Protein 4Z54 (pdb70)

Radius of gyration: 26.74 Å; Cα contacts (8 Å, |Δi|>4): 948; chains: 2; bounding box: 64×60×86 Å

Sequence (542 aa):
KKTMKTGFDFNIMVVVGQSGLGKSTLVNTLFKSQVASSWNREEKIPKTVEIKAIGHVIEEGGVKMKLTVIDTPGFGDQINNENCWEPIEKYINEQYEKFLKEEVNIARKKRIPDTRVHCCLYFISPTGHSLRPLDLEFMKHLSKVVNIIPVIAKADTMTLEEKSEFKQRVRKELEVNGIEFYPQKEFDEDLEDKTENDKIRQESMPFAVVGSDKEYQVNGKRVLGRKTPWGIIEVENLNHCEFALLRDFVIRTHLQDLKEVTHNIHYETYRAKRIDTIIEQMRKKMKTGFDFNIMMVVGQSGLGKSTLVNTLFKSQVKIPKTVEIKAIGHVIKMKLTVIDTPGFGDQINNENCWEPIEKYINEQYEKFLKEEVNIARKKRIPDTRVHCCCLYFISPTGHSLRPLDLEFMKHLSKVVNIIPVIAKADTMTLEEKSEFKQRVRKELEVNGIEFYPQKEFDEDLEDKTENDKIRQESMPFAVVGSDKEYQVNGKRVLGRKTPWWGIIEVENLNHCEFALLRDFVIRTHLQDLKEVTHNIHYETYRAKRL

B-factor: mean 37.57, std 13.72, range [15.08, 104.54]

Foldseek 3Di:
DADDDAPEEAEEEEAEAWPQCRVLQVLQLVLVQADDDDFDDDDDDQDDAWDKDWDWGDDPRGTYIYIYIYHHHADPDPDGPPVLVVVVVVQLVQLVVQVVCVVPPVVDPDTHHHHHLEYEYEFELPLAAGDPVSLVNLQVVLLQAAYAYEYTPLLPDDPVSSVVHQQRHLVSCVVSVRQHPVGPVPQDDDVSNVVVVCCSRPVPPFYFYGHSGWDDDPRDIAGFDQDPVGTQGGCDVVRGCNVVVSCCCVPDCVVVSVCCNVVPNSVVSVVVD/DVVVVVVVVVDDDADEEAEEEEAAAWPQCRVLQVLQLVLVLVVPDQDDAWDWDWDPSVYIYIYIYHHHALHDPDRVVSLVVVVVVQVVQLVVQVVCVVPPVVDPDGHHPHHLEYEYEFELDLDAGDPSSLVNQQVVLLAYAYAYAYTPLVVDDPVSSVSRQQRVLVNCVVSVGDHPPGPVPQDDPVSCVVVVCCSRPCPPFYFDGHNDWDQDPNDTAGWDQDVVGTQGRCDVVRGRNVVVSCCCPPDCVVVSVCCNVVPNSVVSVVVVD

Organism: Homo sapiens (NCBI:txid9606)

CATH classification: 3.40.50.300

Nearest PDB structures (foldseek):
  4z54-assembly1_A  TM=1.004E+00  e=1.986E-58  Homo sapiens
  4z54-assembly1_B  TM=9.808E-01  e=2.292E-48  Homo sapiens
  6uqq-assembly2_D-3  TM=9.245E-01  e=3.141E-46  Homo sapiens
  6uqq-assembly1_C-2  TM=9.097E-01  e=1.090E-46  Homo sapiens
  4yqf-assembly2_A  TM=9.319E-01  e=8.069E-41  Homo sapiens

Secondary structure (DSSP, 8-state):
---SS-SEEEEEEEESSTTSSHHHHHHHHHHHT----PPP-SPPPPP-S-EEEEEEEEETTEEEEEEEEE------SSB-TTTTHHHHHHHHHHHHHHHHHTT-TT--SS----S--EEEEEE---SSS--HHHHHHHHHHTTTS-EEEEESSGGGS-HHHHHHHHHHHHHHHHHTT--PSSPGGG--SHHHHHHHHHIIIIIPSEE------EEEETTEEEEEEE-SS-EEETT-TTT-SHHHHHHIIIIISHHHHHHHIIIIIHHHHHHH-/-HHHHHHHHH----SEEEEEEEES-TTSSHHHHHHHHHHH---PPPP-S-EEEEEE--EEEEEEE----S-SSB-TTTTHHHHHHHHHHHHHHHHHHH-TT--SS-------EEEEEE---SSSPPHHHHHHHHHHHTTS-EEEEES-GGGS-HHHHHHHHHHHHHHHHHTT---SSPGGG--SHHHHHHHHHIIIIIPSEE------EEEETTEEEEEEEETTEEEETT-TTT-SHHHHHHIIIIISHHHHHHHIIIIIIHHHHHHH-

InterPro domains:
  IPR008114 Septin 3 [PR01741] (14-43)
  IPR008114 Septin 3 [PR01741] (239-261)
  IPR008114 Septin 3 [PR01741] (321-337)
  IPR016491 Septin [PIRSF006698] (29-331)
  IPR016491 Septin [cd01850] (59-333)
  IPR027417 P-loop containing nucleoside triphosphate hydrolase [G3DSA:3.40.50.300] (60-330)
  IPR027417 P-loop containing nucleoside triphosphate hydrolase [SSF52540] (41-303)
  IPR030379 Septin-type guanine nucleotide-binding (G) domain [PF00735] (59-331)
  IPR030379 Septin-type guanine nucleotide-binding (G) domain [PS51719] (58-331)

GO terms:
  GO:0042802 identical protein binding (F, IPI)
  GO:0005515 protein binding (F, IPI)

Structure (mmCIF, N/CA/C/O backbone):
data_4Z54
#
_entry.id   4Z54
#
_cell.length_a   43.410
_cell.length_b   44.550
_cell.length_c   78.950
_cell.angle_alpha   99.290
_cell.angle_beta   100.770
_cell.angle_gamma   108.390
#
_symmetry.space_group_name_H-M   'P 1'
#
loop_
_entity.id
_entity.type
_entity.pdbx_description
1 polymer 'Neuronal-specific septin-3'
2 non-polymer "GUANOSINE-5'-DIPHOSPHATE"
3 non-polymer 'MAGNESIUM ION'
4 water water
#
loop_
_atom_site.group_PDB
_atom_site.id
_atom_site.type_symbol
_atom_site.label_atom_id
_atom_site.label_alt_id
_atom_site.label_comp_id
_atom_site.label_asym_id
_atom_site.label_entity_id
_atom_site.label_seq_id
_atom_site.pdbx_PDB_ins_code
_atom_site.Cartn_x
_atom_site.Cartn_y
_atom_site.Cartn_z
_atom_site.occupancy
_atom_site.B_iso_or_equiv
_atom_site.auth_seq_id
_atom_site.auth_comp_id
_atom_site.auth_asym_id
_atom_site.auth_atom_id
_atom_site.pdbx_PDB_model_num
ATOM 1 N N . LYS A 1 11 ? 7.654 -11.108 2.787 1.00 93.20 53 LYS A N 1
ATOM 2 C CA . LYS A 1 11 ? 7.872 -11.572 1.422 1.00 88.04 53 LYS A CA 1
ATOM 3 C C . LYS A 1 11 ? 7.786 -10.417 0.428 1.00 84.18 53 LYS A C 1
ATOM 4 O O . LYS A 1 11 ? 8.771 -9.704 0.203 1.00 81.70 53 LYS A O 1
ATOM 6 N N . LYS A 1 12 ? 6.613 -10.229 -0.170 1.00 82.70 54 LYS A N 1
ATOM 7 C CA . LYS A 1 12 ? 6.438 -9.161 -1.154 1.00 77.56 54 LYS A CA 1
ATOM 8 C C . LYS A 1 12 ? 5.348 -8.177 -0.730 1.00 74.21 54 LYS A C 1
ATOM 9 O O . LYS A 1 12 ? 4.316 -8.567 -0.192 1.00 77.15 54 LYS A O 1
ATOM 11 N N . THR A 1 13 ? 5.596 -6.895 -0.980 1.00 74.91 55 THR A N 1
ATOM 12 C CA . THR A 1 13 ? 4.690 -5.829 -0.566 1.00 73.00 55 THR A CA 1
ATOM 13 C C . THR A 1 13 ? 4.432 -4.855 -1.711 1.00 66.23 55 THR A C 1
ATOM 14 O O . THR A 1 13 ? 5.090 -4.919 -2.749 1.00 60.48 55 THR A O 1
ATOM 16 N N . MET A 1 14 ? 3.485 -3.944 -1.508 1.00 65.70 56 MET A N 1
ATOM 17 C CA . MET A 1 14 ? 3.111 -2.987 -2.543 1.00 62.78 56 MET A CA 1
ATOM 18 C C . MET A 1 14 ? 4.131 -1.863 -2.694 1.00 61.82 56 MET A C 1
ATOM 19 O O . MET A 1 14 ? 4.431 -1.437 -3.811 1.00 63.05 56 MET A O 1
ATOM 24 N N . LYS A 1 15 ? 4.665 -1.391 -1.570 1.00 63.94 57 LYS A N 1
ATOM 25 C CA . LYS A 1 15 ? 5.620 -0.281 -1.566 1.00 66.75 57 LYS A CA 1
ATOM 26 C C . LYS A 1 15 ? 6.923 -0.628 -2.288 1.00 66.04 57 LYS A C 1
ATOM 27 O O . LYS A 1 15 ? 7.294 -1.798 -2.385 1.00 68.51 57 LYS A O 1
ATOM 29 N N . THR A 1 16 ? 7.613 0.388 -2.803 1.00 61.84 58 THR A N 1
ATOM 30 C CA . THR A 1 16 ? 8.945 0.185 -3.362 1.00 60.20 58 THR A CA 1
ATOM 31 C C . THR A 1 16 ? 9.988 0.261 -2.259 1.00 59.79 58 THR A C 1
ATOM 32 O O . THR A 1 16 ? 9.804 0.962 -1.267 1.00 63.65 58 THR A O 1
ATOM 36 N N . GLY A 1 17 ? 11.088 -0.459 -2.437 1.00 58.62 59 GLY A N 1
ATOM 37 C CA . GLY A 1 17 ? 12.143 -0.475 -1.445 1.00 54.79 59 GLY A CA 1
ATOM 38 C C . GLY A 1 17 ? 12.997 0.773 -1.494 1.00 51.08 59 GLY A C 1
ATOM 39 O O . GLY A 1 17 ? 13.473 1.250 -0.463 1.00 54.63 59 GLY A O 1
ATOM 40 N N . PHE A 1 18 ? 13.173 1.312 -2.697 1.00 44.13 60 PHE A N 1
ATOM 41 C CA . PHE A 1 18 ? 14.119 2.394 -2.922 1.00 40.43 60 PHE A CA 1
ATOM 42 C C . PHE A 1 18 ? 13.956 3.028 -4.301 1.00 39.35 60 PHE A C 1
ATOM 43 O O . PHE A 1 18 ? 13.322 2.464 -5.191 1.00 37.33 60 PHE A O 1
ATOM 51 N N . ASP A 1 19 ? 14.547 4.206 -4.464 1.00 36.34 61 ASP A N 1
ATOM 52 C CA . ASP A 1 19 ? 14.577 4.893 -5.749 1.00 35.90 61 ASP A CA 1
ATOM 53 C C . ASP A 1 19 ? 15.932 4.684 -6.416 1.00 34.18 61 ASP A C 1
ATOM 54 O O . ASP A 1 19 ? 16.966 4.632 -5.740 1.00 30.36 61 ASP A O 1
ATOM 59 N N . PHE A 1 20 ? 15.925 4.557 -7.743 1.00 27.67 62 PHE A N 1
ATOM 60 C CA . PHE A 1 20 ? 17.163 4.490 -8.504 1.00 26.08 62 PHE A CA 1
ATOM 61 C C . PHE A 1 20 ? 16.989 5.345 -9.743 1.00 24.87 62 PHE A C 1
ATOM 62 O O . PHE A 1 20 ? 16.005 5.208 -10.472 1.00 28.24 62 PHE A O 1
ATOM 70 N N . ASN A 1 21 ? 17.937 6.247 -9.960 1.00 24.12 63 ASN A N 1
ATOM 71 C CA . ASN A 1 21 ? 17.817 7.219 -11.029 1.00 23.19 63 ASN A CA 1
ATOM 72 C C . ASN A 1 21 ? 18.989 7.116 -11.988 1.00 25.84 63 ASN A C 1
ATOM 73 O O . ASN A 1 21 ? 20.138 7.271 -11.581 1.00 22.74 63 ASN A O 1
ATOM 78 N N . ILE A 1 22 ? 18.675 6.858 -13.259 1.00 21.47 64 ILE A N 1
ATOM 79 C CA . ILE A 1 22 ? 19.666 6.744 -14.339 1.00 19.64 64 ILE A CA 1
ATOM 80 C C . ILE A 1 22 ? 19.470 7.897 -15.302 1.00 21.92 64 ILE A C 1
ATOM 81 O O . ILE A 1 22 ? 18.339 8.248 -15.620 1.00 29.17 64 ILE A O 1
ATOM 86 N N . MET A 1 23 ? 20.553 8.487 -15.792 1.00 22.20 65 MET A N 1
ATOM 87 C CA . MET A 1 23 ? 20.398 9.532 -16.804 1.00 19.34 65 MET A CA 1
ATOM 88 C C . MET A 1 23 ? 21.119 9.079 -18.076 1.00 24.03 65 MET A C 1
ATOM 89 O O . MET A 1 23 ? 22.126 8.376 -17.995 1.00 22.63 65 MET A O 1
ATOM 94 N N . VAL A 1 24 ? 20.593 9.426 -19.250 1.00 20.41 66 VAL A N 1
ATOM 95 C CA . VAL A 1 24 ? 21.297 9.060 -20.470 1.00 19.87 66 VAL A CA 1
ATOM 96 C C . VAL A 1 24 ? 21.753 10.388 -21.074 1.00 19.97 66 VAL A C 1
ATOM 97 O O . VAL A 1 24 ? 20.991 11.362 -21.102 1.00 22.42 66 VAL A O 1
ATOM 101 N N A VAL A 1 25 ? 22.994 10.415 -21.549 0.74 19.71 67 VAL A N 1
ATOM 102 N N B VAL A 1 25 ? 23.010 10.459 -21.495 0.26 19.47 67 VAL A N 1
ATOM 103 C CA A VAL A 1 25 ? 23.614 11.649 -22.028 0.74 19.45 67 VAL A CA 1
ATOM 104 C CA B VAL A 1 25 ? 23.522 11.687 -22.098 0.26 19.81 67 VAL A CA 1
ATOM 105 C C A VAL A 1 25 ? 24.422 11.364 -23.306 0.74 19.48 67 VAL A C 1
ATOM 106 C C B VAL A 1 25 ? 24.392 11.373 -23.307 0.26 19.75 67 VAL A C 1
ATOM 107 O O A VAL A 1 25 ? 25.024 10.297 -23.441 0.74 19.17 67 VAL A O 1
ATOM 108 O O B VAL A 1 25 ? 25.025 10.319 -23.383 0.26 19.32 67 VAL A O 1
ATOM 115 N N . GLY A 1 26 ? 24.409 12.297 -24.258 1.00 22.03 68 GLY A N 1
ATOM 116 C CA . GLY A 1 26 ? 25.218 12.148 -25.452 1.00 20.41 68 GLY A CA 1
ATOM 117 C C . GLY A 1 26 ? 24.659 12.985 -26.580 1.00 23.44 68 GLY A C 1
ATOM 118 O O . GLY A 1 26 ? 23.608 13.603 -26.432 1.00 24.02 68 GLY A O 1
ATOM 119 N N . GLN A 1 27 ? 25.350 13.007 -27.715 1.00 24.82 69 GLN A N 1
ATOM 120 C CA . GLN A 1 27 ? 24.858 13.782 -28.846 1.00 23.37 69 GLN A CA 1
ATOM 121 C C . GLN A 1 27 ? 23.568 13.190 -29.400 1.00 24.19 69 GLN A C 1
ATOM 122 O O . GLN A 1 27 ? 23.251 12.026 -29.147 1.00 21.60 69 GLN A O 1
ATOM 128 N N . SER A 1 28 ? 22.802 14.002 -30.127 1.00 26.04 70 SER A N 1
ATOM 129 C CA . SER A 1 28 ? 21.526 13.532 -30.649 1.00 29.93 70 SER A CA 1
ATOM 130 C C . SER A 1 28 ? 21.751 12.488 -31.729 1.00 25.35 70 SER A C 1
ATOM 131 O O . SER A 1 28 ? 22.751 12.535 -32.453 1.00 28.82 70 SER A O 1
ATOM 134 N N . GLY A 1 29 ? 20.810 11.562 -31.842 1.00 23.14 71 GLY A N 1
ATOM 135 C CA . GLY A 1 29 ? 20.836 10.567 -32.902 1.00 27.35 71 GLY A CA 1
ATOM 136 C C . GLY A 1 29 ? 21.647 9.334 -32.562 1.00 26.11 71 GLY A C 1
ATOM 137 O O . GLY A 1 29 ? 22.060 8.598 -33.464 1.00 25.76 71 GLY A O 1
ATOM 138 N N . LEU A 1 30 ? 21.888 9.103 -31.272 1.00 20.93 72 LEU A N 1
ATOM 139 C CA . LEU A 1 30 ? 22.734 7.985 -30.852 1.00 20.10 72 LEU A CA 1
ATOM 140 C C . LEU A 1 30 ? 21.915 6.826 -30.274 1.00 22.25 72 LEU A C 1
ATOM 141 O O . LEU A 1 30 ? 22.466 5.804 -29.877 1.00 26.39 72 LEU A O 1
ATOM 146 N N . GLY A 1 31 ? 20.605 6.988 -30.240 1.00 19.19 73 GLY A N 1
ATOM 147 C CA . GLY A 1 31 ? 19.734 5.923 -29.753 1.00 18.66 73 GLY A CA 1
ATOM 148 C C . GLY A 1 31 ? 19.421 6.044 -28.272 1.00 23.91 73 GLY A C 1
ATOM 149 O O . GLY A 1 31 ? 18.977 5.074 -27.635 1.00 19.91 73 GLY A O 1
ATOM 150 N N . LYS A 1 32 ? 19.636 7.228 -27.712 1.00 18.48 74 LYS A N 1
ATOM 151 C CA . LYS A 1 32 ? 19.453 7.417 -26.273 1.00 19.38 74 LYS A CA 1
ATOM 152 C C . LYS A 1 32 ? 18.007 7.174 -25.824 1.00 22.89 74 LYS A C 1
ATOM 153 O O . LYS A 1 32 ? 17.756 6.414 -24.862 1.00 20.93 74 LYS A O 1
ATOM 159 N N . SER A 1 33 ? 17.063 7.792 -26.523 1.00 19.28 75 SER A N 1
ATOM 160 C CA . SER A 1 33 ? 15.658 7.749 -26.117 1.00 24.21 75 SER A CA 1
ATOM 161 C C . SER A 1 33 ? 15.110 6.348 -26.369 1.00 24.93 75 SER A C 1
ATOM 162 O O . SER A 1 33 ? 14.276 5.845 -25.619 1.00 24.79 75 SER A O 1
ATOM 165 N N . THR A 1 34 ? 15.592 5.729 -27.442 1.00 23.45 76 THR A N 1
ATOM 166 C CA . THR A 1 34 ? 15.274 4.348 -27.741 1.00 21.83 76 THR A CA 1
ATOM 167 C C . THR A 1 34 ? 15.729 3.424 -26.596 1.00 24.14 76 THR A C 1
ATOM 168 O O . THR A 1 34 ? 14.963 2.563 -26.150 1.00 23.25 76 THR A O 1
ATOM 172 N N . LEU A 1 35 ? 16.957 3.615 -26.116 1.00 21.04 77 LEU A N 1
ATOM 173 C CA . LEU A 1 35 ? 17.479 2.768 -25.038 1.00 24.82 77 LEU A CA 1
ATOM 174 C C . LEU A 1 35 ? 16.736 2.985 -23.717 1.00 27.02 77 LEU A C 1
ATOM 175 O O . LEU A 1 35 ? 16.574 2.044 -22.944 1.00 23.63 77 LEU A O 1
ATOM 180 N N . VAL A 1 36 ? 16.283 4.216 -23.461 1.00 25.77 78 VAL A N 1
ATOM 181 C CA . VAL A 1 36 ? 15.395 4.484 -22.334 1.00 26.28 78 VAL A CA 1
ATOM 182 C C . VAL A 1 36 ? 14.170 3.570 -22.381 1.00 26.87 78 VAL A C 1
ATOM 183 O O . VAL A 1 36 ? 13.832 2.924 -21.392 1.00 28.14 78 VAL A O 1
ATOM 187 N N . ASN A 1 37 ? 13.509 3.521 -23.533 1.00 23.07 79 ASN A N 1
ATOM 188 C CA . ASN A 1 37 ? 12.369 2.641 -23.721 1.00 24.13 79 ASN A CA 1
ATOM 189 C C . ASN A 1 37 ? 12.750 1.165 -23.612 1.00 21.93 79 ASN A C 1
ATOM 190 O O . ASN A 1 37 ? 11.968 0.354 -23.118 1.00 27.40 79 ASN A O 1
ATOM 195 N N . THR A 1 38 ? 13.949 0.820 -24.067 1.00 23.34 80 THR A N 1
ATOM 196 C CA . THR A 1 38 ? 14.427 -0.565 -24.039 1.00 23.55 80 THR A CA 1
ATOM 197 C C . THR A 1 38 ? 14.624 -1.046 -22.605 1.00 27.93 80 THR A C 1
ATOM 198 O O . THR A 1 38 ? 14.234 -2.161 -22.253 1.00 30.23 80 THR A O 1
ATOM 202 N N . LEU A 1 39 ? 15.233 -0.187 -21.793 1.00 23.73 81 LEU A N 1
ATOM 203 C CA . LEU A 1 39 ? 15.454 -0.462 -20.374 1.00 30.42 81 LEU A CA 1
ATOM 204 C C . LEU A 1 39 ? 14.158 -0.790 -19.650 1.00 28.34 81 LEU A C 1
ATOM 205 O O . LEU A 1 39 ? 14.088 -1.770 -18.903 1.00 31.99 81 LEU A O 1
ATOM 210 N N . PHE A 1 40 ? 13.119 0.009 -19.866 1.00 25.18 82 PHE A N 1
ATOM 211 C CA . PHE A 1 40 ? 11.847 -0.275 -19.200 1.00 29.36 82 PHE A CA 1
ATOM 212 C C . PHE A 1 40 ? 11.172 -1.534 -19.741 1.00 32.76 82 PHE A C 1
ATOM 213 O O . PHE A 1 40 ? 10.555 -2.275 -18.995 1.00 28.68 82 PHE A O 1
ATOM 221 N N . LYS A 1 41 ? 11.285 -1.775 -21.042 1.00 31.67 83 LYS A N 1
ATOM 222 C CA . LYS A 1 41 ? 10.639 -2.940 -21.629 1.00 33.84 83 LYS A CA 1
ATOM 223 C C . LYS A 1 41 ? 11.351 -4.251 -21.284 1.00 37.52 83 LYS A C 1
ATOM 224 O O . LYS A 1 41 ? 10.731 -5.315 -21.282 1.00 40.65 83 LYS A O 1
ATOM 230 N N . SER A 1 42 ? 12.641 -4.176 -20.984 1.00 30.77 84 SER A N 1
ATOM 231 C CA . SER A 1 42 ? 13.400 -5.367 -20.627 1.00 34.08 84 SER A CA 1
ATOM 232 C C . SER A 1 42 ? 13.179 -5.720 -19.161 1.00 42.64 84 SER A C 1
ATOM 233 O O . SER A 1 42 ? 13.525 -6.809 -18.717 1.00 45.09 84 SER A O 1
ATOM 236 N N . GLN A 1 43 ? 12.600 -4.788 -18.412 1.00 50.00 85 GLN A N 1
ATOM 237 C CA . GLN A 1 43 ? 12.430 -4.971 -16.972 1.00 55.15 85 GLN A CA 1
ATOM 238 C C . GLN A 1 43 ? 10.989 -5.268 -16.587 1.00 61.04 85 GLN A C 1
ATOM 239 O O . GLN A 1 43 ? 10.665 -5.357 -15.405 1.00 67.95 85 GLN A O 1
ATOM 245 N N . VAL A 1 44 ? 10.129 -5.423 -17.587 1.00 64.02 86 VAL A N 1
ATOM 246 C CA . VAL A 1 44 ? 8.734 -5.776 -17.347 1.00 67.82 86 VAL A CA 1
ATOM 247 C C . VAL A 1 44 ? 8.552 -7.289 -17.370 1.00 74.03 86 VAL A C 1
ATOM 248 O O . VAL A 1 44 ? 8.241 -7.907 -16.348 1.00 80.11 86 VAL A O 1
ATOM 250 N N . ALA A 1 48 ? 4.064 -9.325 -21.522 1.00 80.01 90 ALA A N 1
ATOM 251 C CA . ALA A 1 48 ? 2.799 -9.055 -22.196 1.00 78.96 90 ALA A CA 1
ATOM 252 C C . ALA A 1 48 ? 2.975 -8.979 -23.708 1.00 77.68 90 ALA A C 1
ATOM 253 O O . ALA A 1 48 ? 4.004 -8.519 -24.209 1.00 74.60 90 ALA A O 1
ATOM 255 N N . SER A 1 49 ? 1.960 -9.444 -24.428 1.00 77.74 91 SER A N 1
ATOM 256 C CA . SER A 1 49 ? 1.893 -9.256 -25.869 1.00 72.14 91 SER A CA 1
ATOM 257 C C . SER A 1 49 ? 1.610 -7.790 -26.166 1.00 65.81 91 SER A C 1
ATOM 258 O O . SER A 1 49 ? 0.683 -7.206 -25.601 1.00 67.76 91 SER A O 1
ATOM 261 N N . SER A 1 50 ? 2.400 -7.196 -27.052 1.00 57.70 92 SER A N 1
ATOM 262 C CA . SER A 1 50 ? 2.276 -5.773 -27.320 1.00 57.38 92 SER A CA 1
ATOM 263 C C . SER A 1 50 ? 2.511 -5.424 -28.790 1.00 60.01 92 SER A C 1
ATOM 264 O O . SER A 1 50 ? 3.359 -6.025 -29.448 1.00 63.46 92 SER A O 1
ATOM 267 N N . TRP A 1 51 ? 1.756 -4.452 -29.298 1.00 49.83 93 TRP A N 1
ATOM 268 C CA . TRP A 1 51 ? 1.983 -3.927 -30.642 1.00 42.47 93 TRP A CA 1
ATOM 269 C C . TRP A 1 51 ? 3.171 -2.986 -30.633 1.00 42.29 93 TRP A C 1
ATOM 270 O O . TRP A 1 51 ? 3.294 -2.142 -29.748 1.00 36.62 93 TRP A O 1
ATOM 281 N N . ASN A 1 52 ? 4.054 -3.125 -31.613 1.00 38.84 94 ASN A N 1
ATOM 282 C CA . ASN A 1 52 ? 5.223 -2.258 -31.676 1.00 38.48 94 ASN A CA 1
ATOM 283 C C . ASN A 1 52 ? 4.851 -0.811 -31.935 1.00 37.72 94 ASN A C 1
ATOM 284 O O . ASN A 1 52 ? 3.856 -0.528 -32.611 1.00 36.06 94 ASN A O 1
ATOM 289 N N . ARG A 1 53 ? 5.651 0.090 -31.371 1.00 35.36 95 ARG A N 1
ATOM 290 C CA . ARG A 1 53 ? 5.561 1.517 -31.644 1.00 38.13 95 ARG A CA 1
ATOM 291 C C . ARG A 1 53 ? 5.552 1.768 -33.157 1.00 37.67 95 ARG A C 1
ATOM 292 O O . ARG A 1 53 ? 6.345 1.186 -33.892 1.00 44.34 95 ARG A O 1
ATOM 300 N N . GLU A 1 54 ? 4.651 2.622 -33.628 1.00 38.27 96 GLU A N 1
ATOM 301 C CA . GLU A 1 54 ? 4.642 2.983 -35.043 1.00 46.64 96 GLU A CA 1
ATOM 302 C C . GLU A 1 54 ? 5.364 4.312 -35.280 1.00 52.17 96 GLU A C 1
ATOM 303 O O . GLU A 1 54 ? 6.212 4.425 -36.165 1.00 59.21 96 GLU A O 1
ATOM 305 N N . GLU A 1 55 ? 5.026 5.316 -34.482 1.00 52.67 97 GLU A N 1
ATOM 306 C CA . GLU A 1 55 ? 5.613 6.637 -34.641 1.00 47.77 97 GLU A CA 1
ATOM 307 C C . GLU A 1 55 ? 7.073 6.666 -34.201 1.00 39.74 97 GLU A C 1
ATOM 308 O O . GLU A 1 55 ? 7.433 6.097 -33.174 1.00 40.76 97 GLU A O 1
ATOM 310 N N . LYS A 1 56 ? 7.883 7.383 -34.925 1.00 33.43 98 LYS A N 1
ATOM 311 C CA . LYS A 1 56 ? 9.234 7.606 -34.561 1.00 33.07 98 LYS A CA 1
ATOM 312 C C . LYS A 1 56 ? 9.311 8.341 -33.226 1.00 32.44 98 LYS A C 1
ATOM 313 O O . LYS A 1 56 ? 8.485 9.126 -32.927 1.00 34.56 98 LYS A O 1
ATOM 319 N N . ILE A 1 57 ? 10.303 8.043 -32.417 1.00 27.77 99 ILE A N 1
ATOM 320 C CA . ILE A 1 57 ? 10.506 8.823 -31.202 1.00 28.90 99 ILE A CA 1
ATOM 321 C C . ILE A 1 57 ? 10.967 10.234 -31.587 1.00 33.63 99 ILE A C 1
ATOM 322 O O . ILE A 1 57 ? 11.941 10.388 -32.325 1.00 30.57 99 ILE A O 1
ATOM 327 N N . PRO A 1 58 ? 10.259 11.268 -31.107 1.00 30.85 100 PRO A N 1
ATOM 328 C CA . PRO A 1 58 ? 10.672 12.639 -31.421 1.00 31.43 100 PRO A CA 1
ATOM 329 C C . PRO A 1 58 ? 12.058 12.968 -30.881 1.00 28.24 100 PRO A C 1
ATOM 330 O O . PRO A 1 58 ? 12.544 12.346 -29.928 1.00 26.01 100 PRO A O 1
ATOM 334 N N . LYS A 1 59 ? 12.703 13.942 -31.502 1.00 25.66 101 LYS A N 1
ATOM 335 C CA . LYS A 1 59 ? 13.957 14.451 -30.980 1.00 24.48 101 LYS A CA 1
ATOM 336 C C . LYS A 1 59 ? 13.716 14.977 -29.570 1.00 27.36 101 LYS A C 1
ATOM 337 O O . LYS A 1 59 ? 12.705 15.623 -29.308 1.00 27.02 101 LYS A O 1
ATOM 343 N N . THR A 1 60 ? 14.631 14.675 -28.658 1.00 22.56 102 THR A N 1
ATOM 344 C CA . THR A 1 60 ? 14.480 15.085 -27.274 1.00 27.60 102 THR A CA 1
ATOM 345 C C . THR A 1 60 ? 14.975 16.514 -27.099 1.00 24.11 102 THR A C 1
ATOM 346 O O . THR A 1 60 ? 16.145 16.798 -27.335 1.00 30.08 102 THR A O 1
ATOM 350 N N . VAL A 1 61 ? 14.085 17.404 -26.687 1.00 25.18 103 VAL A N 1
ATOM 351 C CA . VAL A 1 61 ? 14.426 18.820 -26.620 1.00 30.53 103 VAL A CA 1
ATOM 352 C C . VAL A 1 61 ? 14.330 19.410 -25.212 1.00 33.52 103 VAL A C 1
ATOM 353 O O . VAL A 1 61 ? 14.724 20.561 -24.984 1.00 32.13 103 VAL A O 1
ATOM 357 N N . GLU A 1 62 ? 13.834 18.619 -24.264 1.00 35.54 104 GLU A N 1
ATOM 358 C CA . GLU A 1 62 ? 13.854 19.011 -22.855 1.00 38.95 104 GLU A CA 1
ATOM 359 C C . GLU A 1 62 ? 14.328 17.851 -21.993 1.00 34.00 104 GLU A C 1
ATOM 360 O O . GLU A 1 62 ? 14.208 16.692 -22.384 1.00 31.82 104 GLU A O 1
ATOM 362 N N . ILE A 1 63 ? 14.879 18.153 -20.824 1.00 25.36 105 ILE A N 1
ATOM 363 C CA . ILE A 1 63 ? 15.218 17.088 -19.889 1.00 28.56 105 ILE A CA 1
ATOM 364 C C . ILE A 1 63 ? 13.915 16.521 -19.338 1.00 32.17 105 ILE A C 1
ATOM 365 O O . ILE A 1 63 ? 13.043 17.270 -18.914 1.00 34.80 105 ILE A O 1
ATOM 370 N N . LYS A 1 64 ? 13.762 15.206 -19.364 1.00 27.66 106 LYS A N 1
ATOM 371 C CA . LYS A 1 64 ? 12.504 14.625 -18.904 1.00 35.90 106 LYS A CA 1
ATOM 372 C C . LYS A 1 64 ? 12.739 13.368 -18.087 1.00 32.36 106 LYS A C 1
ATOM 373 O O . LYS A 1 64 ? 13.414 12.453 -18.526 1.00 33.33 106 LYS A O 1
ATOM 375 N N . ALA A 1 65 ? 12.188 13.339 -16.881 1.00 32.49 107 ALA A N 1
ATOM 376 C CA . ALA A 1 65 ? 12.275 12.164 -16.027 1.00 33.32 107 ALA A CA 1
ATOM 377 C C . ALA A 1 65 ? 11.064 11.261 -16.250 1.00 35.52 107 ALA A C 1
ATOM 378 O O . ALA A 1 65 ? 9.919 11.700 -16.146 1.00 37.60 107 ALA A O 1
ATOM 380 N N . ILE A 1 66 ? 11.341 10.005 -16.576 1.00 31.68 108 ILE A N 1
ATOM 381 C CA . ILE A 1 66 ? 10.320 8.981 -16.726 1.00 35.70 108 ILE A CA 1
ATOM 382 C C . ILE A 1 66 ? 10.506 7.942 -15.631 1.00 35.13 108 ILE A C 1
ATOM 383 O O . ILE A 1 66 ? 11.577 7.348 -15.538 1.00 33.40 108 ILE A O 1
ATOM 388 N N . GLY A 1 67 ? 9.473 7.714 -14.818 1.00 35.94 109 GLY A N 1
ATOM 389 C CA . GLY A 1 67 ? 9.580 6.776 -13.717 1.00 36.21 109 GLY A CA 1
ATOM 390 C C . GLY A 1 67 ? 8.591 5.635 -13.811 1.00 41.10 109 GLY A C 1
ATOM 391 O O . GLY A 1 67 ? 7.469 5.825 -14.270 1.00 46.38 109 GLY A O 1
ATOM 392 N N . HIS A 1 68 ? 9.013 4.448 -13.383 1.00 37.35 110 HIS A N 1
ATOM 393 C CA . HIS A 1 68 ? 8.134 3.291 -13.290 1.00 36.99 110 HIS A CA 1
ATOM 394 C C . HIS A 1 68 ? 8.584 2.364 -12.174 1.00 39.33 110 HIS A C 1
ATOM 395 O O . HIS A 1 68 ? 9.779 2.179 -11.958 1.00 34.71 110 HIS A O 1
ATOM 402 N N . VAL A 1 69 ? 7.624 1.762 -11.478 1.00 41.61 111 VAL A N 1
ATOM 403 C CA . VAL A 1 69 ? 7.937 0.752 -10.483 1.00 45.80 111 VAL A CA 1
ATOM 404 C C . VAL A 1 69 ? 8.356 -0.535 -11.174 1.00 55.27 111 VAL A C 1
ATOM 405 O O . VAL A 1 69 ? 7.591 -1.120 -11.936 1.00 56.18 111 VAL A O 1
ATOM 409 N N . ILE A 1 70 ? 9.571 -0.976 -10.888 1.00 57.13 112 ILE A N 1
ATOM 410 C CA . ILE A 1 70 ? 10.149 -2.127 -11.559 1.00 57.60 112 ILE A CA 1
ATOM 411 C C . ILE A 1 70 ? 10.418 -3.212 -10.527 1.00 53.37 112 ILE A C 1
ATOM 412 O O . ILE A 1 70 ? 10.630 -2.916 -9.353 1.00 49.46 112 ILE A O 1
ATOM 417 N N . GLU A 1 71 ? 10.355 -4.468 -10.945 1.00 56.64 113 GLU A N 1
ATOM 418 C CA . GLU A 1 71 ? 10.763 -5.565 -10.082 1.00 58.66 113 GLU A CA 1
ATOM 419 C C . GLU A 1 71 ? 12.097 -6.116 -10.576 1.00 65.28 113 GLU A C 1
ATOM 420 O O . GLU A 1 71 ? 12.338 -6.214 -11.782 1.00 66.46 113 GLU A O 1
ATOM 422 N N . GLU A 1 72 ? 12.970 -6.451 -9.635 1.00 66.04 114 GLU A N 1
ATOM 423 C CA . GLU A 1 72 ? 14.276 -7.007 -9.957 1.00 65.17 114 GLU A CA 1
ATOM 424 C C . GLU A 1 72 ? 14.714 -7.918 -8.818 1.00 69.86 114 GLU A C 1
ATOM 425 O O . GLU A 1 72 ? 15.057 -7.451 -7.731 1.00 71.94 114 GLU A O 1
ATOM 431 N N . GLY A 1 73 ? 14.678 -9.223 -9.070 1.00 72.03 115 GLY A N 1
ATOM 432 C CA . GLY A 1 73 ? 14.991 -10.211 -8.055 1.00 71.60 115 GLY A CA 1
ATOM 433 C C . GLY A 1 73 ? 13.997 -10.222 -6.911 1.00 70.43 115 GLY A C 1
ATOM 434 O O . GLY A 1 73 ? 14.366 -10.490 -5.769 1.00 72.38 115 GLY A O 1
ATOM 435 N N . GLY A 1 74 ? 12.736 -9.919 -7.208 1.00 71.16 116 GLY A N 1
ATOM 436 C CA . GLY A 1 74 ? 11.684 -9.980 -6.205 1.00 74.26 116 GLY A CA 1
ATOM 437 C C . GLY A 1 74 ? 11.382 -8.661 -5.515 1.00 76.68 116 GLY A C 1
ATOM 438 O O . GLY A 1 74 ? 10.283 -8.466 -4.994 1.00 79.09 116 GLY A O 1
ATOM 439 N N . VAL A 1 75 ? 12.355 -7.754 -5.511 1.00 74.51 117 VAL A N 1
ATOM 440 C CA . VAL A 1 75 ? 12.203 -6.468 -4.836 1.00 70.91 117 VAL A CA 1
ATOM 441 C C . VAL A 1 75 ? 11.738 -5.389 -5.813 1.00 64.41 117 VAL A C 1
ATOM 442 O O . VAL A 1 75 ? 12.178 -5.351 -6.962 1.00 57.10 117 VAL A O 1
ATOM 446 N N . LYS A 1 76 ? 10.834 -4.525 -5.353 1.00 62.07 118 LYS A N 1
ATOM 447 C CA . LYS A 1 76 ? 10.322 -3.437 -6.174 1.00 56.04 118 LYS A CA 1
ATOM 448 C C . LYS A 1 76 ? 11.146 -2.164 -6.016 1.00 48.18 118 LYS A C 1
ATOM 449 O O . LYS A 1 76 ? 11.491 -1.760 -4.906 1.00 46.38 118 LYS A O 1
ATOM 455 N N . MET A 1 77 ? 11.458 -1.521 -7.133 1.00 44.36 119 MET A N 1
ATOM 456 C CA . MET A 1 77 ? 12.155 -0.251 -7.062 1.00 42.07 119 MET A CA 1
ATOM 457 C C . MET A 1 77 ? 11.450 0.764 -7.939 1.00 37.70 119 MET A C 1
ATOM 458 O O . MET A 1 77 ? 10.797 0.401 -8.918 1.00 41.47 119 MET A O 1
ATOM 463 N N . LYS A 1 78 ? 11.558 2.034 -7.572 1.00 30.48 120 LYS A N 1
ATOM 464 C CA . LYS A 1 78 ? 11.130 3.091 -8.461 1.00 31.11 120 LYS A CA 1
ATOM 465 C C . LYS A 1 78 ? 12.322 3.428 -9.326 1.00 32.09 120 LYS A C 1
ATOM 466 O O . LYS A 1 78 ? 13.301 4.023 -8.858 1.00 27.55 120 LYS A O 1
ATOM 472 N N . LEU A 1 79 ? 12.251 3.002 -10.578 1.00 30.53 121 LEU A N 1
ATOM 473 C CA . LEU A 1 79 ? 13.303 3.296 -11.533 1.00 28.99 121 LEU A CA 1
ATOM 474 C C . LEU A 1 79 ? 12.903 4.508 -12.346 1.00 26.51 121 LEU A C 1
ATOM 475 O O . LEU A 1 79 ? 11.837 4.528 -12.971 1.00 27.98 121 LEU A O 1
ATOM 480 N N . THR A 1 80 ? 13.745 5.534 -12.307 1.00 23.90 122 THR A N 1
ATOM 481 C CA . THR A 1 80 ? 13.522 6.720 -13.091 1.00 23.39 122 THR A CA 1
ATOM 482 C C . THR A 1 80 ? 14.679 6.824 -14.072 1.00 30.39 122 THR A C 1
ATOM 483 O O . THR A 1 80 ? 15.846 6.641 -13.701 1.00 28.88 122 THR A O 1
ATOM 487 N N . VAL A 1 81 ? 14.348 7.060 -15.336 1.00 26.99 123 VAL A N 1
ATOM 488 C CA . VAL A 1 81 ? 15.382 7.284 -16.340 1.00 20.45 123 VAL A CA 1
ATOM 489 C C . VAL A 1 81 ? 15.170 8.696 -16.851 1.00 26.00 123 VAL A C 1
ATOM 490 O O . VAL A 1 81 ? 14.051 9.081 -17.190 1.00 29.08 123 VAL A O 1
ATOM 494 N N . ILE A 1 82 ? 16.240 9.482 -16.840 1.00 25.79 124 ILE A N 1
ATOM 495 C CA . ILE A 1 82 ? 16.185 10.871 -17.246 1.00 23.20 124 ILE A CA 1
ATOM 496 C C . ILE A 1 82 ? 16.737 10.990 -18.664 1.00 24.51 124 ILE A C 1
ATOM 497 O O . ILE A 1 82 ? 17.906 10.695 -18.903 1.00 23.72 124 ILE A O 1
ATOM 502 N N . ASP A 1 83 ? 15.875 11.401 -19.588 1.00 24.78 125 ASP A N 1
ATOM 503 C CA . ASP A 1 83 ? 16.247 11.581 -20.991 1.00 24.32 125 ASP A CA 1
ATOM 504 C C . ASP A 1 83 ? 16.653 13.040 -21.133 1.00 29.78 125 ASP A C 1
ATOM 505 O O . ASP A 1 83 ? 16.122 13.910 -20.435 1.00 28.14 125 ASP A O 1
ATOM 510 N N . THR A 1 84 ? 17.612 13.305 -22.005 1.00 25.27 126 THR A N 1
ATOM 511 C CA . THR A 1 84 ? 18.193 14.638 -22.099 1.00 28.01 126 THR A CA 1
ATOM 512 C C . THR A 1 84 ? 18.351 15.051 -23.558 1.00 26.92 126 THR A C 1
ATOM 513 O O . THR A 1 84 ? 18.535 14.191 -24.424 1.00 22.13 126 THR A O 1
ATOM 517 N N . PRO A 1 85 ? 18.306 16.367 -23.827 1.00 26.40 127 PRO A N 1
ATOM 518 C CA . PRO A 1 85 ? 18.595 16.860 -25.177 1.00 30.44 127 PRO A CA 1
ATOM 519 C C . PRO A 1 85 ? 20.045 16.617 -25.561 1.00 28.49 127 PRO A C 1
ATOM 520 O O . PRO A 1 85 ? 20.929 16.595 -24.702 1.00 28.26 127 PRO A O 1
ATOM 524 N N . GLY A 1 86 ? 20.280 16.443 -26.851 1.00 30.04 128 GLY A N 1
ATOM 525 C CA . GLY A 1 86 ? 21.621 16.298 -27.360 1.00 35.62 128 GLY A CA 1
ATOM 526 C C . GLY A 1 86 ? 22.329 17.635 -27.417 1.00 35.28 128 GLY A C 1
ATOM 527 O O . GLY A 1 86 ? 21.800 18.668 -27.002 1.00 34.15 128 GLY A O 1
ATOM 528 N N . PHE A 1 87 ? 23.535 17.597 -27.921 1.00 36.37 129 PHE A N 1
ATOM 529 C CA . PHE A 1 87 ? 24.408 18.725 -27.955 1.00 35.97 129 PHE A CA 1
ATOM 530 C C . PHE A 1 87 ? 25.485 18.456 -28.985 1.00 32.75 129 PHE A C 1
ATOM 531 O O . PHE A 1 87 ? 25.593 17.386 -29.488 1.00 32.02 129 PHE A O 1
ATOM 539 N N . GLY A 1 88 ? 26.290 19.453 -29.253 1.00 33.72 130 GLY A N 1
ATOM 540 C CA . GLY A 1 88 ? 27.409 19.328 -30.139 1.00 33.73 130 GLY A CA 1
ATOM 541 C C . GLY A 1 88 ? 27.104 19.609 -31.589 1.00 36.90 130 GLY A C 1
ATOM 542 O O . GLY A 1 88 ? 27.954 19.474 -32.428 1.00 41.66 130 GLY A O 1
ATOM 543 N N . ASP A 1 89 ? 25.888 20.003 -31.862 1.00 33.40 131 ASP A N 1
ATOM 544 C CA . ASP A 1 89 ? 25.431 20.209 -33.212 1.00 40.39 131 ASP A CA 1
ATOM 545 C C . ASP A 1 89 ? 25.523 21.650 -33.709 1.00 32.90 131 ASP A C 1
ATOM 546 O O . ASP A 1 89 ? 25.113 21.949 -34.812 1.00 30.34 131 ASP A O 1
ATOM 551 N N . GLN A 1 90 ? 26.007 22.538 -32.856 1.00 31.27 132 GLN A N 1
ATOM 552 C CA . GLN A 1 90 ? 26.102 23.941 -33.192 1.00 31.61 132 GLN A CA 1
ATOM 553 C C . GLN A 1 90 ? 27.474 24.302 -33.671 1.00 30.57 132 GLN A C 1
ATOM 554 O O . GLN A 1 90 ? 28.371 23.553 -33.554 1.00 41.05 132 GLN A O 1
ATOM 560 N N . ILE A 1 91 ? 27.589 25.492 -34.211 1.00 32.43 133 ILE A N 1
ATOM 561 C CA . ILE A 1 91 ? 28.877 26.063 -34.568 1.00 34.19 133 ILE A CA 1
ATOM 562 C C . ILE A 1 91 ? 29.730 26.200 -33.318 1.00 37.99 133 ILE A C 1
ATOM 563 O O . ILE A 1 91 ? 30.919 25.893 -33.319 1.00 37.56 133 ILE A O 1
ATOM 568 N N . ASN A 1 92 ? 29.093 26.646 -32.245 1.00 37.31 134 ASN A N 1
ATOM 569 C CA . ASN A 1 92 ? 29.776 26.895 -30.984 1.00 36.90 134 ASN A CA 1
ATOM 570 C C . ASN A 1 92 ? 29.145 26.089 -29.869 1.00 37.80 134 ASN A C 1
ATOM 571 O O . ASN A 1 92 ? 28.032 26.385 -29.441 1.00 39.13 134 ASN A O 1
ATOM 576 N N . ASN A 1 93 ? 29.852 25.071 -29.389 1.00 30.65 135 ASN A N 1
ATOM 577 C CA . ASN A 1 93 ? 29.297 24.207 -28.348 1.00 28.81 135 ASN A CA 1
ATOM 578 C C . ASN A 1 93 ? 29.952 24.369 -26.976 1.00 32.87 135 ASN A C 1
ATOM 579 O O . ASN A 1 93 ? 29.807 23.494 -26.113 1.00 32.57 135 ASN A O 1
ATOM 584 N N . GLU A 1 94 ? 30.669 25.473 -26.790 1.00 37.93 136 GLU A N 1
ATOM 585 C CA . GLU A 1 94 ? 31.239 25.816 -25.489 1.00 32.93 136 GLU A CA 1
ATOM 586 C C . GLU A 1 94 ? 30.171 25.727 -24.419 1.00 29.98 136 GLU A C 1
ATOM 587 O O . GLU A 1 94 ? 29.060 26.214 -24.605 1.00 38.35 136 GLU A O 1
ATOM 593 N N . ASN A 1 95 ? 30.515 25.078 -23.314 1.00 32.77 137 ASN A N 1
ATOM 594 C CA . ASN A 1 95 ? 29.664 25.022 -22.137 1.00 34.22 137 ASN A CA 1
ATOM 595 C C . ASN A 1 95 ? 28.328 24.313 -22.347 1.00 34.59 137 ASN A C 1
ATOM 596 O O . ASN A 1 95 ? 27.385 24.522 -21.574 1.00 31.20 137 ASN A O 1
ATOM 601 N N . CYS A 1 96 ? 28.248 23.442 -23.353 1.00 26.92 138 CYS A N 1
ATOM 602 C CA . CYS A 1 96 ? 26.994 22.750 -23.616 1.00 29.55 138 CYS A CA 1
ATOM 603 C C . CYS A 1 96 ? 26.677 21.717 -22.539 1.00 28.93 138 CYS A C 1
ATOM 604 O O . CYS A 1 96 ? 25.595 21.128 -22.542 1.00 30.59 138 CYS A O 1
ATOM 607 N N . TRP A 1 97 ? 27.610 21.496 -21.614 1.00 27.24 139 TRP A N 1
ATOM 608 C CA . TRP A 1 97 ? 27.348 20.611 -20.475 1.00 29.84 139 TRP A CA 1
ATOM 609 C C . TRP A 1 97 ? 26.636 21.311 -19.321 1.00 33.10 139 TRP A C 1
ATOM 610 O O . TRP A 1 97 ? 26.214 20.667 -18.355 1.00 30.57 139 TRP A O 1
ATOM 621 N N . GLU A 1 98 ? 26.520 22.629 -19.390 1.00 27.81 140 GLU A N 1
ATOM 622 C CA . GLU A 1 98 ? 25.942 23.350 -18.249 1.00 33.58 140 GLU A CA 1
ATOM 623 C C . GLU A 1 98 ? 24.477 22.993 -17.943 1.00 32.17 140 GLU A C 1
ATOM 624 O O . GLU A 1 98 ? 24.123 22.847 -16.778 1.00 31.94 140 GLU A O 1
ATOM 630 N N . PRO A 1 99 ? 23.621 22.833 -18.965 1.00 34.28 141 PRO A N 1
ATOM 631 C CA . PRO A 1 99 ? 22.265 22.379 -18.600 1.00 36.05 141 PRO A CA 1
ATOM 632 C C . PRO A 1 99 ? 22.200 21.044 -17.819 1.00 33.04 141 PRO A C 1
ATOM 633 O O . PRO A 1 99 ? 21.421 20.943 -16.848 1.00 30.52 141 PRO A O 1
ATOM 637 N N . ILE A 1 100 ? 22.982 20.044 -18.227 1.00 28.16 142 ILE A N 1
ATOM 638 C CA . ILE A 1 100 ? 23.010 18.764 -17.509 1.00 26.93 142 ILE A CA 1
ATOM 639 C C . ILE A 1 100 ? 23.630 18.932 -16.122 1.00 26.16 142 ILE A C 1
ATOM 640 O O . ILE A 1 100 ? 23.121 18.390 -15.139 1.00 26.74 142 ILE A O 1
ATOM 645 N N . GLU A 1 101 ? 24.732 19.677 -16.045 1.00 29.81 143 GLU A N 1
ATOM 646 C CA . GLU A 1 101 ? 25.360 19.963 -14.757 1.00 28.85 143 GLU A CA 1
ATOM 647 C C . GLU A 1 101 ? 24.368 20.617 -13.800 1.00 30.15 143 GLU A C 1
ATOM 648 O O . GLU A 1 101 ? 24.331 20.288 -12.612 1.00 27.83 143 GLU A O 1
ATOM 654 N N . LYS A 1 102 ? 23.558 21.528 -14.333 1.00 28.84 144 LYS A N 1
ATOM 655 C CA . LYS A 1 102 ? 22.553 22.239 -13.555 1.00 27.99 144 LYS A CA 1
ATOM 656 C C . LYS A 1 102 ? 21.472 21.309 -13.010 1.00 28.74 144 LYS A C 1
ATOM 657 O O . LYS A 1 102 ? 21.101 21.425 -11.849 1.00 27.94 144 LYS A O 1
ATOM 663 N N . TYR A 1 103 ? 20.958 20.410 -13.848 1.00 27.46 145 TYR A N 1
ATOM 664 C CA . TYR A 1 103 ? 19.962 19.435 -13.394 1.00 29.51 145 TYR A CA 1
ATOM 665 C C . TYR A 1 103 ? 20.515 18.559 -12.266 1.00 26.20 145 TYR A C 1
ATOM 666 O O . TYR A 1 103 ? 19.848 18.324 -11.263 1.00 26.33 145 TYR A O 1
ATOM 675 N N . ILE A 1 104 ? 21.733 18.075 -12.450 1.00 22.47 146 ILE A N 1
ATOM 676 C CA . ILE A 1 104 ? 22.377 17.212 -11.483 1.00 23.97 146 ILE A CA 1
ATOM 677 C C . ILE A 1 104 ? 22.485 17.933 -10.142 1.00 29.87 146 ILE A C 1
ATOM 678 O O . ILE A 1 104 ? 22.127 17.385 -9.098 1.00 24.72 146 ILE A O 1
ATOM 683 N N . ASN A 1 105 ? 22.934 19.182 -10.189 1.00 28.46 147 ASN A N 1
ATOM 684 C CA . ASN A 1 105 ? 23.094 19.974 -8.978 1.00 30.15 147 ASN A CA 1
ATOM 685 C C . ASN A 1 105 ? 21.762 20.353 -8.345 1.00 30.34 147 ASN A C 1
ATOM 686 O O . ASN A 1 105 ? 21.666 20.480 -7.122 1.00 30.38 147 ASN A O 1
ATOM 691 N N . GLU A 1 106 ? 20.742 20.542 -9.176 1.00 26.04 148 GLU A N 1
ATOM 692 C CA . GLU A 1 106 ? 19.406 20.838 -8.676 1.00 28.59 148 GLU A CA 1
ATOM 693 C C . GLU A 1 106 ? 18.886 19.683 -7.835 1.00 23.73 148 GLU A C 1
ATOM 694 O O . GLU A 1 106 ? 18.200 19.911 -6.826 1.00 26.45 148 GLU A O 1
ATOM 700 N N . GLN A 1 107 ? 19.218 18.456 -8.222 1.00 22.85 149 GLN A N 1
ATOM 701 C CA . GLN A 1 107 ? 18.782 17.290 -7.439 1.00 25.99 149 GLN A CA 1
ATOM 702 C C . GLN A 1 107 ? 19.553 17.174 -6.124 1.00 24.74 149 GLN A C 1
ATOM 703 O O . GLN A 1 107 ? 18.986 16.773 -5.107 1.00 27.82 149 GLN A O 1
ATOM 709 N N . TYR A 1 108 ? 20.851 17.469 -6.152 1.00 23.64 150 TYR A N 1
ATOM 710 C CA . TYR A 1 108 ? 21.631 17.512 -4.914 1.00 29.41 150 TYR A CA 1
ATOM 711 C C . TYR A 1 108 ? 21.048 18.531 -3.950 1.00 32.96 150 TYR A C 1
ATOM 712 O O . TYR A 1 108 ? 20.955 18.280 -2.746 1.00 27.09 150 TYR A O 1
ATOM 721 N N . GLU A 1 109 ? 20.681 19.689 -4.490 1.00 33.37 151 GLU A N 1
ATOM 722 C CA . GLU A 1 109 ? 20.128 20.775 -3.682 1.00 31.68 151 GLU A CA 1
ATOM 723 C C . GLU A 1 109 ? 18.807 20.377 -3.048 1.00 31.74 151 GLU A C 1
ATOM 724 O O . GLU A 1 109 ? 18.566 20.632 -1.869 1.00 31.89 151 GLU A O 1
ATOM 730 N N . LYS A 1 110 ? 17.949 19.757 -3.849 1.00 31.87 152 LYS A N 1
ATOM 731 C CA . LYS A 1 110 ? 16.680 19.230 -3.361 1.00 33.64 152 LYS A CA 1
ATOM 732 C C . LYS A 1 110 ? 16.892 18.235 -2.225 1.00 34.95 152 LYS A C 1
ATOM 733 O O . LYS A 1 110 ? 16.275 18.341 -1.166 1.00 35.49 152 LYS A O 1
ATOM 739 N N . PHE A 1 111 ? 17.774 17.268 -2.450 1.00 31.20 153 PHE A N 1
ATOM 740 C CA . PHE A 1 111 ? 18.047 16.270 -1.428 1.00 28.84 153 PHE A CA 1
ATOM 741 C C . PHE A 1 111 ? 18.573 16.905 -0.131 1.00 32.01 153 PHE A C 1
ATOM 742 O O . PHE A 1 111 ? 18.186 16.508 0.984 1.00 29.93 153 PHE A O 1
ATOM 750 N N . LEU A 1 112 ? 19.445 17.896 -0.288 1.00 30.91 154 LEU A N 1
ATOM 751 C CA . LEU A 1 112 ? 20.001 18.653 0.836 1.00 31.67 154 LEU A CA 1
ATOM 752 C C . LEU A 1 112 ? 18.924 19.349 1.658 1.00 34.86 154 LEU A C 1
ATOM 753 O O . LEU A 1 112 ? 18.942 19.297 2.895 1.00 36.09 154 LEU A O 1
ATOM 758 N N . LYS A 1 113 ? 17.989 20.000 0.975 1.00 40.41 155 LYS A N 1
ATOM 759 C CA . LYS A 1 113 ? 16.882 20.663 1.653 1.00 46.36 155 LYS A CA 1
ATOM 760 C C . LYS A 1 113 ? 15.945 19.645 2.307 1.00 45.00 155 LYS A C 1
ATOM 761 O O . LYS A 1 113 ? 15.372 19.909 3.361 1.00 45.98 155 LYS A O 1
ATOM 763 N N . GLU A 1 114 ? 15.805 18.475 1.689 1.00 43.46 156 GLU A N 1
ATOM 764 C CA . GLU A 1 114 ? 14.882 17.448 2.175 1.00 46.70 156 GLU A CA 1
ATOM 765 C C . GLU A 1 114 ? 15.455 16.558 3.288 1.00 42.73 156 GLU A C 1
ATOM 766 O O . GLU A 1 114 ? 14.707 16.056 4.135 1.00 46.64 156 GLU A O 1
ATOM 772 N N . GLU A 1 115 ? 16.771 16.355 3.293 1.00 42.51 157 GLU A N 1
ATOM 773 C CA . GLU A 1 115 ? 17.375 15.399 4.218 1.00 49.91 157 GLU A CA 1
ATOM 774 C C . GLU A 1 115 ? 17.437 15.942 5.650 1.00 54.87 157 GLU A C 1
ATOM 775 O O . GLU A 1 115 ? 17.720 15.198 6.585 1.00 55.80 157 GLU A O 1
ATOM 781 N N . VAL A 1 116 ? 17.159 17.234 5.810 1.00 51.23 158 VAL A N 1
ATOM 782 C CA . VAL A 1 116 ? 16.952 17.834 7.127 1.00 52.16 158 VAL A CA 1
ATOM 783 C C . VAL A 1 116 ? 15.707 17.216 7.767 1.00 54.60 158 VAL A C 1
ATOM 784 O O . VAL A 1 116 ? 15.606 17.083 8.995 1.00 52.21 158 VAL A O 1
ATOM 788 N N . ASN A 1 117 ? 14.764 16.844 6.905 1.00 53.76 159 ASN A N 1
ATOM 789 C CA . ASN A 1 117 ? 13.595 16.054 7.270 1.00 46.93 159 ASN A CA 1
ATOM 790 C C . ASN A 1 117 ? 12.762 16.683 8.372 1.00 49.23 159 ASN A C 1
ATOM 791 O O . ASN A 1 117 ? 12.432 16.043 9.375 1.00 44.92 159 ASN A O 1
ATOM 796 N N . ILE A 1 118 ? 12.418 17.946 8.169 1.00 50.64 160 ILE A N 1
ATOM 797 C CA . ILE A 1 118 ? 11.624 18.675 9.133 1.00 58.94 160 ILE A CA 1
ATOM 798 C C . ILE A 1 118 ? 10.211 18.090 9.203 1.00 56.58 160 ILE A C 1
ATOM 799 O O . ILE A 1 118 ? 9.519 18.243 10.206 1.00 51.81 160 ILE A O 1
ATOM 804 N N . ALA A 1 119 ? 9.809 17.386 8.145 1.00 56.47 161 ALA A N 1
ATOM 805 C CA . ALA A 1 119 ? 8.494 16.758 8.081 1.00 57.45 161 ALA A CA 1
ATOM 806 C C . ALA A 1 119 ? 8.457 15.416 8.824 1.00 56.83 161 ALA A C 1
ATOM 807 O O . ALA A 1 119 ? 7.394 14.816 8.978 1.00 57.04 161 ALA A O 1
ATOM 809 N N . ARG A 1 120 ? 9.622 14.960 9.280 1.00 50.09 162 ARG A N 1
ATOM 810 C CA . ARG A 1 120 ? 9.762 13.674 9.969 1.00 46.50 162 ARG A CA 1
ATOM 811 C C . ARG A 1 120 ? 9.267 12.505 9.111 1.00 43.43 162 ARG A C 1
ATOM 812 O O . ARG A 1 120 ? 8.524 11.654 9.580 1.00 47.44 162 ARG A O 1
ATOM 820 N N . LYS A 1 121 ? 9.679 12.467 7.849 1.00 47.18 163 LYS A N 1
ATOM 821 C CA . LYS A 1 121 ? 9.364 11.325 6.996 1.00 51.49 163 LYS A CA 1
ATOM 822 C C . LYS A 1 121 ? 10.295 10.151 7.316 1.00 46.37 163 LYS A C 1
ATOM 823 O O . LYS A 1 121 ? 11.481 10.343 7.570 1.00 45.62 163 LYS A O 1
ATOM 825 N N . LYS A 1 122 ? 9.767 8.936 7.302 1.00 44.74 164 LYS A N 1
ATOM 826 C CA . LYS A 1 122 ? 10.611 7.770 7.549 1.00 48.63 164 LYS A CA 1
ATOM 827 C C . LYS A 1 122 ? 11.578 7.533 6.385 1.00 46.34 164 LYS A C 1
ATOM 828 O O . LYS A 1 122 ? 12.707 7.081 6.585 1.00 50.38 164 LYS A O 1
ATOM 834 N N . ARG A 1 123 ? 11.126 7.847 5.173 1.00 42.42 165 ARG A N 1
ATOM 835 C CA . ARG A 1 123 ? 11.947 7.730 3.969 1.00 44.98 165 ARG A CA 1
ATOM 836 C C . ARG A 1 123 ? 12.029 9.057 3.215 1.00 40.16 165 ARG A C 1
ATOM 837 O O . ARG A 1 123 ? 11.022 9.742 3.047 1.00 46.03 165 ARG A O 1
ATOM 845 N N . ILE A 1 124 ? 13.225 9.408 2.754 1.00 36.88 166 ILE A N 1
ATOM 846 C CA . ILE A 1 124 ? 13.437 10.641 2.001 1.00 38.23 166 ILE A CA 1
ATOM 847 C C . ILE A 1 124 ? 13.439 10.343 0.495 1.00 35.57 166 ILE A C 1
ATOM 848 O O . ILE A 1 124 ? 14.207 9.509 0.035 1.00 34.31 166 ILE A O 1
ATOM 853 N N . PRO A 1 125 ? 12.565 11.014 -0.266 1.00 42.02 167 PRO A N 1
ATOM 854 C CA . PRO A 1 125 ? 12.561 10.880 -1.726 1.00 44.37 167 PRO A CA 1
ATOM 855 C C . PRO A 1 125 ? 13.919 11.248 -2.314 1.00 41.48 167 PRO A C 1
ATOM 856 O O . PRO A 1 125 ? 14.478 12.293 -1.980 1.00 38.54 167 PRO A O 1
ATOM 860 N N . ASP A 1 126 ? 14.447 10.393 -3.177 1.00 35.28 168 ASP A N 1
ATOM 861 C CA . ASP A 1 126 ? 15.783 10.610 -3.712 1.00 29.79 168 ASP A CA 1
ATOM 862 C C . ASP A 1 126 ? 15.722 10.767 -5.241 1.00 30.84 168 ASP A C 1
ATOM 863 O O . ASP A 1 126 ? 15.450 9.809 -5.967 1.00 33.51 168 ASP A O 1
ATOM 868 N N . THR A 1 127 ? 15.961 11.986 -5.717 1.00 29.71 169 THR A N 1
ATOM 869 C CA . THR A 1 127 ? 15.928 12.261 -7.156 1.00 28.00 169 THR A CA 1
ATOM 870 C C . THR A 1 127 ? 17.330 12.467 -7.721 1.00 28.75 169 THR A C 1
ATOM 871 O O . THR A 1 127 ? 17.494 12.843 -8.884 1.00 26.71 169 THR A O 1
ATOM 875 N N . ARG A 1 128 ? 18.351 12.214 -6.910 1.00 25.84 170 ARG A N 1
ATOM 876 C CA . ARG A 1 128 ? 19.724 12.401 -7.370 1.00 24.76 170 ARG A CA 1
ATOM 877 C C . ARG A 1 128 ? 20.075 11.402 -8.469 1.00 23.67 170 ARG A C 1
ATOM 878 O O . ARG A 1 128 ? 19.617 10.268 -8.458 1.00 23.13 170 ARG A O 1
ATOM 886 N N . VAL A 1 129 ? 20.890 11.832 -9.424 1.00 20.99 171 VAL A N 1
ATOM 887 C CA . VAL A 1 129 ? 21.313 10.938 -10.474 1.00 24.04 171 VAL A CA 1
ATOM 888 C C . VAL A 1 129 ? 22.357 9.955 -9.932 1.00 20.52 171 VAL A C 1
ATOM 889 O O . VAL A 1 129 ? 23.456 10.356 -9.545 1.00 24.84 171 VAL A O 1
ATOM 893 N N . HIS A 1 130 ? 22.023 8.672 -9.915 1.00 19.67 172 HIS A N 1
ATOM 894 C CA . HIS A 1 130 ? 22.918 7.663 -9.369 1.00 20.01 172 HIS A CA 1
ATOM 895 C C . HIS A 1 130 ? 23.877 7.109 -10.416 1.00 23.05 172 HIS A C 1
ATOM 896 O O . HIS A 1 130 ? 24.946 6.572 -10.093 1.00 21.76 172 HIS A O 1
ATOM 903 N N . CYS A 1 131 ? 23.495 7.269 -11.673 1.00 22.90 173 CYS A N 1
ATOM 904 C CA . CYS A 1 131 ? 24.225 6.635 -12.759 1.00 23.18 173 CYS A CA 1
ATOM 905 C C . CYS A 1 131 ? 23.957 7.410 -14.024 1.00 23.53 173 CYS A C 1
ATOM 906 O O . CYS A 1 131 ? 22.814 7.687 -14.357 1.00 25.73 173 CYS A O 1
ATOM 909 N N . CYS A 1 132 ? 25.021 7.769 -14.724 1.00 21.08 174 CYS A N 1
ATOM 910 C CA . CYS A 1 132 ? 24.877 8.500 -15.961 1.00 20.14 174 CYS A CA 1
ATOM 911 C C . CYS A 1 132 ? 25.526 7.713 -17.125 1.00 21.74 174 CYS A C 1
ATOM 912 O O . CYS A 1 132 ? 26.744 7.536 -17.163 1.00 27.42 174 CYS A O 1
ATOM 915 N N . LEU A 1 133 ? 24.709 7.242 -18.061 1.00 18.44 175 LEU A N 1
ATOM 916 C CA . LEU A 1 133 ? 25.203 6.490 -19.206 1.00 20.06 175 LEU A CA 1
ATOM 917 C C . LEU A 1 133 ? 25.635 7.466 -20.292 1.00 22.07 175 LEU A C 1
ATOM 918 O O . LEU A 1 133 ? 24.806 8.207 -20.808 1.00 22.65 175 LEU A O 1
ATOM 923 N N . TYR A 1 134 ? 26.918 7.485 -20.630 1.00 19.28 176 TYR A N 1
ATOM 924 C CA . TYR A 1 134 ? 27.376 8.443 -21.627 1.00 17.50 176 TYR A CA 1
ATOM 925 C C . TYR A 1 134 ? 27.566 7.739 -22.971 1.00 18.17 176 TYR A C 1
ATOM 926 O O . TYR A 1 134 ? 28.394 6.838 -23.086 1.00 19.07 176 TYR A O 1
ATOM 935 N N . PHE A 1 135 ? 26.784 8.151 -23.968 1.00 17.29 177 PHE A N 1
ATOM 936 C CA . PHE A 1 135 ? 26.765 7.487 -25.273 1.00 17.48 177 PHE A CA 1
ATOM 937 C C . PHE A 1 135 ? 27.828 8.060 -26.201 1.00 22.17 177 PHE A C 1
ATOM 938 O O . PHE A 1 135 ? 27.871 9.258 -26.406 1.00 23.80 177 PHE A O 1
ATOM 946 N N . ILE A 1 136 ? 28.633 7.174 -26.779 1.00 20.92 178 ILE A N 1
ATOM 947 C CA . ILE A 1 136 ? 29.778 7.495 -27.623 1.00 22.27 178 ILE A CA 1
ATOM 948 C C . ILE A 1 136 ? 29.492 6.973 -29.026 1.00 25.03 178 ILE A C 1
ATOM 949 O O . ILE A 1 136 ? 29.109 5.807 -29.187 1.00 23.75 178 ILE A O 1
ATOM 954 N N . SER A 1 137 ? 29.657 7.813 -30.032 1.00 24.87 179 SER A N 1
ATOM 955 C CA . SER A 1 137 ? 29.395 7.374 -31.402 1.00 31.63 179 SER A CA 1
ATOM 956 C C . SER A 1 137 ? 30.482 6.407 -31.879 1.00 24.15 179 SER A C 1
ATOM 957 O O . SER A 1 137 ? 31.666 6.621 -31.624 1.00 26.33 179 SER A O 1
ATOM 960 N N . PRO A 1 138 ? 30.084 5.335 -32.580 1.00 29.39 180 PRO A N 1
ATOM 961 C CA . PRO A 1 138 ? 31.061 4.378 -33.107 1.00 22.04 180 PRO A CA 1
ATOM 962 C C . PRO A 1 138 ? 31.781 4.938 -34.338 1.00 32.52 180 PRO A C 1
ATOM 963 O O . PRO A 1 138 ? 31.377 4.651 -35.464 1.00 37.86 180 PRO A O 1
ATOM 967 N N . THR A 1 139 ? 32.846 5.703 -34.114 1.00 29.87 181 THR A N 1
ATOM 968 C CA . THR A 1 139 ? 33.550 6.413 -35.188 1.00 33.87 181 THR A CA 1
ATOM 969 C C . THR A 1 139 ? 34.787 5.722 -35.735 1.00 40.79 181 THR A C 1
ATOM 970 O O . THR A 1 139 ? 35.326 6.139 -36.765 1.00 46.00 181 THR A O 1
ATOM 974 N N . GLY A 1 140 ? 35.267 4.700 -35.041 1.00 32.33 182 GLY A N 1
ATOM 975 C CA . GLY A 1 140 ? 36.410 3.936 -35.519 1.00 37.06 182 GLY A CA 1
ATOM 976 C C . GLY A 1 140 ? 37.742 4.463 -35.025 1.00 49.64 182 GLY A C 1
ATOM 977 O O . GLY A 1 140 ? 38.624 3.697 -34.646 1.00 60.22 182 GLY A O 1
ATOM 978 N N . HIS A 1 141 ? 37.880 5.781 -35.013 1.00 50.43 183 HIS A N 1
ATOM 979 C CA . HIS A 1 141 ? 39.130 6.425 -34.629 1.00 52.53 183 HIS A CA 1
ATOM 980 C C . HIS A 1 141 ? 39.185 6.674 -33.136 1.00 56.35 183 HIS A C 1
ATOM 981 O O . HIS A 1 141 ? 38.909 5.782 -32.337 1.00 56.59 183 HIS A O 1
ATOM 988 N N . SER A 1 142 ? 39.537 7.893 -32.757 1.00 59.86 184 SER A N 1
ATOM 989 C CA . SER A 1 142 ? 39.557 8.242 -31.348 1.00 64.33 184 SER A CA 1
ATOM 990 C C . SER A 1 142 ? 38.230 8.887 -30.963 1.00 62.75 184 SER A C 1
ATOM 991 O O . SER A 1 142 ? 37.357 9.083 -31.811 1.00 66.53 184 SER A O 1
ATOM 994 N N . LEU A 1 143 ? 38.075 9.194 -29.680 1.00 53.39 185 LEU A N 1
ATOM 995 C CA . LEU A 1 143 ? 36.884 9.882 -29.205 1.00 46.46 185 LEU A CA 1
ATOM 996 C C . LEU A 1 143 ? 36.758 11.256 -29.869 1.00 41.25 185 LEU A C 1
ATOM 997 O O . LEU A 1 143 ? 37.737 11.812 -30.363 1.00 42.51 185 LEU A O 1
ATOM 1002 N N . ARG A 1 144 ? 35.550 11.802 -29.884 1.00 35.92 186 ARG A N 1
ATOM 1003 C CA . ARG A 1 144 ? 35.376 13.191 -30.271 1.00 30.34 186 ARG A CA 1
ATOM 1004 C C . ARG A 1 144 ? 35.799 14.075 -29.100 1.00 27.25 186 ARG A C 1
ATOM 1005 O O . ARG A 1 144 ? 35.497 13.766 -27.935 1.00 25.46 186 ARG A O 1
ATOM 1013 N N . PRO A 1 145 ? 36.524 15.161 -29.394 1.00 33.86 187 PRO A N 1
ATOM 1014 C CA . PRO A 1 145 ? 36.992 16.071 -28.340 1.00 31.88 187 PRO A CA 1
ATOM 1015 C C . PRO A 1 145 ? 35.866 16.588 -27.446 1.00 32.05 187 PRO A C 1
ATOM 1016 O O . PRO A 1 145 ? 36.068 16.709 -26.237 1.00 28.58 187 PRO A O 1
ATOM 1020 N N . LEU A 1 146 ? 34.700 16.881 -28.021 1.00 28.33 188 LEU A N 1
ATOM 1021 C CA . LEU A 1 146 ? 33.582 17.351 -27.210 1.00 35.23 188 LEU A CA 1
ATOM 1022 C C . LEU A 1 146 ? 33.146 16.277 -26.212 1.00 31.18 188 LEU A C 1
ATOM 1023 O O . LEU A 1 146 ? 32.814 16.587 -25.064 1.00 28.17 188 LEU A O 1
ATOM 1028 N N . ASP A 1 147 ? 33.166 15.017 -26.636 1.00 27.24 189 ASP A N 1
ATOM 1029 C CA . ASP A 1 147 ? 32.792 13.923 -25.744 1.00 27.09 189 ASP A CA 1
ATOM 1030 C C . ASP A 1 147 ? 33.774 13.784 -24.584 1.00 30.45 189 ASP A C 1
ATOM 1031 O O . ASP A 1 147 ? 33.371 13.532 -23.441 1.00 31.06 189 ASP A O 1
ATOM 1036 N N . LEU A 1 148 ? 35.061 13.953 -24.872 1.00 29.12 190 LEU A N 1
ATOM 1037 C CA . LEU A 1 148 ? 36.080 13.861 -23.825 1.00 26.87 190 LEU A CA 1
ATOM 1038 C C . LEU A 1 148 ? 35.888 14.955 -22.787 1.00 28.11 190 LEU A C 1
ATOM 1039 O O . LEU A 1 148 ? 35.946 14.709 -21.570 1.00 29.61 190 LEU A O 1
ATOM 1044 N N . GLU A 1 149 ? 35.651 16.166 -23.265 1.00 28.99 191 GLU A N 1
ATOM 1045 C CA . GLU A 1 149 ? 35.494 17.305 -22.368 1.00 25.88 191 GLU A CA 1
ATOM 1046 C C . GLU A 1 149 ? 34.232 17.145 -21.530 1.00 28.84 191 GLU A C 1
ATOM 1047 O O . GLU A 1 149 ? 34.243 17.360 -20.307 1.00 30.72 191 GLU A O 1
ATOM 1053 N N . PHE A 1 150 ? 33.148 16.760 -22.191 1.00 26.73 192 PHE A N 1
ATOM 1054 C CA . PHE A 1 150 ? 31.857 16.569 -21.537 1.00 22.59 192 PHE A CA 1
ATOM 1055 C C . PHE A 1 150 ? 31.957 15.508 -20.429 1.00 27.62 192 PHE A C 1
ATOM 1056 O O . PHE A 1 150 ? 31.502 15.722 -19.298 1.00 26.35 192 PHE A O 1
ATOM 1064 N N . MET A 1 151 ? 32.577 14.373 -20.744 1.00 23.93 193 MET A N 1
ATOM 1065 C CA . MET A 1 151 ? 32.746 13.303 -19.770 1.00 27.32 193 MET A CA 1
ATOM 1066 C C . MET A 1 151 ? 33.650 13.746 -18.629 1.00 31.17 193 MET A C 1
ATOM 1067 O O . MET A 1 151 ? 33.421 13.399 -17.474 1.00 30.32 193 MET A O 1
ATOM 1072 N N . LYS A 1 152 ? 34.673 14.522 -18.958 1.00 30.95 194 LYS A N 1
ATOM 1073 C CA . LYS A 1 152 ? 35.577 15.036 -17.947 1.00 31.35 194 LYS A CA 1
ATOM 1074 C C . LYS A 1 152 ? 34.825 15.900 -16.928 1.00 34.40 194 LYS A C 1
ATOM 1075 O O . LYS A 1 152 ? 35.063 15.785 -15.726 1.00 33.63 194 LYS A O 1
ATOM 1081 N N . HIS A 1 153 ? 33.909 16.745 -17.400 1.00 28.76 195 HIS A N 1
ATOM 1082 C CA . HIS A 1 153 ? 33.118 17.574 -16.495 1.00 28.02 195 HIS A CA 1
ATOM 1083 C C . HIS A 1 153 ? 32.133 16.740 -15.667 1.00 29.46 195 HIS A C 1
ATOM 1084 O O . HIS A 1 153 ? 31.984 16.956 -14.473 1.00 26.30 195 HIS A O 1
ATOM 1091 N N . LEU A 1 154 ? 31.445 15.805 -16.306 1.00 26.55 196 LEU A N 1
ATOM 1092 C CA . LEU A 1 154 ? 30.424 15.023 -15.609 1.00 27.72 196 LEU A CA 1
ATOM 1093 C C . LEU A 1 154 ? 31.030 14.102 -14.575 1.00 25.21 196 LEU A C 1
ATOM 1094 O O . LEU A 1 154 ? 30.467 13.913 -13.484 1.00 29.60 196 LEU A O 1
ATOM 1099 N N . SER A 1 155 ? 32.186 13.534 -14.907 1.00 27.56 197 SER A N 1
ATOM 1100 C CA . SER A 1 155 ? 32.812 12.522 -14.052 1.00 32.10 197 SER A CA 1
ATOM 1101 C C . SER A 1 155 ? 33.126 13.068 -12.657 1.00 37.70 197 SER A C 1
ATOM 1102 O O . SER A 1 155 ? 33.318 12.305 -11.707 1.00 36.58 197 SER A O 1
ATOM 1105 N N . LYS A 1 156 ? 33.174 14.390 -12.538 1.00 31.41 198 LYS A N 1
ATOM 1106 C CA . LYS A 1 156 ? 33.491 15.028 -11.271 1.00 32.34 198 LYS A CA 1
ATOM 1107 C C . LYS A 1 156 ? 32.281 15.166 -10.347 1.00 33.66 198 LYS A C 1
ATOM 1108 O O . LYS A 1 156 ? 32.448 15.471 -9.167 1.00 34.66 198 LYS A O 1
ATOM 1114 N N . VAL A 1 157 ? 31.072 14.950 -10.867 1.00 29.64 199 VAL A N 1
ATOM 1115 C CA . VAL A 1 157 ? 29.862 15.213 -10.074 1.00 28.58 199 VAL A CA 1
ATOM 1116 C C . VAL A 1 157 ? 28.874 14.050 -10.014 1.00 27.89 199 VAL A C 1
ATOM 1117 O O . VAL A 1 157 ? 27.955 14.069 -9.191 1.00 31.27 199 VAL A O 1
ATOM 1121 N N . VAL A 1 158 ? 29.056 13.057 -10.888 1.00 26.70 200 VAL A N 1
ATOM 1122 C CA . VAL A 1 158 ? 28.187 11.874 -10.964 1.00 23.91 200 VAL A CA 1
ATOM 1123 C C . VAL A 1 158 ? 28.959 10.638 -11.409 1.00 25.94 200 VAL A C 1
ATOM 1124 O O . VAL A 1 158 ? 30.046 10.744 -11.962 1.00 27.21 200 VAL A O 1
ATOM 1128 N N . ASN A 1 159 ? 28.374 9.466 -11.203 1.00 24.37 201 ASN A N 1
ATOM 1129 C CA . ASN A 1 159 ? 28.922 8.227 -11.772 1.00 23.14 201 ASN A CA 1
ATOM 1130 C C . ASN A 1 159 ? 28.661 8.134 -13.259 1.00 25.70 201 ASN A C 1
ATOM 1131 O O . ASN A 1 159 ? 27.515 8.121 -13.678 1.00 30.25 201 ASN A O 1
ATOM 1136 N N . ILE A 1 160 ? 29.729 8.065 -14.050 1.00 23.20 202 ILE A N 1
ATOM 1137 C CA . ILE A 1 160 ? 29.609 7.936 -15.493 1.00 22.00 202 ILE A CA 1
ATOM 1138 C C . ILE A 1 160 ? 29.969 6.527 -15.919 1.00 21.71 202 ILE A C 1
ATOM 1139 O O . ILE A 1 160 ? 30.961 5.984 -15.437 1.00 21.90 202 ILE A O 1
ATOM 1144 N N . ILE A 1 161 ? 29.157 5.950 -16.804 1.00 21.19 203 ILE A N 1
ATOM 1145 C CA . ILE A 1 161 ? 29.473 4.692 -17.487 1.00 19.81 203 ILE A CA 1
ATOM 1146 C C . ILE A 1 161 ? 29.471 4.936 -18.988 1.00 18.07 203 ILE A C 1
ATOM 1147 O O . ILE A 1 161 ? 28.453 5.328 -19.555 1.00 23.48 203 ILE A O 1
ATOM 1152 N N . PRO A 1 162 ? 30.619 4.729 -19.641 1.00 18.12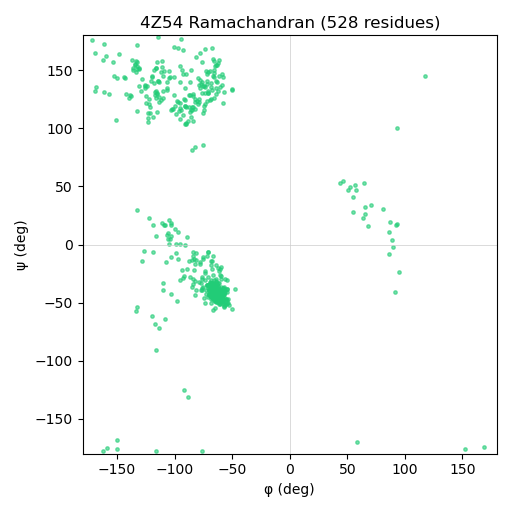 204 PRO A N 1
ATOM 1153 C CA . PRO A 1 162 ? 30.640 4.929 -21.096 1.00 18.71 204 PRO A CA 1
ATOM 1154 C C . PRO A 1 162 ? 30.032 3.746 -21.853 1.00 22.54 204 PRO A C 1
ATOM 1155 O O . PRO A 1 162 ? 30.276 2.577 -21.538 1.00 22.31 204 PRO A O 1
ATOM 1159 N N . VAL A 1 163 ? 29.240 4.083 -22.858 1.00 22.20 205 VAL A N 1
ATOM 1160 C CA . VAL A 1 163 ? 28.520 3.117 -23.670 1.00 20.16 205 VAL A CA 1
ATOM 1161 C C . VAL A 1 163 ? 28.781 3.404 -25.137 1.00 25.79 205 VAL A C 1
ATOM 1162 O O . VAL A 1 163 ? 28.696 4.563 -25.556 1.00 22.85 205 VAL A O 1
ATOM 1166 N N . ILE A 1 164 ? 29.116 2.380 -25.927 1.00 22.33 206 ILE A N 1
ATOM 1167 C CA . ILE A 1 164 ? 29.202 2.599 -27.381 1.00 17.54 206 ILE A CA 1
ATOM 1168 C C . ILE A 1 164 ? 27.820 2.451 -27.978 1.00 21.68 206 ILE A C 1
ATOM 1169 O O . ILE A 1 164 ? 27.227 1.377 -27.890 1.00 20.49 206 ILE A O 1
ATOM 1174 N N . ALA A 1 165 ? 27.315 3.525 -28.585 1.00 22.64 207 ALA A N 1
ATOM 1175 C CA . ALA A 1 165 ? 25.964 3.557 -29.132 1.00 24.29 207 ALA A CA 1
ATOM 1176 C C . ALA A 1 165 ? 25.904 2.778 -30.440 1.00 22.99 207 ALA A C 1
ATOM 1177 O O . ALA A 1 165 ? 26.925 2.607 -31.095 1.00 21.36 207 ALA A O 1
ATOM 1179 N N . LYS A 1 166 ? 24.709 2.320 -30.806 1.00 20.56 208 LYS A N 1
ATOM 1180 C CA . LYS A 1 166 ? 24.494 1.697 -32.122 1.00 20.14 208 LYS A CA 1
ATOM 1181 C C . LYS A 1 166 ? 25.606 0.732 -32.488 1.00 20.42 208 LYS A C 1
ATOM 1182 O O . LYS A 1 166 ? 26.205 0.846 -33.551 1.00 23.01 208 LYS A O 1
ATOM 1188 N N . ALA A 1 167 ? 25.894 -0.214 -31.609 1.00 22.61 209 ALA A N 1
ATOM 1189 C CA . ALA A 1 167 ? 27.061 -1.059 -31.788 1.00 22.19 209 ALA A CA 1
ATOM 1190 C C . ALA A 1 167 ? 26.932 -2.010 -32.979 1.00 24.25 209 ALA A C 1
ATOM 1191 O O . ALA A 1 167 ? 27.919 -2.587 -33.416 1.00 24.72 209 ALA A O 1
ATOM 1193 N N . ASP A 1 168 ? 25.717 -2.155 -33.505 1.00 21.35 210 ASP A N 1
ATOM 1194 C CA . ASP A 1 168 ? 25.474 -2.970 -34.675 1.00 26.19 210 ASP A CA 1
ATOM 1195 C C . ASP A 1 168 ? 26.134 -2.331 -35.887 1.00 27.06 210 ASP A C 1
ATOM 1196 O O . ASP A 1 168 ? 26.269 -2.967 -36.921 1.00 28.35 210 ASP A O 1
ATOM 1201 N N . THR A 1 169 ? 26.518 -1.064 -35.734 1.00 22.28 211 THR A N 1
ATOM 1202 C CA . THR A 1 169 ? 27.276 -0.292 -36.732 1.00 25.18 211 THR A CA 1
ATOM 1203 C C . THR A 1 169 ? 28.631 -0.914 -37.024 1.00 29.11 211 THR A C 1
ATOM 1204 O O . THR A 1 169 ? 29.229 -0.678 -38.079 1.00 32.55 211 THR A O 1
ATOM 1208 N N . MET A 1 170 ? 29.135 -1.703 -36.083 1.00 19.76 212 MET A N 1
ATOM 1209 C CA . MET A 1 170 ? 30.518 -2.152 -36.175 1.00 20.97 212 MET A CA 1
ATOM 1210 C C . MET A 1 170 ? 30.678 -3.630 -36.490 1.00 26.75 212 MET A C 1
ATOM 1211 O O . MET A 1 170 ? 29.857 -4.452 -36.105 1.00 26.36 212 MET A O 1
ATOM 1216 N N . THR A 1 171 ? 31.756 -3.968 -37.179 1.00 24.21 213 THR A N 1
ATOM 1217 C CA . THR A 1 171 ? 32.133 -5.370 -37.278 1.00 29.01 213 THR A CA 1
ATOM 1218 C C . THR A 1 171 ? 32.710 -5.783 -35.932 1.00 25.20 213 THR A C 1
ATOM 1219 O O . THR A 1 171 ? 32.986 -4.929 -35.084 1.00 24.80 213 THR A O 1
ATOM 1223 N N . LEU A 1 172 ? 32.895 -7.083 -35.731 1.00 28.36 214 LEU A N 1
ATOM 1224 C CA . LEU A 1 172 ? 33.510 -7.586 -34.505 1.00 29.87 214 LEU A CA 1
ATOM 1225 C C . LEU A 1 172 ? 34.897 -7.005 -34.250 1.00 30.05 214 LEU A C 1
ATOM 1226 O O . LEU A 1 172 ? 35.236 -6.680 -33.105 1.00 28.36 214 LEU A O 1
ATOM 1231 N N . GLU A 1 173 ? 35.711 -6.915 -35.303 1.00 32.28 215 GLU A N 1
ATOM 1232 C CA . GLU A 1 173 ? 37.065 -6.382 -35.162 1.00 29.87 215 GLU A CA 1
ATOM 1233 C C . GLU A 1 173 ? 37.015 -4.888 -34.911 1.00 28.09 215 GLU A C 1
ATOM 1234 O O . GLU A 1 173 ? 37.817 -4.355 -34.144 1.00 30.93 215 GLU A O 1
ATOM 1236 N N . GLU A 1 174 ? 36.085 -4.202 -35.566 1.00 22.57 216 GLU A N 1
ATOM 1237 C CA . GLU A 1 174 ? 35.971 -2.767 -35.353 1.00 25.16 216 GLU A CA 1
ATOM 1238 C C . GLU A 1 174 ? 35.578 -2.497 -33.904 1.00 26.21 216 GLU A C 1
ATOM 1239 O O . GLU A 1 174 ? 36.117 -1.594 -33.267 1.00 23.42 216 GLU A O 1
ATOM 1245 N N . LYS A 1 175 ? 34.644 -3.292 -33.393 1.00 25.55 217 LYS A N 1
ATOM 1246 C CA . LYS A 1 175 ? 34.130 -3.111 -32.036 1.00 28.55 217 LYS A CA 1
ATOM 1247 C C . LYS A 1 175 ? 35.228 -3.339 -30.997 1.00 25.85 217 LYS A C 1
ATOM 1248 O O . LYS A 1 175 ? 35.375 -2.566 -30.047 1.00 25.02 217 LYS A O 1
ATOM 1254 N N . SER A 1 176 ? 36.001 -4.403 -31.186 1.00 22.86 218 SER A N 1
ATOM 1255 C CA . SER A 1 176 ? 37.088 -4.727 -30.281 1.00 27.76 218 SER A CA 1
ATOM 1256 C C . SER A 1 176 ? 38.107 -3.601 -30.216 1.00 29.59 218 SER A C 1
ATOM 1257 O O . SER A 1 176 ? 38.502 -3.169 -29.126 1.00 31.73 218 SER A O 1
ATOM 1260 N N . GLU A 1 177 ? 38.530 -3.120 -31.385 1.00 22.92 219 GLU A N 1
ATOM 1261 C CA . GLU A 1 177 ? 39.537 -2.085 -31.409 1.00 21.94 219 GLU A CA 1
ATOM 1262 C C . GLU A 1 177 ? 38.983 -0.804 -30.808 1.00 29.41 219 GLU A C 1
ATOM 1263 O O . GLU A 1 177 ? 39.689 -0.123 -30.051 1.00 25.28 219 GLU A O 1
ATOM 1269 N N . PHE A 1 178 ? 37.725 -0.479 -31.121 1.00 22.11 220 PHE A N 1
ATOM 1270 C CA . PHE A 1 178 ? 37.183 0.799 -30.659 1.00 27.18 220 PHE A CA 1
ATOM 1271 C C . PHE A 1 178 ? 37.021 0.790 -29.137 1.00 27.66 220 PHE A C 1
ATOM 1272 O O . PHE A 1 178 ? 37.259 1.804 -28.485 1.00 30.17 220 PHE A O 1
ATOM 1280 N N . LYS A 1 179 ? 36.637 -0.352 -28.572 1.00 25.18 221 LYS A N 1
ATOM 1281 C CA . LYS A 1 179 ? 36.529 -0.458 -27.119 1.00 27.22 221 LYS A CA 1
ATOM 1282 C C . LYS A 1 179 ? 37.878 -0.136 -26.457 1.00 27.87 221 LYS A C 1
ATOM 1283 O O . LYS A 1 179 ? 37.946 0.605 -25.465 1.00 28.46 221 LYS A O 1
ATOM 1289 N N . GLN A 1 180 ? 38.952 -0.663 -27.025 1.00 26.33 222 GLN A N 1
ATOM 1290 C CA . GLN A 1 180 ? 40.286 -0.398 -26.501 1.00 24.90 222 GLN A CA 1
ATOM 1291 C C . GLN A 1 180 ? 40.671 1.081 -26.636 1.00 26.92 222 GLN A C 1
ATOM 1292 O O . GLN A 1 180 ? 41.237 1.679 -25.719 1.00 26.90 222 GLN A O 1
ATOM 1298 N N . ARG A 1 181 ? 40.367 1.668 -27.788 1.00 25.82 223 ARG A N 1
ATOM 1299 C CA . ARG A 1 181 ? 40.694 3.078 -28.024 1.00 31.48 223 ARG A CA 1
ATOM 1300 C C . ARG A 1 181 ? 39.962 3.995 -27.054 1.00 28.59 223 ARG A C 1
ATOM 1301 O O . ARG A 1 181 ? 40.540 4.961 -26.560 1.00 30.49 223 ARG A O 1
ATOM 1309 N N . VAL A 1 182 ? 38.698 3.695 -26.775 1.00 26.92 224 VAL A N 1
ATOM 1310 C CA . VAL A 1 182 ? 37.932 4.483 -25.807 1.00 31.04 224 VAL A CA 1
ATOM 1311 C C . VAL A 1 182 ? 38.561 4.374 -24.410 1.00 29.48 224 VAL A C 1
ATOM 1312 O O . VAL A 1 182 ? 38.810 5.393 -23.750 1.00 27.39 224 VAL A O 1
ATOM 1316 N N . ARG A 1 183 ? 38.829 3.146 -23.974 1.00 24.70 225 ARG A N 1
ATOM 1317 C CA . ARG A 1 183 ? 39.477 2.934 -22.680 1.00 28.08 225 ARG A CA 1
ATOM 1318 C C . ARG A 1 183 ? 40.790 3.708 -22.558 1.00 28.03 225 ARG A C 1
ATOM 1319 O O . ARG A 1 183 ? 41.043 4.384 -21.546 1.00 27.63 225 ARG A O 1
ATOM 1327 N N . LYS A 1 184 ? 41.633 3.609 -23.582 1.00 24.76 226 LYS A N 1
ATOM 1328 C CA . LYS A 1 184 ? 42.930 4.269 -23.551 1.00 26.55 226 LYS A CA 1
ATOM 1329 C C . LYS A 1 184 ? 42.769 5.787 -23.476 1.00 33.76 226 LYS A C 1
ATOM 1330 O O . LYS A 1 184 ? 43.485 6.458 -22.741 1.00 34.68 226 LYS A O 1
ATOM 1336 N N . GLU A 1 185 ? 41.823 6.317 -24.244 1.00 30.88 227 GLU A N 1
ATOM 1337 C CA . GLU A 1 185 ? 41.578 7.756 -24.288 1.00 37.28 227 GLU A CA 1
ATOM 1338 C C . GLU A 1 185 ? 41.082 8.299 -22.952 1.00 35.71 227 GLU A C 1
ATOM 1339 O O . GLU A 1 185 ? 41.504 9.365 -22.484 1.00 36.00 227 GLU A O 1
ATOM 1345 N N . LEU A 1 186 ? 40.171 7.558 -22.344 1.00 28.09 228 LEU A N 1
ATOM 1346 C CA . LEU A 1 186 ? 39.638 7.948 -21.047 1.00 31.23 228 LEU A CA 1
ATOM 1347 C C . LEU A 1 186 ? 40.717 7.906 -19.971 1.00 35.33 228 LEU A C 1
ATOM 1348 O O . LEU A 1 186 ? 40.765 8.780 -19.107 1.00 32.55 228 LEU A O 1
ATOM 1353 N N . GLU A 1 187 ? 41.591 6.904 -20.031 1.00 33.93 229 GLU A N 1
ATOM 1354 C CA . GLU A 1 187 ? 42.672 6.778 -19.049 1.00 36.73 229 GLU A CA 1
ATOM 1355 C C . GLU A 1 187 ? 43.736 7.860 -19.206 1.00 37.93 229 GLU A C 1
ATOM 1356 O O . GLU A 1 187 ? 44.215 8.420 -18.220 1.00 40.71 229 GLU A O 1
ATOM 1358 N N . VAL A 1 188 ? 44.113 8.145 -20.447 1.00 34.77 230 VAL A N 1
ATOM 1359 C CA . VAL A 1 188 ? 45.153 9.135 -20.700 1.00 43.07 230 VAL A CA 1
ATOM 1360 C C . VAL A 1 188 ? 44.684 10.506 -20.230 1.00 43.49 230 VAL A C 1
ATOM 1361 O O . VAL A 1 188 ? 45.475 11.304 -19.730 1.00 47.68 230 VAL A O 1
ATOM 1365 N N . ASN A 1 189 ? 43.385 10.755 -20.365 1.00 45.13 231 ASN A N 1
ATOM 1366 C CA . ASN A 1 189 ? 42.792 12.031 -19.988 1.00 41.86 231 ASN A CA 1
ATOM 1367 C C . ASN A 1 189 ? 42.329 12.109 -18.533 1.00 46.84 231 ASN A C 1
ATOM 1368 O O . ASN A 1 189 ? 41.699 13.084 -18.134 1.00 45.96 231 ASN A O 1
ATOM 1373 N N . GLY A 1 190 ? 42.636 11.084 -17.747 1.00 47.76 232 GLY A N 1
ATOM 1374 C CA . GLY A 1 190 ? 42.296 11.079 -16.337 1.00 48.27 232 GLY A CA 1
ATOM 1375 C C . GLY A 1 190 ? 40.809 11.065 -16.023 1.00 44.43 232 GLY A C 1
ATOM 1376 O O . GLY A 1 190 ? 40.398 11.518 -14.953 1.00 44.76 232 GLY A O 1
ATOM 1377 N N . ILE A 1 191 ? 39.999 10.536 -16.937 1.00 33.25 233 ILE A N 1
ATOM 1378 C CA . ILE A 1 191 ? 38.551 10.521 -16.757 1.00 28.54 233 ILE A CA 1
ATOM 1379 C C . ILE A 1 191 ? 38.119 9.323 -15.902 1.00 35.13 233 ILE A C 1
ATOM 1380 O O . ILE A 1 191 ? 38.134 8.178 -16.355 1.00 31.42 233 ILE A O 1
ATOM 1385 N N . GLU A 1 192 ? 37.752 9.611 -14.659 1.00 33.06 234 GLU A N 1
ATOM 1386 C CA . GLU A 1 192 ? 37.386 8.597 -13.673 1.00 34.69 234 GLU A CA 1
ATOM 1387 C C . GLU A 1 192 ? 35.932 8.173 -13.775 1.00 27.32 234 GLU A C 1
ATOM 1388 O O . GLU A 1 192 ? 35.082 8.634 -13.007 1.00 33.51 234 GLU A O 1
ATOM 1394 N N . PHE A 1 193 ? 35.651 7.280 -14.710 1.00 28.34 235 PHE A N 1
ATOM 1395 C CA . PHE A 1 193 ? 34.310 6.743 -14.850 1.00 26.80 235 PHE A CA 1
ATOM 1396 C C . PHE A 1 193 ? 34.094 5.618 -13.832 1.00 26.43 235 PHE A C 1
ATOM 1397 O O . PHE A 1 193 ? 35.050 5.072 -13.292 1.00 31.66 235 PHE A O 1
ATOM 1405 N N . TYR A 1 194 ? 32.841 5.280 -13.559 1.00 25.42 236 TYR A N 1
ATOM 1406 C CA . TYR A 1 194 ? 32.531 4.241 -12.590 1.00 27.72 236 TYR A CA 1
ATOM 1407 C C . TYR A 1 194 ? 32.827 2.845 -13.161 1.00 25.88 236 TYR A C 1
ATOM 1408 O O . TYR A 1 194 ? 32.482 2.569 -14.299 1.00 29.13 236 TYR A O 1
ATOM 1417 N N . PRO A 1 195 ? 33.447 1.956 -12.366 1.00 31.59 237 PRO A N 1
ATOM 1418 C CA . PRO A 1 195 ? 33.908 2.106 -10.978 1.00 28.02 237 PRO A CA 1
ATOM 1419 C C . PRO A 1 195 ? 35.251 2.825 -10.895 1.00 32.98 237 PRO A C 1
ATOM 1420 O O . PRO A 1 195 ? 36.231 2.387 -11.499 1.00 34.90 237 PRO A O 1
ATOM 1424 N N . GLN A 1 196 ? 35.284 3.926 -10.153 1.00 30.62 238 GLN A N 1
ATOM 1425 C CA . GLN A 1 196 ? 36.459 4.789 -10.104 1.00 29.17 238 GLN A CA 1
ATOM 1426 C C . GLN A 1 196 ? 37.595 4.124 -9.339 1.00 31.85 238 GLN A C 1
ATOM 1427 O O . GLN A 1 196 ? 37.386 3.612 -8.241 1.00 33.67 238 GLN A O 1
ATOM 1433 N N . LYS A 1 197 ? 38.799 4.136 -9.907 1.00 33.35 239 LYS A N 1
ATOM 1434 C CA . LYS A 1 197 ? 39.927 3.476 -9.253 1.00 41.92 239 LYS A CA 1
ATOM 1435 C C . LYS A 1 197 ? 40.228 4.120 -7.894 1.00 44.00 239 LYS A C 1
ATOM 1436 O O . LYS A 1 197 ? 40.615 3.424 -6.951 1.00 42.16 239 LYS A O 1
ATOM 1442 N N . GLU A 1 198 ? 40.009 5.428 -7.777 1.00 42.15 240 GLU A N 1
ATOM 1443 C CA . GLU A 1 198 ? 40.310 6.124 -6.522 1.00 42.46 240 GLU A CA 1
ATOM 1444 C C . GLU A 1 198 ? 39.509 5.555 -5.355 1.00 44.01 240 GLU A C 1
ATOM 1445 O O . GLU A 1 198 ? 39.927 5.619 -4.200 1.00 49.01 240 GLU A O 1
ATOM 1451 N N . PHE A 1 199 ? 38.350 4.989 -5.657 1.00 43.40 241 PHE A N 1
ATOM 1452 C CA . PHE A 1 199 ? 37.467 4.512 -4.609 1.00 44.04 241 PHE A CA 1
ATOM 1453 C C . PHE A 1 199 ? 37.602 3.013 -4.380 1.00 44.40 241 PHE A C 1
ATOM 1454 O O . PHE A 1 199 ? 36.897 2.463 -3.539 1.00 47.34 241 PHE A O 1
ATOM 1462 N N . ASP A 1 200 ? 38.491 2.360 -5.131 1.00 42.97 242 ASP A N 1
ATOM 1463 C CA . ASP A 1 200 ? 38.830 0.956 -4.877 1.00 47.38 242 ASP A CA 1
ATOM 1464 C C . ASP A 1 200 ? 39.343 0.840 -3.442 1.00 53.85 242 ASP A C 1
ATOM 1465 O O . ASP A 1 200 ? 40.318 1.498 -3.075 1.00 59.76 242 ASP A O 1
ATOM 1470 N N . GLU A 1 201 ? 38.699 0.014 -2.628 1.00 50.57 243 GLU A N 1
ATOM 1471 C CA . GLU A 1 201 ? 38.979 0.056 -1.200 1.00 53.79 243 GLU A CA 1
ATOM 1472 C C . GLU A 1 201 ? 40.009 -0.976 -0.752 1.00 55.75 243 GLU A C 1
ATOM 1473 O O . GLU A 1 201 ? 40.746 -0.741 0.208 1.00 60.40 243 GLU A O 1
ATOM 1479 N N . ASP A 1 202 ? 40.063 -2.110 -1.442 1.00 56.60 244 ASP A N 1
ATOM 1480 C CA . ASP A 1 202 ? 41.060 -3.143 -1.144 1.00 61.98 244 ASP A CA 1
ATOM 1481 C C . ASP A 1 202 ? 41.416 -3.929 -2.403 1.00 61.17 244 ASP A C 1
ATOM 1482 O O . ASP A 1 202 ? 40.931 -3.616 -3.485 1.00 50.22 244 ASP A O 1
ATOM 1487 N N . LEU A 1 203 ? 42.251 -4.953 -2.251 1.00 57.44 245 LEU A N 1
ATOM 1488 C CA . LEU A 1 203 ? 42.738 -5.723 -3.396 1.00 54.79 245 LEU A CA 1
ATOM 1489 C C . LEU A 1 203 ? 41.626 -6.481 -4.118 1.00 53.92 245 LEU A C 1
ATOM 1490 O O . LEU A 1 203 ? 41.581 -6.485 -5.349 1.00 52.54 245 LEU A O 1
ATOM 1495 N N . GLU A 1 204 ? 40.743 -7.129 -3.361 1.00 54.22 246 GLU A N 1
ATOM 1496 C CA . GLU A 1 204 ? 39.621 -7.850 -3.967 1.00 53.68 246 GLU A CA 1
ATOM 1497 C C . GLU A 1 204 ? 38.764 -6.908 -4.803 1.00 53.45 246 GLU A C 1
ATOM 1498 O O . GLU A 1 204 ? 38.349 -7.239 -5.916 1.00 54.36 246 GLU A O 1
ATOM 1500 N N . ASP A 1 205 ? 38.508 -5.729 -4.248 1.00 53.09 247 ASP A N 1
ATOM 1501 C CA . ASP A 1 205 ? 37.763 -4.684 -4.938 1.00 44.38 247 ASP A CA 1
ATOM 1502 C C . ASP A 1 205 ? 38.474 -4.289 -6.222 1.00 40.45 247 ASP A C 1
ATOM 1503 O O . ASP A 1 205 ? 37.862 -4.218 -7.293 1.00 38.16 247 ASP A O 1
ATOM 1508 N N . LYS A 1 206 ? 39.775 -4.037 -6.107 1.00 41.14 248 LYS A N 1
ATOM 1509 C CA . LYS A 1 206 ? 40.575 -3.599 -7.246 1.00 42.34 248 LYS A CA 1
ATOM 1510 C C . LYS A 1 206 ? 40.652 -4.662 -8.348 1.00 44.51 248 LYS A C 1
ATOM 1511 O O . LYS A 1 206 ? 40.506 -4.348 -9.536 1.00 48.25 248 LYS A O 1
ATOM 1517 N N . THR A 1 207 ? 40.880 -5.912 -7.956 1.00 43.85 249 THR A N 1
ATOM 1518 C CA . THR A 1 207 ? 41.011 -7.009 -8.913 1.00 48.64 249 THR A CA 1
ATOM 1519 C C . THR A 1 207 ? 39.748 -7.135 -9.751 1.00 43.61 249 THR A C 1
ATOM 1520 O O . THR A 1 207 ? 39.791 -7.354 -10.956 1.00 44.62 249 THR A O 1
ATOM 1524 N N . GLU A 1 208 ? 38.618 -6.970 -9.089 1.00 43.97 250 GLU A N 1
ATOM 1525 C CA . GLU A 1 208 ? 37.325 -7.133 -9.719 1.00 42.08 250 GLU A CA 1
ATOM 1526 C C . GLU A 1 208 ? 36.965 -5.926 -10.564 1.00 38.79 250 GLU A C 1
ATOM 1527 O O . GLU A 1 208 ? 36.389 -6.065 -11.638 1.00 37.28 250 GLU A O 1
ATOM 1533 N N . ASN A 1 209 ? 37.298 -4.739 -10.069 1.00 34.93 251 ASN A N 1
ATOM 1534 C CA . ASN A 1 209 ? 36.976 -3.517 -10.788 1.00 35.08 251 ASN A CA 1
ATOM 1535 C C . ASN A 1 209 ? 37.925 -3.304 -11.959 1.00 32.54 251 ASN A C 1
ATOM 1536 O O . ASN A 1 209 ? 37.555 -2.676 -12.951 1.00 27.58 251 ASN A O 1
ATOM 1541 N N . ASP A 1 210 ? 39.141 -3.833 -11.842 1.00 31.80 252 ASP A N 1
ATOM 1542 C CA . ASP A 1 210 ? 40.090 -3.822 -12.957 1.00 39.42 252 ASP A CA 1
ATOM 1543 C C . ASP A 1 210 ? 39.490 -4.550 -14.154 1.00 37.35 252 ASP A C 1
ATOM 1544 O O . ASP A 1 210 ? 39.567 -4.078 -15.287 1.00 37.07 252 ASP A O 1
ATOM 1549 N N . LYS A 1 211 ? 38.876 -5.696 -13.895 1.00 36.51 253 LYS A N 1
ATOM 1550 C CA . LYS A 1 211 ? 38.237 -6.472 -14.953 1.00 40.58 253 LYS A CA 1
ATOM 1551 C C . LYS A 1 211 ? 37.120 -5.686 -15.641 1.00 35.71 253 LYS A C 1
ATOM 1552 O O . LYS A 1 211 ? 37.026 -5.653 -16.874 1.00 36.55 253 LYS A O 1
ATOM 1558 N N . ILE A 1 212 ? 36.278 -5.042 -14.840 1.00 30.54 254 ILE A N 1
ATOM 1559 C CA . ILE A 1 212 ? 35.203 -4.216 -15.365 1.00 28.55 254 ILE A CA 1
ATOM 1560 C C . ILE A 1 212 ? 35.747 -3.068 -16.215 1.00 33.46 254 ILE A C 1
ATOM 1561 O O . ILE A 1 212 ? 35.325 -2.871 -17.352 1.00 32.33 254 ILE A O 1
ATOM 1566 N N . ARG A 1 213 ? 36.693 -2.320 -15.656 1.00 31.93 255 ARG A N 1
ATOM 1567 C CA . ARG A 1 213 ? 37.278 -1.178 -16.353 1.00 31.38 255 ARG A CA 1
ATOM 1568 C C . ARG A 1 213 ? 38.051 -1.555 -17.614 1.00 33.64 255 ARG A C 1
ATOM 1569 O O . ARG A 1 213 ? 38.096 -0.782 -18.573 1.00 32.29 255 ARG A O 1
ATOM 1577 N N . GLN A 1 214 ? 38.674 -2.729 -17.607 1.00 27.60 256 GLN A N 1
ATOM 1578 C CA . GLN A 1 214 ? 39.621 -3.068 -18.670 1.00 32.35 256 GLN A CA 1
ATOM 1579 C C . GLN A 1 214 ? 39.054 -4.031 -19.707 1.00 34.20 256 GLN A C 1
ATOM 1580 O O . GLN A 1 214 ? 39.659 -4.226 -20.755 1.00 36.93 256 GLN A O 1
ATOM 1586 N N . GLU A 1 215 ? 37.897 -4.620 -19.426 1.00 36.12 257 GLU A N 1
ATOM 1587 C CA . GLU A 1 215 ? 37.317 -5.631 -20.316 1.00 41.08 257 GLU A CA 1
ATOM 1588 C C . GLU A 1 215 ? 35.841 -5.388 -20.588 1.00 42.21 257 GLU A C 1
ATOM 1589 O O . GLU A 1 215 ? 35.426 -5.307 -21.748 1.00 47.16 257 GLU A O 1
ATOM 1591 N N . SER A 1 216 ? 35.053 -5.262 -19.521 1.00 38.00 258 SER A N 1
ATOM 1592 C CA . SER A 1 216 ? 33.611 -5.060 -19.654 1.00 35.33 258 SER A CA 1
ATOM 1593 C C . SER A 1 216 ? 33.268 -3.740 -20.325 1.00 35.05 258 SER A C 1
ATOM 1594 O O . SER A 1 216 ? 32.459 -3.687 -21.252 1.00 34.43 258 SER A O 1
ATOM 1597 N N . MET A 1 217 ? 33.878 -2.667 -19.847 1.00 34.27 259 MET A N 1
ATOM 1598 C CA . MET A 1 217 ? 33.553 -1.341 -20.345 1.00 30.05 259 MET A CA 1
ATOM 1599 C C . MET A 1 217 ? 34.509 -0.890 -21.436 1.00 31.59 259 MET A C 1
ATOM 1600 O O . MET A 1 217 ? 35.639 -1.363 -21.497 1.00 31.82 259 MET A O 1
ATOM 1605 N N . PRO A 1 218 ? 34.046 0.001 -22.332 1.00 28.31 260 PRO A N 1
ATOM 1606 C CA . PRO A 1 218 ? 32.666 0.481 -22.438 1.00 25.21 260 PRO A CA 1
ATOM 1607 C C . PRO A 1 218 ? 31.746 -0.607 -22.994 1.00 29.99 260 PRO A C 1
ATOM 1608 O O . PRO A 1 218 ? 32.192 -1.398 -23.827 1.00 27.53 260 PRO A O 1
ATOM 1612 N N . PHE A 1 219 ? 30.493 -0.637 -22.550 1.00 23.69 261 PHE A N 1
ATOM 1613 C CA . PHE A 1 219 ? 29.530 -1.578 -23.099 1.00 24.06 261 PHE A CA 1
ATOM 1614 C C . PHE A 1 219 ? 29.069 -1.183 -24.492 1.00 26.90 261 PHE A C 1
ATOM 1615 O O . PHE A 1 219 ? 28.644 -0.051 -24.715 1.00 27.67 261 PHE A O 1
ATOM 1623 N N . ALA A 1 220 ? 29.109 -2.132 -25.419 1.00 23.24 262 ALA A N 1
ATOM 1624 C CA . ALA A 1 220 ? 28.620 -1.876 -26.768 1.00 23.76 262 ALA A CA 1
ATOM 1625 C C . ALA A 1 220 ? 27.159 -2.293 -26.882 1.00 27.80 262 ALA A C 1
ATOM 1626 O O . ALA A 1 220 ? 26.846 -3.477 -26.835 1.00 32.96 262 ALA A O 1
ATOM 1628 N N . VAL A 1 221 ? 26.253 -1.332 -27.033 1.00 24.76 263 VAL A N 1
ATOM 1629 C CA . VAL A 1 221 ? 24.846 -1.674 -26.954 1.00 25.93 263 VAL A CA 1
ATOM 1630 C C . VAL A 1 221 ? 24.083 -1.460 -28.255 1.00 25.95 263 VAL A C 1
ATOM 1631 O O . VAL A 1 221 ? 24.487 -0.698 -29.137 1.00 21.21 263 VAL A O 1
ATOM 1635 N N . VAL A 1 222 ? 22.975 -2.173 -28.358 1.00 23.13 264 VAL A N 1
ATOM 1636 C CA . VAL A 1 222 ? 22.020 -1.954 -29.423 1.00 25.98 264 VAL A CA 1
ATOM 1637 C C . VAL A 1 222 ? 20.704 -1.724 -28.711 1.00 27.15 264 VAL A C 1
ATOM 1638 O O . VAL A 1 222 ? 20.397 -2.425 -27.759 1.00 26.86 264 VAL A O 1
ATOM 1642 N N . GLY A 1 223 ? 19.954 -0.709 -29.124 1.00 25.98 265 GLY A N 1
ATOM 1643 C CA . GLY A 1 223 ? 18.682 -0.441 -28.479 1.00 20.99 265 GLY A CA 1
ATOM 1644 C C . GLY A 1 223 ? 17.511 -0.727 -29.397 1.00 24.35 265 GLY A C 1
ATOM 1645 O O . GLY A 1 223 ? 17.599 -0.546 -30.614 1.00 21.58 265 GLY A O 1
ATOM 1646 N N . SER A 1 224 ? 16.405 -1.151 -28.800 1.00 20.88 266 SER A N 1
ATOM 1647 C CA . SER A 1 224 ? 15.142 -1.303 -29.500 1.00 22.91 266 SER A CA 1
ATOM 1648 C C . SER A 1 224 ? 14.042 -1.545 -28.496 1.00 27.93 266 SER A C 1
ATOM 1649 O O . SER A 1 224 ? 14.184 -2.405 -27.635 1.00 24.78 266 SER A O 1
ATOM 1652 N N . ASP A 1 225 ? 12.944 -0.813 -28.625 1.00 22.81 267 ASP A N 1
ATOM 1653 C CA . ASP A 1 225 ? 11.771 -1.085 -27.815 1.00 28.34 267 ASP A CA 1
ATOM 1654 C C . ASP A 1 225 ? 10.718 -1.809 -28.660 1.00 29.90 267 ASP A C 1
ATOM 1655 O O . ASP A 1 225 ? 9.551 -1.845 -28.301 1.00 31.63 267 ASP A O 1
ATOM 1660 N N . LYS A 1 226 ? 11.144 -2.361 -29.793 1.00 26.98 268 LYS A N 1
ATOM 1661 C CA . LYS A 1 226 ? 10.258 -3.146 -30.659 1.00 27.52 268 LYS A CA 1
ATOM 1662 C C . LYS A 1 226 ? 10.548 -4.628 -30.520 1.00 27.37 268 LYS A C 1
ATOM 1663 O O . LYS A 1 226 ? 11.683 -5.019 -30.281 1.00 26.41 268 LYS A O 1
ATOM 1669 N N . GLU A 1 227 ? 9.518 -5.452 -30.696 1.00 29.21 269 GLU A N 1
ATOM 1670 C CA . GLU A 1 227 ? 9.660 -6.885 -30.549 1.00 30.71 269 GLU A CA 1
ATOM 1671 C C . GLU A 1 227 ? 9.449 -7.612 -31.875 1.00 27.33 269 GLU A C 1
ATOM 1672 O O . GLU A 1 227 ? 8.570 -7.244 -32.665 1.00 25.83 269 GLU A O 1
ATOM 1678 N N . TYR A 1 228 ? 10.253 -8.647 -32.105 1.00 22.21 270 TYR A N 1
ATOM 1679 C CA . TYR A 1 228 ? 10.125 -9.476 -33.307 1.00 26.23 270 TYR A CA 1
ATOM 1680 C C . TYR A 1 228 ? 10.230 -10.948 -32.970 1.00 23.96 270 TYR A C 1
ATOM 1681 O O . TYR A 1 228 ? 10.911 -11.340 -32.029 1.00 30.25 270 TYR A O 1
ATOM 1690 N N . GLN A 1 229 ? 9.566 -11.768 -33.761 1.00 24.32 271 GLN A N 1
ATOM 1691 C CA . GLN A 1 229 ? 9.587 -13.194 -33.523 1.00 27.73 271 GLN A CA 1
ATOM 1692 C C . GLN A 1 229 ? 10.897 -13.794 -34.035 1.00 30.77 271 GLN A C 1
ATOM 1693 O O . GLN A 1 229 ? 11.260 -13.601 -35.187 1.00 29.66 271 GLN A O 1
ATOM 1699 N N . VAL A 1 230 ? 11.617 -14.498 -33.164 1.00 26.28 272 VAL A N 1
ATOM 1700 C CA . VAL A 1 230 ? 12.825 -15.214 -33.565 1.00 25.67 272 VAL A CA 1
ATOM 1701 C C . VAL A 1 230 ? 12.762 -16.627 -33.002 1.00 32.81 272 VAL A C 1
ATOM 1702 O O . VAL A 1 230 ? 12.747 -16.820 -31.779 1.00 35.13 272 VAL A O 1
ATOM 1706 N N . ASN A 1 231 ? 12.685 -17.601 -33.907 1.00 36.16 273 ASN A N 1
ATOM 1707 C CA . ASN A 1 231 ? 12.569 -19.005 -33.549 1.00 45.90 273 ASN A CA 1
ATOM 1708 C C . ASN A 1 231 ? 11.460 -19.257 -32.534 1.00 43.52 273 ASN A C 1
ATOM 1709 O O . ASN A 1 231 ? 11.658 -19.958 -31.537 1.00 49.64 273 ASN A O 1
ATOM 1714 N N . GLY A 1 232 ? 10.293 -18.674 -32.793 1.00 36.42 274 GLY A N 1
ATOM 1715 C CA . GLY A 1 232 ? 9.097 -18.993 -32.031 1.00 40.14 274 GLY A CA 1
ATOM 1716 C C . GLY A 1 232 ? 8.867 -18.138 -30.800 1.00 38.37 274 GLY A C 1
ATOM 1717 O O . GLY A 1 232 ? 7.858 -18.289 -30.107 1.00 39.04 274 GLY A O 1
ATOM 1718 N N . LYS A 1 233 ? 9.801 -17.239 -30.537 1.00 36.09 275 LYS A N 1
ATOM 1719 C CA . LYS A 1 233 ? 9.740 -16.364 -29.374 1.00 41.23 275 LYS A CA 1
ATOM 1720 C C . LYS A 1 233 ? 9.857 -14.901 -29.776 1.00 35.92 275 LYS A C 1
ATOM 1721 O O . LYS A 1 233 ? 10.679 -14.543 -30.617 1.00 35.51 275 LYS A O 1
ATOM 1727 N N . ARG A 1 234 ? 9.039 -14.043 -29.182 1.00 31.57 276 ARG A N 1
ATOM 1728 C CA . ARG A 1 234 ? 9.205 -12.627 -29.416 1.00 35.26 276 ARG A CA 1
ATOM 1729 C C . ARG A 1 234 ? 10.274 -12.068 -28.480 1.00 36.89 276 ARG A C 1
ATOM 1730 O O . ARG A 1 234 ? 10.270 -12.321 -27.267 1.00 38.03 276 ARG A O 1
ATOM 1738 N N . VAL A 1 235 ? 11.215 -11.357 -29.081 1.00 29.63 277 VAL A N 1
ATOM 1739 C CA . VAL A 1 235 ? 12.326 -10.737 -28.367 1.00 29.68 277 VAL A CA 1
ATOM 1740 C C . VAL A 1 235 ? 12.489 -9.299 -28.816 1.00 27.50 277 VAL A C 1
ATOM 1741 O O . VAL A 1 235 ? 12.079 -8.943 -29.912 1.00 26.51 277 VAL A O 1
ATOM 1745 N N . LEU A 1 236 ? 13.107 -8.473 -27.976 1.00 25.44 278 LEU A N 1
ATOM 1746 C CA . LEU A 1 236 ? 13.456 -7.113 -28.362 1.00 24.14 278 LEU A CA 1
ATOM 1747 C C . LEU A 1 236 ? 14.536 -7.157 -29.444 1.00 23.26 278 LEU A C 1
ATOM 1748 O O . LEU A 1 236 ? 15.513 -7.907 -29.335 1.00 26.67 278 LEU A O 1
ATOM 1753 N N . GLY A 1 237 ? 14.354 -6.394 -30.508 1.00 24.87 279 GLY A N 1
ATOM 1754 C CA . GLY A 1 237 ? 15.383 -6.347 -31.525 1.00 24.24 279 GLY A CA 1
ATOM 1755 C C . GLY A 1 237 ? 15.170 -5.304 -32.589 1.00 25.68 279 GLY A C 1
ATOM 1756 O O . GLY A 1 237 ? 14.145 -4.623 -32.610 1.00 24.78 279 GLY A O 1
ATOM 1757 N N . ARG A 1 238 ? 16.151 -5.195 -33.481 1.00 24.90 280 ARG A N 1
ATOM 1758 C CA . ARG A 1 238 ? 16.062 -4.329 -34.645 1.00 26.22 280 ARG A CA 1
ATOM 1759 C C . ARG A 1 238 ? 15.943 -5.175 -35.880 1.00 24.81 280 ARG A C 1
ATOM 1760 O O . ARG A 1 238 ? 16.768 -6.062 -36.102 1.00 27.32 280 ARG A O 1
ATOM 1768 N N . LYS A 1 239 ? 14.913 -4.915 -36.677 1.00 26.18 281 LYS A N 1
ATOM 1769 C CA . LYS A 1 239 ? 14.684 -5.671 -37.898 1.00 30.17 281 LYS A CA 1
ATOM 1770 C C . LYS A 1 239 ? 15.397 -5.018 -39.085 1.00 39.51 281 LYS A C 1
ATOM 1771 O O . LYS A 1 239 ? 14.946 -4.007 -39.606 1.00 40.32 281 LYS A O 1
ATOM 1777 N N . THR A 1 240 ? 16.508 -5.609 -39.500 1.00 42.61 282 THR A N 1
ATOM 1778 C CA . THR A 1 240 ? 17.277 -5.119 -40.642 1.00 45.19 282 THR A CA 1
ATOM 1779 C C . THR A 1 240 ? 16.958 -5.973 -41.867 1.00 51.24 282 THR A C 1
ATOM 1780 O O . THR A 1 240 ? 16.292 -7.007 -41.742 1.00 48.41 282 THR A O 1
ATOM 1784 N N . PRO A 1 241 ? 17.404 -5.545 -43.063 1.00 60.74 283 PRO A N 1
ATOM 1785 C CA . PRO A 1 241 ? 17.142 -6.399 -44.229 1.00 62.64 283 PRO A CA 1
ATOM 1786 C C . PRO A 1 241 ? 17.774 -7.788 -44.115 1.00 63.32 283 PRO A C 1
ATOM 1787 O O . PRO A 1 241 ? 17.257 -8.742 -44.699 1.00 62.10 283 PRO A O 1
ATOM 1791 N N . TRP A 1 242 ? 18.857 -7.906 -43.352 1.00 63.21 284 TRP A N 1
ATOM 1792 C CA . TRP A 1 242 ? 19.565 -9.182 -43.242 1.00 67.09 284 TRP A CA 1
ATOM 1793 C C . TRP A 1 242 ? 19.082 -10.038 -42.080 1.00 65.42 284 TRP A C 1
ATOM 1794 O O . TRP A 1 242 ? 19.181 -11.270 -42.123 1.00 71.29 284 TRP A O 1
ATOM 1805 N N . GLY A 1 243 ? 18.565 -9.401 -41.038 1.00 51.49 285 GLY A N 1
ATOM 1806 C CA . GLY A 1 243 ? 17.981 -10.161 -39.953 1.00 45.83 285 GLY A CA 1
ATOM 1807 C C . GLY A 1 243 ? 17.665 -9.354 -38.712 1.00 34.96 285 GLY A C 1
ATOM 1808 O O . GLY A 1 243 ? 17.808 -8.129 -38.695 1.00 40.38 285 GLY A O 1
ATOM 1809 N N . ILE A 1 244 ? 17.241 -10.061 -37.672 1.00 27.20 286 ILE A N 1
ATOM 1810 C CA . ILE A 1 244 ? 16.899 -9.444 -36.397 1.00 26.60 286 ILE A CA 1
ATOM 1811 C C . ILE A 1 244 ? 18.110 -9.415 -35.493 1.00 29.67 286 ILE A C 1
ATOM 1812 O O . ILE A 1 244 ? 18.679 -10.459 -35.157 1.00 24.37 286 ILE A O 1
ATOM 1817 N N . ILE A 1 245 ? 18.515 -8.213 -35.108 1.00 26.32 287 ILE A N 1
ATOM 1818 C CA . ILE A 1 245 ? 19.566 -8.054 -34.126 1.00 24.83 287 ILE A CA 1
ATOM 1819 C C . ILE A 1 245 ? 18.899 -8.079 -32.778 1.00 28.16 287 ILE A C 1
ATOM 1820 O O . ILE A 1 245 ? 18.054 -7.240 -32.515 1.00 27.21 287 ILE A O 1
ATOM 1825 N N . GLU A 1 246 ? 19.237 -9.053 -31.942 1.00 23.84 288 GLU A N 1
ATOM 1826 C CA . GLU A 1 246 ? 18.505 -9.249 -30.698 1.00 30.03 288 GLU A CA 1
ATOM 1827 C C . GLU A 1 246 ? 19.193 -8.517 -29.561 1.00 29.10 288 GLU A C 1
ATOM 1828 O O . GLU A 1 246 ? 20.321 -8.827 -29.207 1.00 33.42 288 GLU A O 1
ATOM 1834 N N . VAL A 1 247 ? 18.501 -7.531 -29.010 1.00 26.49 289 VAL A N 1
ATOM 1835 C CA . VAL A 1 247 ? 19.056 -6.653 -27.985 1.00 24.04 289 VAL A CA 1
ATOM 1836 C C . VAL A 1 247 ? 19.539 -7.426 -26.744 1.00 24.02 289 VAL A C 1
ATOM 1837 O O . VAL A 1 247 ? 20.589 -7.126 -26.199 1.00 24.92 289 VAL A O 1
ATOM 1841 N N . GLU A 1 248 ? 18.795 -8.437 -26.312 1.00 25.44 290 GLU A N 1
ATOM 1842 C CA . GLU A 1 248 ? 19.143 -9.115 -25.056 1.00 28.68 290 GLU A CA 1
ATOM 1843 C C . GLU A 1 248 ? 19.956 -10.392 -25.270 1.00 31.15 290 GLU A C 1
ATOM 1844 O O . GLU A 1 248 ? 20.189 -11.162 -24.344 1.00 30.57 290 GLU A O 1
ATOM 1850 N N . ASN A 1 249 ? 20.416 -10.593 -26.497 1.00 25.70 291 ASN A N 1
ATOM 1851 C CA . ASN A 1 249 ? 21.249 -11.741 -26.829 1.00 30.38 291 ASN A CA 1
ATOM 1852 C C . ASN A 1 249 ? 22.728 -11.335 -26.755 1.00 28.54 291 ASN A C 1
ATOM 1853 O O . ASN A 1 249 ? 23.173 -10.461 -27.499 1.00 30.21 291 ASN A O 1
ATOM 1858 N N . LEU A 1 250 ? 23.476 -11.969 -25.853 1.00 30.75 292 LEU A N 1
ATOM 1859 C CA . LEU A 1 250 ? 24.889 -11.653 -25.631 1.00 30.16 292 LEU A CA 1
ATOM 1860 C C . LEU A 1 250 ? 25.774 -11.910 -26.859 1.00 31.53 292 LEU A C 1
ATOM 1861 O O . LEU A 1 250 ? 26.886 -11.382 -26.962 1.00 31.06 292 LEU A O 1
ATOM 1866 N N . ASN A 1 251 ? 25.289 -12.738 -27.776 1.00 32.27 293 ASN A N 1
ATOM 1867 C CA . ASN A 1 251 ? 26.009 -13.005 -29.012 1.00 31.85 293 ASN A CA 1
ATOM 1868 C C . ASN A 1 251 ? 25.853 -11.861 -30.006 1.00 28.87 293 ASN A C 1
ATOM 1869 O O . ASN A 1 251 ? 26.607 -11.773 -30.980 1.00 30.63 293 ASN A O 1
ATOM 1874 N N . HIS A 1 252 ? 24.858 -11.006 -29.774 1.00 25.54 294 HIS A N 1
ATOM 1875 C CA . HIS A 1 252 ? 24.567 -9.902 -30.684 1.00 25.70 294 HIS A CA 1
ATOM 1876 C C . HIS A 1 252 ? 25.063 -8.551 -30.161 1.00 29.12 294 HIS A C 1
ATOM 1877 O O . HIS A 1 252 ? 25.620 -7.759 -30.923 1.00 25.67 294 HIS A O 1
ATOM 1884 N N . CYS A 1 253 ? 24.864 -8.283 -28.870 1.00 25.26 295 CYS A N 1
ATOM 1885 C CA . CYS A 1 253 ? 25.399 -7.059 -28.262 1.00 32.01 295 CYS A CA 1
ATOM 1886 C C . CYS A 1 253 ? 25.511 -7.188 -26.754 1.00 30.81 295 CYS A C 1
ATOM 1887 O O . CYS A 1 253 ? 25.224 -8.246 -26.194 1.00 27.98 295 CYS A O 1
ATOM 1890 N N . GLU A 1 254 ? 25.892 -6.099 -26.090 1.00 25.41 296 GLU A N 1
ATOM 1891 C CA . GLU A 1 254 ? 26.162 -6.183 -24.651 1.00 25.93 296 GLU A CA 1
ATOM 1892 C C . GLU A 1 254 ? 25.136 -5.451 -23.792 1.00 25.69 296 GLU A C 1
ATOM 1893 O O . GLU A 1 254 ? 25.403 -5.165 -22.624 1.00 26.04 296 GLU A O 1
ATOM 1899 N N . PHE A 1 255 ? 23.959 -5.166 -24.348 1.00 22.57 297 PHE A N 1
ATOM 1900 C CA . PHE A 1 255 ? 22.920 -4.501 -23.573 1.00 21.78 297 PHE A CA 1
ATOM 1901 C C . PHE A 1 255 ? 22.576 -5.287 -22.320 1.00 23.94 297 PHE A C 1
ATOM 1902 O O . PHE A 1 255 ? 22.282 -4.693 -21.272 1.00 24.44 297 PHE A O 1
ATOM 1910 N N . ALA A 1 256 ? 22.587 -6.618 -22.435 1.00 24.53 298 ALA A N 1
ATOM 1911 C CA . ALA A 1 256 ? 22.160 -7.475 -21.335 1.00 28.54 298 ALA A CA 1
ATOM 1912 C C . ALA A 1 256 ? 23.157 -7.355 -20.186 1.00 25.18 298 ALA A C 1
ATOM 1913 O O . ALA A 1 256 ? 22.780 -7.429 -19.014 1.00 25.18 298 ALA A O 1
ATOM 1915 N N . LEU A 1 257 ? 24.425 -7.163 -20.541 1.00 24.46 299 LEU A N 1
ATOM 1916 C CA . LEU A 1 257 ? 25.486 -6.975 -19.558 1.00 26.67 299 LEU A CA 1
ATOM 1917 C C . LEU A 1 257 ? 25.325 -5.628 -18.885 1.00 27.90 299 LEU A C 1
ATOM 1918 O O . LEU A 1 257 ? 25.479 -5.531 -17.672 1.00 26.82 299 LEU A O 1
ATOM 1923 N N . LEU A 1 258 ? 25.013 -4.598 -19.673 1.00 24.22 300 LEU A N 1
ATOM 1924 C CA . LEU A 1 258 ? 24.808 -3.260 -19.126 1.00 20.97 300 LEU A CA 1
ATOM 1925 C C . LEU A 1 258 ? 23.617 -3.252 -18.182 1.00 26.23 300 LEU A C 1
ATOM 1926 O O . LEU A 1 258 ? 23.731 -2.737 -17.072 1.00 22.50 300 LEU A O 1
ATOM 1931 N N . ARG A 1 259 ? 22.500 -3.850 -18.604 1.00 21.61 301 ARG A N 1
ATOM 1932 C CA . ARG A 1 259 ? 21.289 -3.876 -17.789 1.00 25.81 301 ARG A CA 1
ATOM 1933 C C . ARG A 1 259 ? 21.532 -4.590 -16.464 1.00 27.25 301 ARG A C 1
ATOM 1934 O O . ARG A 1 259 ? 21.105 -4.122 -15.404 1.00 30.80 301 ARG A O 1
ATOM 1942 N N . ASP A 1 260 ? 22.222 -5.724 -16.532 1.00 25.42 302 ASP A N 1
ATOM 1943 C CA . ASP A 1 260 ? 22.506 -6.514 -15.339 1.00 30.77 302 ASP A CA 1
ATOM 1944 C C . ASP A 1 260 ? 23.448 -5.753 -14.401 1.00 28.77 302 ASP A C 1
ATOM 1945 O O . ASP A 1 260 ? 23.343 -5.845 -13.180 1.00 27.26 302 ASP A O 1
ATOM 1950 N N . PHE A 1 261 ? 24.372 -5.004 -14.986 1.00 26.97 303 PHE A N 1
ATOM 1951 C CA . PHE A 1 261 ? 25.381 -4.276 -14.231 1.00 27.98 303 PHE A CA 1
ATOM 1952 C C . PHE A 1 261 ? 24.724 -3.173 -13.414 1.00 30.97 303 PHE A C 1
ATOM 1953 O O . PHE A 1 261 ? 24.970 -3.030 -12.215 1.00 28.77 303 PHE A O 1
ATOM 1961 N N . VAL A 1 262 ? 23.848 -2.422 -14.062 1.00 25.69 304 VAL A N 1
ATOM 1962 C CA . VAL A 1 262 ? 23.286 -1.228 -13.455 1.00 27.97 304 VAL A CA 1
ATOM 1963 C C . VAL A 1 262 ? 22.062 -1.512 -12.571 1.00 29.31 304 VAL A C 1
ATOM 1964 O O . VAL A 1 262 ? 21.886 -0.877 -11.522 1.00 30.52 304 VAL A O 1
ATOM 1968 N N . ILE A 1 263 ? 21.233 -2.461 -12.989 1.00 26.71 305 ILE A N 1
ATOM 1969 C CA . ILE A 1 263 ? 19.996 -2.781 -12.275 1.00 26.77 305 ILE A CA 1
ATOM 1970 C C . ILE A 1 263 ? 20.189 -3.806 -11.158 1.00 28.40 305 ILE A C 1
ATOM 1971 O O . ILE A 1 263 ? 19.449 -3.794 -10.173 1.00 34.69 305 ILE A O 1
ATOM 1976 N N . ARG A 1 264 ? 21.173 -4.689 -11.280 1.00 32.49 306 ARG A N 1
ATOM 1977 C CA . ARG A 1 264 ? 21.293 -5.755 -10.277 1.00 33.15 306 ARG A CA 1
ATOM 1978 C C . ARG A 1 264 ? 22.613 -5.746 -9.520 1.00 39.37 306 ARG A C 1
ATOM 1979 O O . ARG A 1 264 ? 22.622 -5.594 -8.295 1.00 41.30 306 ARG A O 1
ATOM 1987 N N . THR A 1 265 ? 23.730 -5.922 -10.222 1.00 29.09 307 THR A N 1
ATOM 1988 C CA . THR A 1 265 ? 24.978 -6.177 -9.496 1.00 29.81 307 THR A CA 1
ATOM 1989 C C . THR A 1 265 ? 25.594 -4.938 -8.852 1.00 28.75 307 THR A C 1
ATOM 1990 O O . THR A 1 265 ? 26.138 -5.029 -7.748 1.00 29.92 307 THR A O 1
ATOM 1994 N N . HIS A 1 266 ? 25.514 -3.790 -9.521 1.00 25.05 308 HIS A N 1
ATOM 1995 C CA . HIS A 1 266 ? 26.176 -2.589 -9.010 1.00 30.75 308 HIS A CA 1
ATOM 1996 C C . HIS A 1 266 ? 25.231 -1.438 -8.635 1.00 28.86 308 HIS A C 1
ATOM 1997 O O . HIS A 1 266 ? 25.685 -0.339 -8.284 1.00 25.34 308 HIS A O 1
ATOM 2004 N N . LEU A 1 267 ? 23.931 -1.701 -8.675 1.00 32.37 309 LEU A N 1
ATOM 2005 C CA . LEU A 1 267 ? 22.938 -0.705 -8.290 1.00 33.95 309 LEU A CA 1
ATOM 2006 C C . LEU A 1 267 ? 23.235 -0.063 -6.923 1.00 32.12 309 LEU A C 1
ATOM 2007 O O . LEU A 1 267 ? 23.335 1.159 -6.822 1.00 31.88 309 LEU A O 1
ATOM 2012 N N . GLN A 1 268 ? 23.388 -0.868 -5.876 1.00 28.83 310 GLN A N 1
ATOM 2013 C CA . GLN A 1 268 ? 23.605 -0.276 -4.555 1.00 31.03 310 GLN A CA 1
ATOM 2014 C C . GLN A 1 268 ? 24.957 0.408 -4.451 1.00 30.97 310 GLN A C 1
ATOM 2015 O O . GLN A 1 268 ? 25.082 1.456 -3.815 1.00 32.71 310 GLN A O 1
ATOM 2021 N N . ASP A 1 269 ? 25.977 -0.179 -5.063 1.00 30.65 311 ASP A N 1
ATOM 2022 C CA . ASP A 1 269 ? 27.282 0.473 -5.106 1.00 34.10 311 ASP A CA 1
ATOM 2023 C C . ASP A 1 269 ? 27.241 1.841 -5.821 1.00 32.55 311 ASP A C 1
ATOM 2024 O O . ASP A 1 269 ? 27.900 2.792 -5.397 1.00 31.63 311 ASP A O 1
ATOM 2029 N N . LEU A 1 270 ? 26.473 1.939 -6.904 1.00 28.64 312 LEU A N 1
ATOM 2030 C CA . LEU A 1 270 ? 26.293 3.212 -7.584 1.00 27.03 312 LEU A CA 1
ATOM 2031 C C . LEU A 1 270 ? 25.668 4.242 -6.642 1.00 25.24 312 LEU A C 1
ATOM 2032 O O . LEU A 1 270 ? 26.098 5.404 -6.595 1.00 25.85 312 LEU A O 1
ATOM 2037 N N . LYS A 1 271 ? 24.678 3.801 -5.880 1.00 28.69 313 LYS A N 1
ATOM 2038 C CA . LYS A 1 271 ? 23.966 4.676 -4.963 1.00 30.50 313 LYS A CA 1
ATOM 2039 C C . LYS A 1 271 ? 24.869 5.143 -3.822 1.00 33.57 313 LYS A C 1
ATOM 2040 O O . LYS A 1 271 ? 24.836 6.317 -3.439 1.00 29.52 313 LYS A O 1
ATOM 2046 N N . GLU A 1 272 ? 25.695 4.236 -3.305 1.00 33.10 314 GLU A N 1
ATOM 2047 C CA . GLU A 1 272 ? 26.601 4.566 -2.203 1.00 37.58 314 GLU A CA 1
ATOM 2048 C C . GLU A 1 272 ? 27.687 5.543 -2.622 1.00 33.43 314 GLU A C 1
ATOM 2049 O O . GLU A 1 272 ? 28.017 6.469 -1.878 1.00 32.55 314 GLU A O 1
ATOM 2055 N N . VAL A 1 273 ? 28.261 5.340 -3.803 1.00 32.15 315 VAL A N 1
ATOM 2056 C CA . VAL A 1 273 ? 29.236 6.302 -4.283 1.00 32.82 315 VAL A CA 1
ATOM 2057 C C . VAL A 1 273 ? 28.548 7.655 -4.465 1.00 31.28 315 VAL A C 1
ATOM 2058 O O . VAL A 1 273 ? 29.099 8.692 -4.084 1.00 31.94 315 VAL A O 1
ATOM 2062 N N . THR A 1 274 ? 27.337 7.645 -5.024 1.00 22.88 316 THR A N 1
ATOM 2063 C CA . THR A 1 274 ? 26.596 8.892 -5.209 1.00 27.24 316 THR A CA 1
ATOM 2064 C C . THR A 1 274 ? 26.387 9.628 -3.879 1.00 28.75 316 THR A C 1
ATOM 2065 O O . THR A 1 274 ? 26.646 10.831 -3.781 1.00 26.64 316 THR A O 1
ATOM 2069 N N . HIS A 1 275 ? 25.932 8.906 -2.856 1.00 24.16 317 HIS A N 1
ATOM 2070 C CA . HIS A 1 275 ? 25.613 9.547 -1.584 1.00 26.90 317 HIS A CA 1
ATOM 2071 C C . HIS A 1 275 ? 26.870 9.929 -0.797 1.00 30.27 317 HIS A C 1
ATOM 2072 O O . HIS A 1 275 ? 26.973 11.038 -0.270 1.00 32.35 317 HIS A O 1
ATOM 2079 N N . ASN A 1 276 ? 27.826 9.013 -0.715 1.00 29.20 318 ASN A N 1
ATOM 2080 C CA . ASN A 1 276 ? 28.951 9.196 0.195 1.00 33.73 318 ASN A CA 1
ATOM 2081 C C . ASN A 1 276 ? 30.064 10.054 -0.377 1.00 35.49 318 ASN A C 1
ATOM 2082 O O . ASN A 1 276 ? 30.848 10.624 0.374 1.00 41.50 318 ASN A O 1
ATOM 2087 N N . ILE A 1 277 ? 30.125 10.148 -1.702 1.00 29.16 319 ILE A N 1
ATOM 2088 C CA . ILE A 1 277 ? 31.206 10.878 -2.359 1.00 37.23 319 ILE A CA 1
ATOM 2089 C C . ILE A 1 277 ? 30.679 12.125 -3.065 1.00 36.12 319 ILE A C 1
ATOM 2090 O O . ILE A 1 277 ? 30.922 13.245 -2.617 1.00 33.52 319 ILE A O 1
ATOM 2095 N N . HIS A 1 278 ? 29.960 11.926 -4.166 1.00 32.08 320 HIS A N 1
ATOM 2096 C CA . HIS A 1 278 ? 29.474 13.032 -4.983 1.00 28.07 320 HIS A CA 1
ATOM 2097 C C . HIS A 1 278 ? 28.555 13.983 -4.215 1.00 26.69 320 HIS A C 1
ATOM 2098 O O . HIS A 1 278 ? 28.729 15.197 -4.270 1.00 27.54 320 HIS A O 1
ATOM 2105 N N . TYR A 1 279 ? 27.577 13.436 -3.502 1.00 29.76 321 TYR A N 1
ATOM 2106 C CA . TYR A 1 279 ? 26.648 14.290 -2.782 1.00 30.05 321 TYR A CA 1
ATOM 2107 C C . TYR A 1 279 ? 27.355 14.988 -1.627 1.00 31.26 321 TYR A C 1
ATOM 2108 O O . TYR A 1 279 ? 27.073 16.148 -1.324 1.00 29.78 321 TYR A O 1
ATOM 2117 N N . GLU A 1 280 ? 28.279 14.291 -0.979 1.00 28.41 322 GLU A N 1
ATOM 2118 C CA . GLU A 1 280 ? 28.969 14.891 0.149 1.00 36.41 322 GLU A CA 1
ATOM 2119 C C . GLU A 1 280 ? 29.874 16.020 -0.301 1.00 38.78 322 GLU A C 1
ATOM 2120 O O . GLU A 1 280 ? 30.038 17.000 0.419 1.00 35.18 322 GLU A O 1
ATOM 2126 N N . THR A 1 281 ? 30.449 15.898 -1.494 1.00 37.60 323 THR A N 1
ATOM 2127 C CA . THR A 1 281 ? 31.298 16.964 -2.010 1.00 41.17 323 THR A CA 1
ATOM 2128 C C . THR A 1 281 ? 30.448 18.194 -2.306 1.00 40.00 323 THR A C 1
ATOM 2129 O O . THR A 1 281 ? 30.845 19.320 -2.000 1.00 44.99 323 THR A O 1
ATOM 2133 N N . TYR A 1 282 ? 29.270 17.969 -2.876 1.00 36.81 324 TYR A N 1
ATOM 2134 C CA . TYR A 1 282 ? 28.310 19.038 -3.110 1.00 36.00 324 TYR A CA 1
ATOM 2135 C C . TYR A 1 282 ? 27.965 19.755 -1.809 1.00 37.28 324 TYR A C 1
ATOM 2136 O O . TYR A 1 282 ? 28.052 20.977 -1.715 1.00 34.58 324 TYR A O 1
ATOM 2145 N N . ARG A 1 283 ? 27.565 18.972 -0.810 1.00 36.27 325 ARG A N 1
ATOM 2146 C CA . ARG A 1 283 ? 27.166 19.484 0.503 1.00 37.9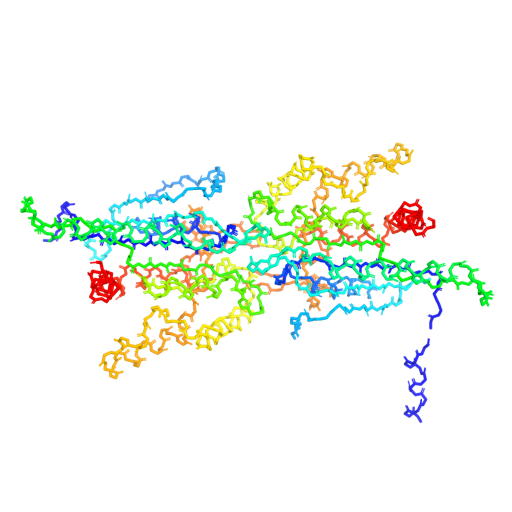8 325 ARG A CA 1
ATOM 2147 C C . ARG A 1 283 ? 28.282 20.258 1.193 1.00 46.21 325 ARG A C 1
ATOM 2148 O O . ARG A 1 283 ? 28.033 21.283 1.833 1.00 50.69 325 ARG A O 1
ATOM 2156 N N . ALA A 1 284 ? 29.513 19.778 1.059 1.00 47.09 326 ALA A N 1
ATOM 2157 C CA . ALA A 1 284 ? 30.651 20.468 1.656 1.00 55.28 326 ALA A CA 1
ATOM 2158 C C . ALA A 1 284 ? 30.892 21.816 0.981 1.00 57.12 326 ALA A C 1
ATOM 2159 O O . ALA A 1 284 ? 31.184 22.810 1.650 1.00 59.75 326 ALA A O 1
ATOM 2161 N N . LYS A 1 285 ? 30.761 21.845 -0.342 1.00 53.15 327 LYS A N 1
ATOM 2162 C CA . LYS A 1 285 ? 30.999 23.063 -1.109 1.00 57.44 327 LYS A CA 1
ATOM 2163 C C . LYS A 1 285 ? 29.826 24.047 -1.038 1.00 64.69 327 LYS A C 1
ATOM 2164 O O . LYS A 1 285 ? 29.974 25.221 -1.381 1.00 73.06 327 LYS A O 1
ATOM 2166 N N . ARG A 1 286 ? 28.670 23.567 -0.590 1.00 58.97 328 ARG A N 1
ATOM 2167 C CA . ARG A 1 286 ? 27.464 24.388 -0.511 1.00 58.76 328 ARG A CA 1
ATOM 2168 C C . ARG A 1 286 ? 27.643 25.576 0.436 1.00 67.62 328 ARG A C 1
ATOM 2169 O O . ARG A 1 286 ? 27.469 25.452 1.648 1.00 70.64 328 ARG A O 1
ATOM 2177 N N . ILE B 1 2 ? 67.473 -5.563 -65.317 1.00 67.77 44 ILE B N 1
ATOM 2178 C CA . ILE B 1 2 ? 66.112 -6.078 -65.225 1.00 65.28 44 ILE B CA 1
ATOM 2179 C C . ILE B 1 2 ? 65.306 -5.278 -64.212 1.00 64.38 44 ILE B C 1
ATOM 2180 O O . ILE B 1 2 ? 64.217 -4.784 -64.517 1.00 60.87 44 ILE B O 1
ATOM 2182 N N . ASP B 1 3 ? 65.851 -5.146 -63.006 1.00 67.38 45 ASP B N 1
ATOM 2183 C CA . ASP B 1 3 ? 65.191 -4.394 -61.944 1.00 68.20 45 ASP B CA 1
ATOM 2184 C C . ASP B 1 3 ? 65.002 -2.932 -62.353 1.00 69.41 45 ASP B C 1
ATOM 2185 O O . ASP B 1 3 ? 64.016 -2.293 -61.980 1.00 66.71 45 ASP B O 1
ATOM 2187 N N . THR B 1 4 ? 65.952 -2.412 -63.126 1.00 71.31 46 THR B N 1
ATOM 2188 C CA . THR B 1 4 ? 65.845 -1.059 -63.656 1.00 69.73 46 THR B CA 1
ATOM 2189 C C . THR B 1 4 ? 64.746 -1.000 -64.714 1.00 67.42 46 THR B C 1
ATOM 2190 O O . THR B 1 4 ? 63.937 -0.071 -64.725 1.00 65.92 46 THR B O 1
ATOM 2192 N N . ILE B 1 5 ? 64.718 -2.007 -65.586 1.00 63.73 47 ILE B N 1
ATOM 2193 C CA . ILE B 1 5 ? 63.725 -2.096 -66.656 1.00 62.20 47 ILE B CA 1
ATOM 2194 C C . ILE B 1 5 ? 62.296 -2.090 -66.110 1.00 61.54 47 ILE B C 1
ATOM 2195 O O . ILE B 1 5 ? 61.400 -1.484 -66.694 1.00 64.07 47 ILE B O 1
ATOM 2197 N N . ILE B 1 6 ? 62.087 -2.747 -64.976 1.00 57.74 48 ILE B N 1
ATOM 2198 C CA . ILE B 1 6 ? 60.762 -2.788 -64.366 1.00 55.02 48 ILE B CA 1
ATOM 2199 C C . ILE B 1 6 ? 60.381 -1.421 -63.789 1.00 59.57 48 ILE B C 1
ATOM 2200 O O . ILE B 1 6 ? 59.198 -1.070 -63.716 1.00 57.41 48 ILE B O 1
ATOM 2205 N N . GLU B 1 7 ? 61.386 -0.638 -63.402 1.00 64.06 49 GLU B N 1
ATOM 2206 C CA . GLU B 1 7 ? 61.142 0.680 -62.814 1.00 62.24 49 GLU B CA 1
ATOM 2207 C C . GLU B 1 7 ? 60.534 1.673 -63.813 1.00 57.01 49 GLU B C 1
ATOM 2208 O O . GLU B 1 7 ? 59.636 2.425 -63.454 1.00 53.27 49 GLU B O 1
ATOM 2210 N N . GLN B 1 8 ? 61.010 1.677 -65.059 1.00 60.12 50 GLN B N 1
ATOM 2211 C CA . GLN B 1 8 ? 60.442 2.577 -66.068 1.00 66.44 50 GLN B CA 1
ATOM 2212 C C . GLN B 1 8 ? 58.984 2.247 -66.366 1.00 72.65 50 GLN B C 1
ATOM 2213 O O . GLN B 1 8 ? 58.173 3.147 -66.602 1.00 76.29 50 GLN B O 1
ATOM 2219 N N . MET B 1 9 ? 58.656 0.958 -66.353 1.00 71.73 51 MET B N 1
ATOM 2220 C CA . MET B 1 9 ? 57.288 0.516 -66.601 1.00 67.15 51 MET B CA 1
ATOM 2221 C C . MET B 1 9 ? 56.324 1.062 -65.549 1.00 64.75 51 MET B C 1
ATOM 2222 O O . MET B 1 9 ? 55.201 1.444 -65.872 1.00 66.24 51 MET B O 1
ATOM 2227 N N . ARG B 1 10 ? 56.769 1.115 -64.296 1.00 65.64 52 ARG B N 1
ATOM 2228 C CA . ARG B 1 10 ? 55.929 1.616 -63.208 1.00 66.70 52 ARG B CA 1
ATOM 2229 C C . ARG B 1 10 ? 55.766 3.134 -63.269 1.00 71.80 52 ARG B C 1
ATOM 2230 O O . ARG B 1 10 ? 54.804 3.687 -62.727 1.00 73.05 52 ARG B O 1
ATOM 2232 N N . LYS B 1 11 ? 56.709 3.801 -63.929 1.00 73.25 53 LYS B N 1
ATOM 2233 C CA . LYS B 1 11 ? 56.685 5.256 -64.052 1.00 76.29 53 LYS B CA 1
ATOM 2234 C C . LYS B 1 11 ? 55.521 5.718 -64.928 1.00 79.78 53 LYS B C 1
ATOM 2235 O O . LYS B 1 11 ? 54.761 6.604 -64.536 1.00 80.45 53 LYS B O 1
ATOM 2237 N N . LYS B 1 12 ? 55.398 5.115 -66.111 1.00 80.46 54 LYS B N 1
ATOM 2238 C CA . LYS B 1 12 ? 54.278 5.369 -67.022 1.00 78.65 54 LYS B CA 1
ATOM 2239 C C . LYS B 1 12 ? 54.157 6.840 -67.418 1.00 80.74 54 LYS B C 1
ATOM 2240 O O . LYS B 1 12 ? 53.075 7.313 -67.773 1.00 80.01 54 LYS B O 1
ATOM 2242 N N . MET B 1 14 ? 50.797 6.977 -69.175 1.00 74.40 56 MET B N 1
ATOM 2243 C CA . MET B 1 14 ? 49.425 7.010 -69.675 1.00 71.70 56 MET B CA 1
ATOM 2244 C C . MET B 1 14 ? 48.902 8.442 -69.798 1.00 67.81 56 MET B C 1
ATOM 2245 O O . MET B 1 14 ? 48.504 9.052 -68.804 1.00 63.61 56 MET B O 1
ATOM 2247 N N . LYS B 1 15 ? 48.908 8.976 -71.018 1.00 61.92 57 LYS B N 1
ATOM 2248 C CA . LYS B 1 15 ? 48.374 10.311 -71.265 1.00 60.21 57 LYS B CA 1
ATOM 2249 C C . LYS B 1 15 ? 46.848 10.275 -71.266 1.00 61.55 57 LYS B C 1
ATOM 2250 O O . LYS B 1 15 ? 46.244 9.338 -71.785 1.00 64.92 57 LYS B O 1
ATOM 2252 N N . THR B 1 16 ? 46.226 11.290 -70.673 1.00 58.78 58 THR B N 1
ATOM 2253 C CA . THR B 1 16 ? 44.770 11.318 -70.550 1.00 55.63 58 THR B CA 1
ATOM 2254 C C . THR B 1 16 ? 44.151 12.474 -71.330 1.00 53.53 58 THR B C 1
ATOM 2255 O O . THR B 1 16 ? 44.777 13.515 -71.512 1.00 49.18 58 THR B O 1
ATOM 2259 N N . GLY B 1 17 ? 42.911 12.284 -71.770 1.00 51.47 59 GLY B N 1
ATOM 2260 C CA . GLY B 1 17 ? 42.182 13.319 -72.478 1.00 51.73 59 GLY B CA 1
ATOM 2261 C C . GLY B 1 17 ? 41.593 14.387 -71.569 1.00 44.90 59 GLY B C 1
ATOM 2262 O O . GLY B 1 17 ? 41.483 15.542 -71.972 1.00 44.90 59 GLY B O 1
ATOM 2263 N N . PHE B 1 18 ? 41.208 14.017 -70.348 1.00 39.30 60 PHE B N 1
ATOM 2264 C CA . PHE B 1 18 ? 40.644 15.014 -69.439 1.00 38.68 60 PHE B CA 1
ATOM 2265 C C . PHE B 1 18 ? 40.690 14.625 -67.958 1.00 37.04 60 PHE B C 1
ATOM 2266 O O . PHE B 1 18 ? 40.861 13.457 -67.611 1.00 35.02 60 PHE B O 1
ATOM 2274 N N . ASP B 1 19 ? 40.530 15.626 -67.093 1.00 28.84 61 ASP B N 1
ATOM 2275 C CA . ASP B 1 19 ? 40.621 15.444 -65.644 1.00 26.54 61 ASP B CA 1
ATOM 2276 C C . ASP B 1 19 ? 39.262 15.601 -64.977 1.00 27.34 61 ASP B C 1
ATOM 2277 O O . ASP B 1 19 ? 38.447 16.421 -65.394 1.00 27.78 61 ASP B O 1
ATOM 2282 N N . PHE B 1 20 ? 39.025 14.817 -63.931 1.00 23.23 62 PHE B N 1
ATOM 2283 C CA . PHE B 1 20 ? 37.842 14.968 -63.106 1.00 21.50 62 PHE B CA 1
ATOM 2284 C C . PHE B 1 20 ? 38.223 14.793 -61.640 1.00 27.90 62 PHE B C 1
ATOM 2285 O O . PHE B 1 20 ? 38.853 13.798 -61.260 1.00 25.29 62 PHE B O 1
ATOM 2293 N N . ASN B 1 21 ? 37.816 15.754 -60.817 1.00 24.25 63 ASN B N 1
ATOM 2294 C CA . ASN B 1 21 ? 38.253 15.818 -59.427 1.00 25.58 63 ASN B CA 1
ATOM 2295 C C . ASN B 1 21 ? 37.073 15.850 -58.482 1.00 23.83 63 ASN B C 1
ATOM 2296 O O . ASN B 1 21 ? 36.223 16.736 -58.598 1.00 24.57 63 ASN B O 1
ATOM 2301 N N . ILE B 1 22 ? 37.021 14.865 -57.581 1.00 20.61 64 ILE B N 1
ATOM 2302 C CA . ILE B 1 22 ? 35.968 14.745 -56.560 1.00 21.52 64 ILE B CA 1
ATOM 2303 C C . ILE B 1 22 ? 36.568 14.909 -55.168 1.00 25.47 64 ILE B C 1
ATOM 2304 O O . ILE B 1 22 ? 37.647 14.382 -54.903 1.00 23.85 64 ILE B O 1
ATOM 2309 N N A MET B 1 23 ? 35.863 15.622 -54.291 0.72 25.78 65 MET B N 1
ATOM 2310 N N B MET B 1 23 ? 35.878 15.621 -54.280 0.28 24.86 65 MET B N 1
ATOM 2311 C CA A MET B 1 23 ? 36.286 15.788 -52.900 0.72 21.65 65 MET B CA 1
ATOM 2312 C CA B MET B 1 23 ? 36.336 15.735 -52.898 0.28 23.27 65 MET B CA 1
ATOM 2313 C C A MET B 1 23 ? 35.264 15.125 -51.979 0.72 24.95 65 MET B C 1
ATOM 2314 C C B MET B 1 23 ? 35.270 15.230 -51.928 0.28 23.84 65 MET B C 1
ATOM 2315 O O A MET B 1 23 ? 34.085 15.034 -52.335 0.72 24.93 65 MET B O 1
ATOM 2316 O O B MET B 1 23 ? 34.073 15.361 -52.190 0.28 24.49 65 MET B O 1
ATOM 2325 N N . VAL B 1 24 ? 35.714 14.647 -50.816 1.00 19.68 66 VAL B N 1
ATOM 2326 C CA . VAL B 1 24 ? 34.805 14.135 -49.791 1.00 18.74 66 VAL B CA 1
ATOM 2327 C C . VAL B 1 24 ? 34.983 15.000 -48.553 1.00 21.79 66 VAL B C 1
ATOM 2328 O O . VAL B 1 24 ? 36.101 15.396 -48.220 1.00 25.20 66 VAL B O 1
ATOM 2332 N N . VAL B 1 25 ? 33.884 15.348 -47.892 1.00 18.69 67 VAL B N 1
ATOM 2333 C CA . VAL B 1 25 ? 33.958 16.311 -46.798 1.00 16.33 67 VAL B CA 1
ATOM 2334 C C . VAL B 1 25 ? 32.961 15.918 -45.718 1.00 21.30 67 VAL B C 1
ATOM 2335 O O . VAL B 1 25 ? 31.881 15.444 -46.036 1.00 20.78 67 VAL B O 1
ATOM 2339 N N . GLY B 1 26 ? 33.325 16.130 -44.456 1.00 21.28 68 GLY B N 1
ATOM 2340 C CA . GLY B 1 26 ? 32.411 15.881 -43.349 1.00 24.50 68 GLY B CA 1
ATOM 2341 C C . GLY B 1 26 ? 33.127 15.523 -42.060 1.00 22.94 68 GLY B C 1
ATOM 2342 O O . GLY B 1 26 ? 34.354 15.575 -41.991 1.00 22.55 68 GLY B O 1
ATOM 2343 N N . GLN B 1 27 ? 32.364 15.190 -41.017 1.00 23.77 69 GLN B N 1
ATOM 2344 C CA . GLN B 1 27 ? 32.980 14.868 -39.737 1.00 22.59 69 GLN B CA 1
ATOM 2345 C C . GLN B 1 27 ? 33.846 13.640 -39.896 1.00 27.48 69 GLN B C 1
ATOM 2346 O O . GLN B 1 27 ? 33.609 12.800 -40.776 1.00 23.14 69 GLN B O 1
ATOM 2352 N N . SER B 1 28 ? 34.844 13.522 -39.036 1.00 24.91 70 SER B N 1
ATOM 2353 C CA . SER B 1 28 ? 35.604 12.289 -38.975 1.00 28.61 70 SER B CA 1
ATOM 2354 C C . SER B 1 28 ? 34.691 11.163 -38.499 1.00 29.75 70 SER B C 1
ATOM 2355 O O . SER B 1 28 ? 33.704 11.395 -37.772 1.00 24.42 70 SER B O 1
ATOM 2358 N N . GLY B 1 29 ? 35.035 9.943 -38.891 1.00 28.17 71 GLY B N 1
ATOM 2359 C CA . GLY B 1 29 ? 34.321 8.774 -38.433 1.00 25.49 71 GLY B CA 1
ATOM 2360 C C . GLY B 1 29 ? 33.099 8.425 -39.258 1.00 27.40 71 GLY B C 1
ATOM 2361 O O . GLY B 1 29 ? 32.328 7.558 -38.847 1.00 30.82 71 GLY B O 1
ATOM 2362 N N . LEU B 1 30 ? 32.919 9.061 -40.418 1.00 20.61 72 LEU B N 1
ATOM 2363 C CA . LEU B 1 30 ? 31.689 8.844 -41.178 1.00 20.93 72 LEU B CA 1
ATOM 2364 C C . LEU B 1 30 ? 31.897 7.936 -42.397 1.00 23.23 72 LEU B C 1
ATOM 2365 O O . LEU B 1 30 ? 30.973 7.728 -43.178 1.00 29.10 72 LEU B O 1
ATOM 2370 N N . GLY B 1 31 ? 33.102 7.398 -42.562 1.00 20.21 73 GLY B N 1
ATOM 2371 C CA . GLY B 1 31 ? 33.363 6.478 -43.655 1.00 16.60 73 GLY B CA 1
ATOM 2372 C C . GLY B 1 31 ? 33.887 7.171 -44.914 1.00 21.36 73 GLY B C 1
ATOM 2373 O O . GLY B 1 31 ? 33.856 6.576 -45.992 1.00 19.88 73 GLY B O 1
ATOM 2374 N N . LYS B 1 32 ? 34.363 8.411 -44.790 1.00 20.77 74 LYS B N 1
ATOM 2375 C CA . LYS B 1 32 ? 34.820 9.175 -45.982 1.00 18.81 74 LYS B CA 1
ATOM 2376 C C . LYS B 1 32 ? 35.993 8.510 -46.699 1.00 23.72 74 LYS B C 1
ATOM 2377 O O . LYS B 1 32 ? 35.971 8.322 -47.929 1.00 23.76 74 LYS B O 1
ATOM 2383 N N . SER B 1 33 ? 37.029 8.166 -45.945 1.00 23.46 75 SER B N 1
ATOM 2384 C CA . SER B 1 33 ? 38.218 7.561 -46.543 1.00 21.48 75 SER B CA 1
ATOM 2385 C C . SER B 1 33 ? 37.892 6.191 -47.110 1.00 21.85 75 SER B C 1
ATOM 2386 O O . SER B 1 33 ? 38.383 5.812 -48.176 1.00 22.67 75 SER B O 1
ATOM 2389 N N . THR B 1 34 ? 37.046 5.453 -46.405 1.00 19.07 76 THR B N 1
ATOM 2390 C CA . THR B 1 34 ? 36.600 4.162 -46.905 1.00 19.79 76 THR B CA 1
ATOM 2391 C C . THR B 1 34 ? 35.875 4.341 -48.242 1.00 22.74 76 THR B C 1
ATOM 2392 O O . THR B 1 34 ? 3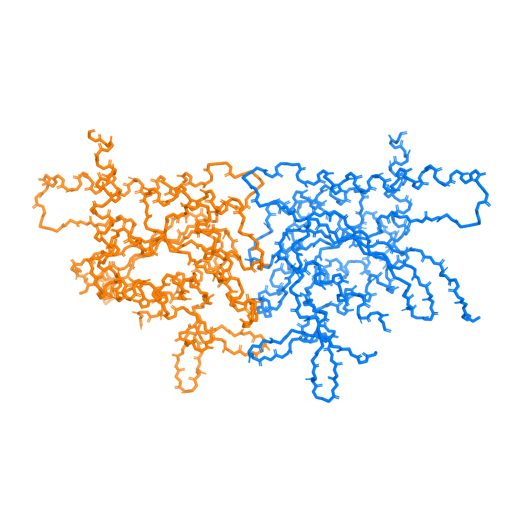6.099 3.587 -49.183 1.00 26.36 76 THR B O 1
ATOM 2396 N N . LEU B 1 35 ? 35.031 5.358 -48.341 1.00 21.40 77 LEU B N 1
ATOM 2397 C CA . LEU B 1 35 ? 34.288 5.569 -49.585 1.00 19.93 77 LEU B CA 1
ATOM 2398 C C . LEU B 1 35 ? 35.212 6.018 -50.724 1.00 23.45 77 LEU B C 1
ATOM 2399 O O . LEU B 1 35 ? 34.975 5.684 -51.892 1.00 24.96 77 LEU B O 1
ATOM 2404 N N . VAL B 1 36 ? 36.259 6.767 -50.388 1.00 22.23 78 VAL B N 1
ATOM 2405 C CA . VAL B 1 36 ? 37.280 7.107 -51.382 1.00 22.53 78 VAL B CA 1
ATOM 2406 C C . VAL B 1 36 ? 37.842 5.830 -52.012 1.00 29.66 78 VAL B C 1
ATOM 2407 O O . VAL B 1 36 ? 37.879 5.695 -53.247 1.00 26.23 78 VAL B O 1
ATOM 2411 N N . ASN B 1 37 ? 38.257 4.885 -51.168 1.00 28.75 79 ASN B N 1
ATOM 2412 C CA . ASN B 1 37 ? 38.811 3.618 -51.656 1.00 27.42 79 ASN B CA 1
ATOM 2413 C C . ASN B 1 37 ? 37.781 2.802 -52.423 1.00 29.03 79 ASN B C 1
ATOM 2414 O O . ASN B 1 37 ? 38.114 2.114 -53.383 1.00 31.11 79 ASN B O 1
ATOM 2419 N N . THR B 1 38 ? 36.529 2.881 -51.985 1.00 27.80 80 THR B N 1
ATOM 2420 C CA . THR B 1 38 ? 35.422 2.174 -52.624 1.00 25.93 80 THR B CA 1
ATOM 2421 C C . THR B 1 38 ? 35.226 2.668 -54.056 1.00 24.99 80 THR B C 1
ATOM 2422 O O . THR B 1 38 ? 35.051 1.878 -54.989 1.00 25.06 80 THR B O 1
ATOM 2426 N N . LEU B 1 39 ? 35.245 3.988 -54.211 1.00 24.79 81 LEU B N 1
ATOM 2427 C CA . LEU B 1 39 ? 35.093 4.595 -55.528 1.00 27.99 81 LEU B CA 1
ATOM 2428 C C . LEU B 1 39 ? 36.185 4.109 -56.474 1.00 26.49 81 LEU B C 1
ATOM 2429 O O . LEU B 1 39 ? 35.917 3.751 -57.633 1.00 28.01 81 LEU B O 1
ATOM 2434 N N . PHE B 1 40 ? 37.413 4.072 -55.967 1.00 23.73 82 PHE B N 1
ATOM 2435 C CA . PHE B 1 40 ? 38.558 3.643 -56.767 1.00 29.12 82 PHE B CA 1
ATOM 2436 C C . PHE B 1 40 ? 38.480 2.165 -57.113 1.00 33.18 82 PHE B C 1
ATOM 2437 O O . PHE B 1 40 ? 38.867 1.761 -58.213 1.00 29.81 82 PHE B O 1
ATOM 2445 N N . LYS B 1 41 ? 37.971 1.353 -56.187 1.00 27.48 83 LYS B N 1
ATOM 2446 C CA . LYS B 1 41 ? 37.850 -0.084 -56.421 1.00 29.86 83 LYS B CA 1
ATOM 2447 C C . LYS B 1 41 ? 36.584 -0.460 -57.189 1.00 35.44 83 LYS B C 1
ATOM 2448 O O . LYS B 1 41 ? 36.390 -1.614 -57.561 1.00 41.52 83 LYS B O 1
ATOM 2450 N N . SER B 1 42 ? 35.711 0.501 -57.434 1.00 29.30 84 SER B N 1
ATOM 2451 C CA . SER B 1 42 ? 34.548 0.218 -58.252 1.00 30.76 84 SER B CA 1
ATOM 2452 C C . SER B 1 42 ? 34.940 0.311 -59.732 1.00 39.55 84 SER B C 1
ATOM 2453 O O . SER B 1 42 ? 34.391 -0.393 -60.569 1.00 45.23 84 SER B O 1
ATOM 2456 N N . GLN B 1 43 ? 35.904 1.187 -60.023 1.00 56.42 85 GLN B N 1
ATOM 2457 C CA . GLN B 1 43 ? 36.331 1.487 -61.395 1.00 61.21 85 GLN B CA 1
ATOM 2458 C C . GLN B 1 43 ? 37.645 0.816 -61.780 1.00 57.57 85 GLN B C 1
ATOM 2459 O O . GLN B 1 43 ? 38.306 1.226 -62.735 1.00 61.93 85 GLN B O 1
ATOM 2465 N N . VAL B 1 44 ? 38.029 -0.210 -61.034 1.00 51.92 86 VAL B N 1
ATOM 2466 C CA . VAL B 1 44 ? 39.164 -1.025 -61.429 1.00 55.28 86 VAL B CA 1
ATOM 2467 C C . VAL B 1 44 ? 38.664 -2.434 -61.697 1.00 64.69 86 VAL B C 1
ATOM 2468 O O . VAL B 1 44 ? 37.502 -2.620 -62.062 1.00 67.30 86 VAL B O 1
ATOM 2472 N N . LYS B 1 56 ? 44.120 -1.585 -42.240 1.00 68.33 98 LYS B N 1
ATOM 2473 C CA . LYS B 1 56 ? 43.218 -0.615 -41.615 1.00 65.79 98 LYS B CA 1
ATOM 2474 C C . LYS B 1 56 ? 43.477 0.814 -42.101 1.00 59.62 98 LYS B C 1
ATOM 2475 O O . LYS B 1 56 ? 44.621 1.259 -42.193 1.00 61.87 98 LYS B O 1
ATOM 2477 N N . ILE B 1 57 ? 42.402 1.532 -42.404 1.00 46.91 99 ILE B N 1
ATOM 2478 C CA . ILE B 1 57 ? 42.520 2.897 -42.900 1.00 42.25 99 ILE B CA 1
ATOM 2479 C C . ILE B 1 57 ? 42.711 3.860 -41.727 1.00 40.98 99 ILE B C 1
ATOM 2480 O O . ILE B 1 57 ? 41.912 3.866 -40.795 1.00 40.85 99 ILE B O 1
ATOM 2485 N N . PRO B 1 58 ? 43.781 4.670 -41.763 1.00 43.55 100 PRO B N 1
ATOM 2486 C CA . PRO B 1 58 ? 44.042 5.570 -40.637 1.00 41.66 100 PRO B CA 1
ATOM 2487 C C . PRO B 1 58 ? 43.151 6.802 -40.643 1.00 35.24 100 PRO B C 1
ATOM 2488 O O . PRO B 1 58 ? 42.520 7.131 -41.657 1.00 30.89 100 PRO B O 1
ATOM 2492 N N . LYS B 1 59 ? 43.105 7.488 -39.505 1.00 34.98 101 LYS B N 1
ATOM 2493 C CA . LYS B 1 59 ? 42.423 8.767 -39.441 1.00 31.68 101 LYS B CA 1
ATOM 2494 C C . LYS B 1 59 ? 43.160 9.704 -40.386 1.00 27.90 101 LYS B C 1
ATOM 2495 O O . LYS B 1 59 ? 44.381 9.659 -40.488 1.00 32.44 101 LYS B O 1
ATOM 2497 N N . THR B 1 60 ? 42.411 10.517 -41.104 1.00 24.65 102 THR B N 1
ATOM 2498 C CA . THR B 1 60 ? 42.987 11.379 -42.138 1.00 27.75 102 THR B CA 1
ATOM 2499 C C . THR B 1 60 ? 43.384 12.728 -41.538 1.00 29.15 102 THR B C 1
ATOM 2500 O O . THR B 1 60 ? 42.538 13.463 -41.043 1.00 30.80 102 THR B O 1
ATOM 2504 N N . VAL B 1 61 ? 44.663 13.059 -41.586 1.00 29.14 103 VAL B N 1
ATOM 2505 C CA . VAL B 1 61 ? 45.118 14.257 -40.899 1.00 33.99 103 VAL B CA 1
ATOM 2506 C C . VAL B 1 61 ? 45.469 15.397 -41.831 1.00 35.59 103 VAL B C 1
ATOM 2507 O O . VAL B 1 61 ? 45.616 16.534 -41.381 1.00 36.54 103 VAL B O 1
ATOM 2511 N N . GLU B 1 62 ? 45.629 15.089 -43.117 1.00 32.34 104 GLU B N 1
ATOM 2512 C CA . GLU B 1 62 ? 45.929 16.100 -44.127 1.00 32.35 104 GLU B CA 1
ATOM 2513 C C . GLU B 1 62 ? 45.037 15.927 -45.343 1.00 36.00 104 GLU B C 1
ATOM 2514 O O . GLU B 1 62 ? 44.607 14.815 -45.654 1.00 34.09 104 GLU B O 1
ATOM 2520 N N . ILE B 1 63 ? 44.756 17.028 -46.029 1.00 32.74 105 ILE B N 1
ATOM 2521 C CA . ILE B 1 63 ? 44.087 16.947 -47.316 1.00 34.11 105 ILE B CA 1
ATOM 2522 C C . ILE B 1 63 ? 45.030 16.205 -48.254 1.00 37.31 105 ILE B C 1
ATOM 2523 O O . ILE B 1 63 ? 46.214 16.537 -48.323 1.00 36.33 105 ILE B O 1
ATOM 2528 N N . LYS B 1 64 ? 44.530 15.179 -48.941 1.00 30.16 106 LYS B N 1
ATOM 2529 C CA . LYS B 1 64 ? 45.381 14.444 -49.867 1.00 34.82 106 LYS B CA 1
ATOM 2530 C C . LYS B 1 64 ? 44.630 14.031 -51.126 1.00 30.10 106 LYS B C 1
ATOM 2531 O O . LYS B 1 64 ? 43.542 13.450 -51.060 1.00 29.89 106 LYS B O 1
ATOM 2537 N N . ALA B 1 65 ? 45.232 14.339 -52.269 1.00 29.40 107 ALA B N 1
ATOM 2538 C CA . ALA B 1 65 ? 44.650 14.026 -53.568 1.00 33.85 107 ALA B CA 1
ATOM 2539 C C . ALA B 1 65 ? 45.292 12.778 -54.163 1.00 37.87 107 ALA B C 1
ATOM 2540 O O . ALA B 1 65 ? 46.513 12.672 -54.230 1.00 41.44 107 ALA B O 1
ATOM 2542 N N . ILE B 1 66 ? 44.458 11.834 -54.582 1.00 36.63 108 ILE B N 1
ATOM 2543 C CA . ILE B 1 66 ? 44.915 10.574 -55.153 1.00 40.34 108 ILE B CA 1
ATOM 2544 C C . ILE B 1 66 ? 44.325 10.434 -56.542 1.00 34.10 108 ILE B C 1
ATOM 2545 O O . ILE B 1 66 ? 43.115 10.526 -56.708 1.00 31.87 108 ILE B O 1
ATOM 2550 N N . GLY B 1 67 ? 45.174 10.229 -57.541 1.00 38.18 109 GLY B N 1
ATOM 2551 C CA . GLY B 1 67 ? 44.710 10.105 -58.910 1.00 38.83 109 GLY B CA 1
ATOM 2552 C C . GLY B 1 67 ? 44.855 8.707 -59.487 1.00 40.39 109 GLY B C 1
ATOM 2553 O O . GLY B 1 67 ? 45.723 7.932 -59.085 1.00 42.75 109 GLY B O 1
ATOM 2554 N N . HIS B 1 68 ? 43.993 8.382 -60.438 1.00 40.35 110 HIS B N 1
ATOM 2555 C CA . HIS B 1 68 ? 44.099 7.121 -61.157 1.00 45.57 110 HIS B CA 1
ATOM 2556 C C . HIS B 1 68 ? 43.492 7.244 -62.546 1.00 41.52 110 HIS B C 1
ATOM 2557 O O . HIS B 1 68 ? 42.498 7.945 -62.749 1.00 35.70 110 HIS B O 1
ATOM 2564 N N . VAL B 1 69 ? 44.094 6.556 -63.506 1.00 41.59 111 VAL B N 1
ATOM 2565 C CA . VAL B 1 69 ? 43.652 6.669 -64.881 1.00 40.29 111 VAL B CA 1
ATOM 2566 C C . VAL B 1 69 ? 42.604 5.623 -65.211 1.00 46.25 111 VAL B C 1
ATOM 2567 O O . VAL B 1 69 ? 42.826 4.426 -65.033 1.00 48.93 111 VAL B O 1
ATOM 2571 N N . ILE B 1 70 ? 41.455 6.092 -65.681 1.00 52.51 112 ILE B N 1
ATOM 2572 C CA . ILE B 1 70 ? 40.388 5.215 -66.138 1.00 58.01 112 ILE B CA 1
ATOM 2573 C C . ILE B 1 70 ? 40.240 5.318 -67.647 1.00 59.47 112 ILE B C 1
ATOM 2574 O O . ILE B 1 70 ? 40.080 6.414 -68.178 1.00 54.94 112 ILE B O 1
ATOM 2579 N N . LYS B 1 76 ? 40.476 8.108 -72.219 1.00 57.60 118 LYS B N 1
ATOM 2580 C CA . LYS B 1 76 ? 41.076 7.943 -70.901 1.00 52.65 118 LYS B CA 1
ATOM 2581 C C . LYS B 1 76 ? 40.922 9.209 -70.067 1.00 47.69 118 LYS B C 1
ATOM 2582 O O . LYS B 1 76 ? 41.079 10.322 -70.573 1.00 44.02 118 LYS B O 1
ATOM 2584 N N . MET B 1 77 ? 40.605 9.044 -68.789 1.00 42.72 119 MET B N 1
ATOM 2585 C CA . MET B 1 77 ? 40.511 10.197 -67.916 1.00 35.67 119 MET B CA 1
ATOM 2586 C C . MET B 1 77 ? 41.293 10.004 -66.624 1.00 38.60 119 MET B C 1
ATOM 2587 O O . MET B 1 77 ? 41.471 8.885 -66.138 1.00 40.39 119 MET B O 1
ATOM 2592 N N . LYS B 1 78 ? 41.759 11.120 -66.076 1.00 35.70 120 LYS B N 1
ATOM 2593 C CA . LYS B 1 78 ? 42.462 11.124 -64.809 1.00 33.47 120 LYS B CA 1
ATOM 2594 C C . LYS B 1 78 ? 41.452 11.439 -63.716 1.00 28.06 120 LYS B C 1
ATOM 2595 O O . LYS B 1 78 ? 40.954 12.562 -63.618 1.00 29.87 120 LYS B O 1
ATOM 2601 N N . LEU B 1 79 ? 41.112 10.430 -62.924 1.00 28.37 121 LEU B N 1
ATOM 2602 C CA . LEU B 1 79 ? 40.181 10.628 -61.822 1.00 27.24 121 LEU B CA 1
ATOM 2603 C C . LEU B 1 79 ? 40.955 10.888 -60.542 1.00 30.76 121 LEU B C 1
ATOM 2604 O O . LEU B 1 79 ? 41.767 10.066 -60.113 1.00 32.24 121 LEU B O 1
ATOM 2609 N N . THR B 1 80 ? 40.701 12.034 -59.928 1.00 25.78 122 THR B N 1
ATOM 2610 C CA . THR B 1 80 ? 41.366 12.358 -58.687 1.00 29.70 122 THR B CA 1
ATOM 2611 C C . THR B 1 80 ? 40.318 12.423 -57.591 1.00 26.40 122 THR B C 1
ATOM 2612 O O . THR B 1 80 ? 39.275 13.052 -57.753 1.00 25.32 122 THR B O 1
ATOM 2616 N N . VAL B 1 81 ? 40.582 11.744 -56.486 1.00 25.42 123 VAL B N 1
ATOM 2617 C CA . VAL B 1 81 ? 39.701 11.862 -55.342 1.00 22.23 123 VAL B CA 1
ATOM 2618 C C . VAL B 1 81 ? 40.498 12.490 -54.207 1.00 26.06 123 VAL B C 1
ATOM 2619 O O . VAL B 1 81 ? 41.582 12.027 -53.852 1.00 25.21 123 VAL B O 1
ATOM 2623 N N . ILE B 1 82 ? 39.951 13.571 -53.675 1.00 20.98 124 ILE B N 1
ATOM 2624 C CA . ILE B 1 82 ? 40.582 14.332 -52.619 1.00 22.37 124 ILE B CA 1
ATOM 2625 C C . ILE B 1 82 ? 40.002 13.944 -51.254 1.00 23.13 124 ILE B C 1
ATOM 2626 O O . ILE B 1 82 ? 38.840 14.201 -50.986 1.00 25.59 124 ILE B O 1
ATOM 2631 N N . ASP B 1 83 ? 40.815 13.313 -50.417 1.00 21.96 125 ASP B N 1
ATOM 2632 C CA . ASP B 1 83 ? 40.396 12.958 -49.063 1.00 25.83 125 ASP B CA 1
ATOM 2633 C C . ASP B 1 83 ? 40.747 14.119 -48.138 1.00 25.81 125 ASP B C 1
ATOM 2634 O O . ASP B 1 83 ? 41.717 14.847 -48.382 1.00 28.63 125 ASP B O 1
ATOM 2639 N N . THR B 1 84 ? 39.931 14.332 -47.117 1.00 25.11 126 THR B N 1
ATOM 2640 C CA . THR B 1 84 ? 40.100 15.485 -46.223 1.00 31.65 126 THR B CA 1
ATOM 2641 C C . THR B 1 84 ? 40.010 15.057 -44.770 1.00 30.73 126 THR B C 1
ATOM 2642 O O . THR B 1 84 ? 39.365 14.062 -44.461 1.00 22.74 126 THR B O 1
ATOM 2646 N N . PRO B 1 85 ? 40.647 15.819 -43.872 1.00 28.05 127 PRO B N 1
ATOM 2647 C CA . PRO B 1 85 ? 40.425 15.594 -42.443 1.00 28.34 127 PRO B CA 1
ATOM 2648 C C . PRO B 1 85 ? 38.990 15.932 -42.061 1.00 25.63 127 PRO B C 1
ATOM 2649 O O . PRO B 1 85 ? 38.306 16.677 -42.771 1.00 27.41 127 PRO B O 1
ATOM 2653 N N . GLY B 1 86 ? 38.531 15.371 -40.955 1.00 28.18 128 GLY B N 1
ATOM 2654 C CA . GLY B 1 86 ? 37.208 15.675 -40.455 1.00 29.08 128 GLY B CA 1
ATOM 2655 C C . GLY B 1 86 ? 37.140 17.134 -40.070 1.00 30.26 128 GLY B C 1
ATOM 2656 O O . GLY B 1 86 ? 38.053 17.671 -39.436 1.00 33.28 128 GLY B O 1
ATOM 2657 N N . PHE B 1 87 ? 36.062 17.786 -40.470 1.00 26.95 129 PHE B N 1
ATOM 2658 C CA . PHE B 1 87 ? 35.822 19.165 -40.072 1.00 30.98 129 PHE B CA 1
ATOM 2659 C C . PHE B 1 87 ? 34.384 19.265 -39.609 1.00 28.54 129 PHE B C 1
ATOM 2660 O O . PHE B 1 87 ? 33.514 18.531 -40.103 1.00 28.74 129 PHE B O 1
ATOM 2668 N N . GLY B 1 88 ? 34.130 20.154 -38.655 1.00 30.16 130 GLY B N 1
ATOM 2669 C CA . GLY B 1 88 ? 32.790 20.320 -38.128 1.00 30.23 130 GLY B CA 1
ATOM 2670 C C . GLY B 1 88 ? 32.471 19.252 -37.087 1.00 28.67 130 GLY B C 1
ATOM 2671 O O . GLY B 1 88 ? 31.324 18.849 -36.929 1.00 31.76 130 GLY B O 1
ATOM 2672 N N . ASP B 1 89 ? 33.504 18.809 -36.379 1.00 32.05 131 ASP B N 1
ATOM 2673 C CA . ASP B 1 89 ? 33.368 17.774 -35.364 1.00 30.05 131 ASP B CA 1
ATOM 2674 C C . ASP B 1 89 ? 34.083 18.143 -34.065 1.00 31.25 131 ASP B C 1
ATOM 2675 O O . ASP B 1 89 ? 34.536 17.261 -33.325 1.00 30.92 131 ASP B O 1
ATOM 2680 N N . GLN B 1 90 ? 34.164 19.443 -33.784 1.00 35.12 132 GLN B N 1
ATOM 2681 C CA . GLN B 1 90 ? 34.875 19.951 -32.608 1.00 35.56 132 GLN B CA 1
ATOM 2682 C C . GLN B 1 90 ? 33.956 20.621 -31.587 1.00 27.56 132 GLN B C 1
ATOM 2683 O O . GLN B 1 90 ? 32.771 20.765 -31.826 1.00 30.35 132 GLN B O 1
ATOM 2689 N N . ILE B 1 91 ? 34.529 21.086 -30.476 1.00 25.71 133 ILE B N 1
ATOM 2690 C CA . ILE B 1 91 ? 33.779 21.884 -29.506 1.00 32.33 133 ILE B CA 1
ATOM 2691 C C . ILE B 1 91 ? 33.378 23.228 -30.114 1.00 39.45 133 ILE B C 1
ATOM 2692 O O . ILE B 1 91 ? 32.202 23.587 -30.144 1.00 37.69 133 ILE B O 1
ATOM 2697 N N . ASN B 1 92 ? 34.363 23.978 -30.597 1.00 32.75 134 ASN B N 1
ATOM 2698 C CA . ASN B 1 92 ? 34.046 25.161 -31.382 1.00 30.06 134 ASN B CA 1
ATOM 2699 C C . ASN B 1 92 ? 34.420 24.943 -32.845 1.00 31.18 134 ASN B C 1
ATOM 2700 O O . ASN B 1 92 ? 35.531 24.498 -33.160 1.00 28.36 134 ASN B O 1
ATOM 2705 N N . ASN B 1 93 ? 33.491 25.276 -33.736 1.00 28.62 135 ASN B N 1
ATOM 2706 C CA . ASN B 1 93 ? 33.661 25.036 -35.164 1.00 28.32 135 ASN B CA 1
ATOM 2707 C C . ASN B 1 93 ? 33.555 26.280 -36.024 1.00 28.85 135 ASN B C 1
ATOM 2708 O O . ASN B 1 93 ? 33.287 26.176 -37.218 1.00 32.63 135 ASN B O 1
ATOM 2713 N N . GLU B 1 94 ? 33.778 27.439 -35.456 1.00 28.31 136 GLU B N 1
ATOM 2714 C CA . GLU B 1 94 ? 33.672 28.639 -36.228 1.00 29.81 136 GLU B CA 1
ATOM 2715 C C . GLU B 1 94 ? 34.678 28.584 -37.350 1.00 31.00 136 GLU B C 1
ATOM 2716 O O . GLU B 1 94 ? 35.778 28.195 -37.171 1.00 31.71 136 GLU B O 1
ATOM 2722 N N . ASN B 1 95 ? 34.237 28.955 -38.522 1.00 34.66 137 ASN B N 1
ATOM 2723 C CA . ASN B 1 95 ? 35.101 28.965 -39.694 1.00 34.56 137 ASN B CA 1
ATOM 2724 C C . ASN B 1 95 ? 35.792 27.635 -39.992 1.00 31.35 137 ASN B C 1
ATOM 2725 O O . ASN B 1 95 ? 36.865 27.613 -40.602 1.00 31.57 137 ASN B O 1
ATOM 2730 N N . CYS B 1 96 ? 35.185 26.521 -39.593 1.00 30.27 138 CYS B N 1
ATOM 2731 C CA . CYS B 1 96 ? 35.867 25.237 -39.753 1.00 30.65 138 CYS B CA 1
ATOM 2732 C C . CYS B 1 96 ? 35.928 24.812 -41.223 1.00 27.72 138 CYS B C 1
ATOM 2733 O O . CYS B 1 96 ? 36.652 23.884 -41.575 1.00 30.51 138 CYS B O 1
ATOM 2736 N N . TRP B 1 97 ? 35.200 25.527 -42.075 1.00 26.75 139 TRP B N 1
ATOM 2737 C CA . TRP B 1 97 ? 35.201 25.266 -43.521 1.00 28.10 139 TRP B CA 1
ATOM 2738 C C . TRP B 1 97 ? 36.354 25.957 -44.256 1.00 25.37 139 TRP B C 1
ATOM 2739 O O . TRP B 1 97 ? 36.625 25.654 -45.421 1.00 26.29 139 TRP B O 1
ATOM 2750 N N . GLU B 1 98 ? 37.023 26.890 -43.586 1.00 28.82 140 GLU B N 1
ATOM 2751 C CA . GLU B 1 98 ? 38.058 27.680 -44.256 1.00 28.11 140 GLU B CA 1
ATOM 2752 C C . GLU B 1 98 ? 39.214 26.855 -44.838 1.00 29.09 140 GLU B C 1
ATOM 2753 O O . GLU B 1 98 ? 39.687 27.180 -45.915 1.00 30.69 140 GLU B O 1
ATOM 2759 N N . PRO B 1 99 ? 39.650 25.770 -44.166 1.00 30.66 141 PRO B N 1
ATOM 2760 C CA . PRO B 1 99 ? 40.711 24.991 -44.836 1.00 31.41 141 PRO B CA 1
ATOM 2761 C C . PRO B 1 99 ? 40.284 24.356 -46.169 1.00 32.83 141 PRO B C 1
ATOM 2762 O O . PRO B 1 99 ? 41.098 24.250 -47.104 1.00 31.73 141 PRO B O 1
ATOM 2766 N N . ILE B 1 100 ? 39.023 23.946 -46.247 1.00 24.22 142 ILE B N 1
ATOM 2767 C CA . ILE B 1 100 ? 38.469 23.387 -47.481 1.00 26.24 142 ILE B CA 1
ATOM 2768 C C . ILE B 1 100 ? 38.305 24.482 -48.532 1.00 28.85 142 ILE B C 1
ATOM 2769 O O . ILE B 1 100 ? 38.666 24.288 -49.692 1.00 30.53 142 ILE B O 1
ATOM 2774 N N . GLU B 1 101 ? 37.757 25.626 -48.123 1.00 25.96 143 GLU B N 1
ATOM 2775 C CA . GLU B 1 101 ? 37.643 26.782 -49.006 1.00 29.20 143 GLU B CA 1
ATOM 2776 C C . GLU B 1 101 ? 38.991 27.204 -49.556 1.00 32.45 143 GLU B C 1
ATOM 2777 O O . GLU B 1 101 ? 39.097 27.573 -50.727 1.00 27.63 143 GLU B O 1
ATOM 2783 N N . LYS B 1 102 ? 40.007 27.187 -48.696 1.00 25.74 144 LYS B N 1
ATOM 2784 C CA . LYS B 1 102 ? 41.372 27.542 -49.098 1.00 30.40 144 LYS B CA 1
ATOM 2785 C C . LYS B 1 102 ? 41.917 26.615 -50.197 1.00 29.59 144 LYS B C 1
ATOM 2786 O O . LYS B 1 102 ? 42.557 27.082 -51.155 1.00 29.58 144 LYS B O 1
ATOM 2792 N N . TYR B 1 103 ? 41.672 25.311 -50.055 1.00 27.74 145 TYR B N 1
ATOM 2793 C CA . TYR B 1 103 ? 42.126 24.324 -51.035 1.00 24.83 145 TYR B CA 1
ATOM 2794 C C . TYR B 1 103 ? 41.434 24.566 -52.361 1.00 25.69 145 TYR B C 1
ATOM 2795 O O . TYR B 1 103 ? 42.084 24.617 -53.409 1.00 26.43 145 TYR B O 1
ATOM 2804 N N . ILE B 1 104 ? 40.112 24.705 -52.303 1.00 24.08 146 ILE B N 1
ATOM 2805 C CA . ILE B 1 104 ? 39.307 24.945 -53.493 1.00 28.75 146 ILE B CA 1
ATOM 2806 C C . ILE B 1 104 ? 39.744 26.217 -54.223 1.00 32.54 146 ILE B C 1
ATOM 2807 O O . ILE B 1 104 ? 39.956 26.207 -55.450 1.00 26.60 146 ILE B O 1
ATOM 2812 N N . ASN B 1 105 ? 39.928 27.307 -53.480 1.00 27.51 147 ASN B N 1
ATOM 2813 C CA . ASN B 1 105 ? 40.343 28.562 -54.122 1.00 29.19 147 ASN B CA 1
ATOM 2814 C C . ASN B 1 105 ? 41.762 28.525 -54.675 1.00 33.60 147 ASN B C 1
ATOM 2815 O O . ASN B 1 105 ? 42.063 29.183 -55.677 1.00 32.24 147 ASN B O 1
ATOM 2820 N N . GLU B 1 106 ? 42.626 27.746 -54.032 1.00 29.78 148 GLU B N 1
ATOM 2821 C CA . GLU B 1 106 ? 43.979 27.556 -54.530 1.00 33.70 148 GLU B CA 1
ATOM 2822 C C . GLU B 1 106 ? 43.978 26.913 -55.915 1.00 27.43 148 GLU B C 1
ATOM 2823 O O . GLU B 1 106 ? 44.791 27.280 -56.755 1.00 29.10 148 GLU B O 1
ATOM 2829 N N . GLN B 1 107 ? 43.076 25.959 -56.147 1.00 26.70 149 GLN B N 1
ATOM 2830 C CA . GLN B 1 107 ? 42.975 25.329 -57.465 1.00 29.92 149 GLN B CA 1
ATOM 2831 C C . GLN B 1 107 ? 42.406 26.300 -58.493 1.00 28.65 149 GLN B C 1
ATOM 2832 O O . GLN B 1 107 ? 42.815 26.283 -59.653 1.00 28.73 149 GLN B O 1
ATOM 2838 N N . TYR B 1 108 ? 41.438 27.118 -58.081 1.00 24.36 150 TYR B N 1
ATOM 2839 C CA . TYR B 1 108 ? 40.944 28.197 -58.945 1.00 25.25 150 TYR B CA 1
ATOM 2840 C C . TYR B 1 108 ? 42.058 29.153 -59.341 1.00 29.38 150 TYR B C 1
ATOM 2841 O O . TYR B 1 108 ? 42.143 29.555 -60.502 1.00 28.26 150 TYR B O 1
ATOM 2850 N N . GLU B 1 109 ? 42.902 29.533 -58.376 1.00 27.55 151 GLU B N 1
ATOM 2851 C CA . GLU B 1 109 ? 44.014 30.439 -58.659 1.00 27.77 151 GLU B CA 1
ATOM 2852 C C . GLU B 1 109 ? 45.026 29.800 -59.606 1.00 27.85 151 GLU B C 1
ATOM 2853 O O . GLU B 1 109 ? 45.509 30.448 -60.542 1.00 29.42 151 GLU B O 1
ATOM 2859 N N . LYS B 1 110 ? 45.351 28.535 -59.349 1.00 29.29 152 LYS B N 1
ATOM 2860 C CA . LYS B 1 110 ? 46.226 27.763 -60.222 1.00 29.43 152 LYS B CA 1
ATOM 2861 C C . LYS B 1 110 ? 45.696 27.770 -61.644 1.00 33.47 152 LYS B C 1
ATOM 2862 O O . LYS B 1 110 ? 46.423 28.057 -62.591 1.00 33.10 152 LYS B O 1
ATOM 2868 N N . PHE B 1 111 ? 44.416 27.444 -61.778 1.00 28.86 153 PHE B N 1
ATOM 2869 C CA . PHE B 1 111 ? 43.801 27.373 -63.093 1.00 26.37 153 PHE B CA 1
ATOM 2870 C C . PHE B 1 111 ? 43.791 28.730 -63.796 1.00 33.83 153 PHE B C 1
ATOM 2871 O O . PHE B 1 111 ? 44.041 28.805 -65.012 1.00 30.90 153 PHE B O 1
ATOM 2879 N N . LEU B 1 112 ? 43.484 29.790 -63.044 1.00 32.96 154 LEU B N 1
ATOM 2880 C CA . LEU B 1 112 ? 43.483 31.147 -63.603 1.00 35.34 154 LEU B CA 1
ATOM 2881 C C . LEU B 1 112 ? 44.810 31.472 -64.269 1.00 39.76 154 LEU B C 1
ATOM 2882 O O . LEU B 1 112 ? 44.849 31.974 -65.400 1.00 39.53 154 LEU B O 1
ATOM 2887 N N . LYS B 1 113 ? 45.906 31.174 -63.580 1.00 36.83 155 LYS B N 1
ATOM 2888 C CA . LYS B 1 113 ? 47.220 31.467 -64.138 1.00 37.86 155 LYS B CA 1
ATOM 2889 C C . LYS B 1 113 ? 47.581 30.536 -65.298 1.00 36.64 155 LYS B C 1
ATOM 2890 O O . LYS B 1 113 ? 48.229 30.964 -66.248 1.00 42.47 155 LYS B O 1
ATOM 2896 N N . GLU B 1 114 ? 47.158 29.275 -65.228 1.00 38.22 156 GLU B N 1
ATOM 2897 C CA . GLU B 1 114 ? 47.427 28.329 -66.313 1.00 39.04 156 GLU B CA 1
ATOM 2898 C C . GLU B 1 114 ? 46.634 28.706 -67.561 1.00 39.92 156 GLU B C 1
ATOM 2899 O O . GLU B 1 114 ? 47.112 28.543 -68.692 1.00 43.11 156 GLU B O 1
ATOM 2905 N N . GLU B 1 115 ? 45.429 29.226 -67.340 1.00 35.56 157 GLU B N 1
ATOM 2906 C CA . GLU B 1 115 ? 44.506 29.558 -68.419 1.00 37.92 157 GLU B CA 1
ATOM 2907 C C . GLU B 1 115 ? 45.026 30.691 -69.301 1.00 38.08 157 GLU B C 1
ATOM 2908 O O . GLU B 1 115 ? 44.764 30.708 -70.496 1.00 35.51 157 GLU B O 1
ATOM 2914 N N . VAL B 1 116 ? 45.735 31.646 -68.707 1.00 37.11 158 VAL B N 1
ATOM 2915 C CA . VAL B 1 116 ? 46.389 32.709 -69.488 1.00 38.10 158 VAL B CA 1
ATOM 2916 C C . VAL B 1 116 ? 47.353 32.079 -70.493 1.00 40.74 158 VAL B C 1
ATOM 2917 O O . VAL B 1 116 ? 47.503 32.560 -71.623 1.00 44.45 158 VAL B O 1
ATOM 2921 N N . ASN B 1 117 ? 48.009 31.003 -70.061 1.00 39.04 159 ASN B N 1
ATOM 2922 C CA . ASN B 1 117 ? 48.727 30.095 -70.958 1.00 39.89 159 ASN B CA 1
ATOM 2923 C C . ASN B 1 117 ? 49.916 30.739 -71.676 1.00 41.51 159 ASN B C 1
ATOM 2924 O O . ASN B 1 117 ? 50.026 30.683 -72.908 1.00 38.11 159 ASN B O 1
ATOM 2929 N N . ILE B 1 118 ? 50.805 31.348 -70.892 1.00 42.04 160 ILE B N 1
ATOM 2930 C CA . ILE B 1 118 ? 52.048 31.914 -71.417 1.00 47.54 160 ILE B CA 1
ATOM 2931 C C . ILE B 1 118 ? 52.909 30.818 -72.038 1.00 46.80 160 ILE B C 1
ATOM 2932 O O . ILE B 1 118 ? 53.544 31.026 -73.062 1.00 49.49 160 ILE B O 1
ATOM 2937 N N . ALA B 1 119 ? 52.900 29.638 -71.417 1.00 53.90 161 ALA B N 1
ATOM 2938 C CA . ALA B 1 119 ? 53.688 28.506 -71.903 1.00 55.64 161 ALA B CA 1
ATOM 2939 C C . ALA B 1 119 ? 53.138 27.913 -73.207 1.00 56.84 161 ALA B C 1
ATOM 2940 O O . ALA B 1 119 ? 53.763 27.036 -73.807 1.00 64.75 161 ALA B O 1
ATOM 2942 N N . ARG B 1 120 ? 51.973 28.399 -73.632 1.00 46.79 162 ARG B N 1
ATOM 2943 C CA . ARG B 1 120 ? 51.343 27.991 -74.885 1.00 43.00 162 ARG B CA 1
ATOM 2944 C C . ARG B 1 120 ? 51.200 26.479 -75.041 1.00 44.56 162 ARG B C 1
ATOM 2945 O O . ARG B 1 120 ? 51.581 25.916 -76.066 1.00 48.53 162 ARG B O 1
ATOM 2953 N N . LYS B 1 121 ? 50.662 25.854 -74.017 1.00 42.12 163 LYS B N 1
ATOM 2954 C CA . LYS B 1 121 ? 50.298 24.469 -74.025 1.00 44.74 163 LYS B CA 1
ATOM 2955 C C . LYS B 1 121 ? 48.982 24.249 -74.728 1.00 38.58 163 LYS B C 1
ATOM 2956 O O . LYS B 1 121 ? 48.124 25.064 -74.634 1.00 40.69 163 LYS B O 1
ATOM 2962 N N . LYS B 1 122 ? 48.864 23.146 -75.446 1.00 42.01 164 LYS B N 1
ATOM 2963 C CA . LYS B 1 122 ? 47.603 22.707 -75.990 1.00 43.71 164 LYS B CA 1
ATOM 2964 C C . LYS B 1 122 ? 46.645 22.306 -74.910 1.00 43.81 164 LYS B C 1
ATOM 2965 O O . LYS B 1 122 ? 45.494 22.557 -75.003 1.00 52.20 164 LYS B O 1
ATOM 2971 N N . ARG B 1 123 ? 47.146 21.599 -73.928 1.00 41.31 165 ARG B N 1
ATOM 2972 C CA . ARG B 1 123 ? 46.304 21.000 -72.919 1.00 41.75 165 ARG B CA 1
ATOM 2973 C C . ARG B 1 123 ? 46.610 21.583 -71.560 1.00 40.69 165 ARG B C 1
ATOM 2974 O O . ARG B 1 123 ? 47.735 21.709 -71.186 1.00 42.00 165 ARG B O 1
ATOM 2982 N N . ILE B 1 124 ? 45.576 21.972 -70.856 1.00 30.14 166 ILE B N 1
ATOM 2983 C CA . ILE B 1 124 ? 45.749 22.661 -69.624 1.00 30.94 166 ILE B CA 1
ATOM 2984 C C . ILE B 1 124 ? 45.292 21.776 -68.478 1.00 37.17 166 ILE B C 1
ATOM 2985 O O . ILE B 1 124 ? 44.198 21.326 -68.468 1.00 36.40 166 ILE B O 1
ATOM 2990 N N . PRO B 1 125 ? 46.169 21.553 -67.530 1.00 40.35 167 PRO B N 1
ATOM 2991 C CA . PRO B 1 125 ? 45.848 20.680 -66.398 1.00 36.09 167 PRO B CA 1
ATOM 2992 C C . PRO B 1 125 ? 44.722 21.296 -65.583 1.00 30.77 167 PRO B C 1
ATOM 2993 O O . PRO B 1 125 ? 44.706 22.510 -65.405 1.00 30.67 167 PRO B O 1
ATOM 2997 N N . ASP B 1 126 ? 43.792 20.479 -65.103 1.00 29.99 168 ASP B N 1
ATOM 2998 C CA . ASP B 1 126 ? 42.663 20.989 -64.339 1.00 30.89 168 ASP B CA 1
ATOM 2999 C C . ASP B 1 126 ? 42.624 20.310 -62.974 1.00 23.85 168 ASP B C 1
ATOM 3000 O O . ASP B 1 126 ? 42.262 19.134 -62.885 1.00 29.55 168 ASP B O 1
ATOM 3005 N N . THR B 1 127 ? 43.008 21.032 -61.921 1.00 24.16 169 THR B N 1
ATOM 3006 C CA . THR B 1 127 ? 42.956 20.466 -60.570 1.00 23.35 169 THR B CA 1
ATOM 3007 C C . THR B 1 127 ? 41.767 20.996 -59.777 1.00 26.32 169 THR B C 1
ATOM 3008 O O . THR B 1 127 ? 41.650 20.714 -58.587 1.00 27.12 169 THR B O 1
ATOM 3012 N N . ARG B 1 128 ? 40.874 21.752 -60.419 1.00 28.24 170 ARG B N 1
ATOM 3013 C CA . ARG B 1 128 ? 39.708 22.300 -59.712 1.00 21.49 170 ARG B CA 1
ATOM 3014 C C . ARG B 1 128 ? 38.748 21.192 -59.238 1.00 25.69 170 ARG B C 1
ATOM 3015 O O . ARG B 1 128 ? 38.548 20.194 -59.914 1.00 23.47 170 ARG B O 1
ATOM 3023 N N . VAL B 1 129 ? 38.152 21.395 -58.075 1.00 25.72 171 VAL B N 1
ATOM 3024 C CA . VAL B 1 129 ? 37.196 20.425 -57.538 1.00 27.06 171 VAL B CA 1
ATOM 3025 C C . VAL B 1 129 ? 35.870 20.527 -58.288 1.00 21.33 171 VAL B C 1
ATOM 3026 O O . VAL B 1 129 ? 35.176 21.539 -58.202 1.00 25.28 171 VAL B O 1
ATOM 3030 N N . HIS B 1 130 ? 35.523 19.488 -59.037 1.00 19.21 172 HIS B N 1
ATOM 3031 C CA . HIS B 1 130 ? 34.308 19.524 -59.833 1.00 21.69 172 HIS B CA 1
ATOM 3032 C C . HIS B 1 130 ? 33.092 19.063 -59.054 1.00 25.76 172 HIS B C 1
ATOM 3033 O O . HIS B 1 130 ? 31.955 19.267 -59.484 1.00 26.36 172 HIS B O 1
ATOM 3040 N N . CYS B 1 131 ? 33.342 18.436 -57.909 1.00 25.11 173 CYS B N 1
ATOM 3041 C CA . CYS B 1 131 ? 32.291 17.748 -57.181 1.00 22.67 173 CYS B CA 1
ATOM 3042 C C . CYS B 1 131 ? 32.699 17.528 -55.725 1.00 23.58 173 CYS B C 1
ATOM 3043 O O . CYS B 1 131 ? 33.797 17.048 -55.461 1.00 25.89 173 CYS B O 1
ATOM 3046 N N . CYS B 1 132 ? 31.813 17.881 -54.793 1.00 24.35 174 CYS B N 1
ATOM 3047 C CA A CYS B 1 132 ? 32.078 17.683 -53.374 0.63 26.64 174 CYS B CA 1
ATOM 3048 C CA B CYS B 1 132 ? 32.066 17.687 -53.363 0.37 26.69 174 CYS B CA 1
ATOM 3049 C C . CYS B 1 132 ? 30.979 16.844 -52.709 1.00 22.07 174 CYS B C 1
ATOM 3050 O O . CYS B 1 132 ? 29.828 17.251 -52.649 1.00 27.25 174 CYS B O 1
ATOM 3055 N N . LEU B 1 133 ? 31.354 15.665 -52.232 1.00 22.99 175 LEU B N 1
ATOM 3056 C CA . LEU B 1 133 ? 30.431 14.785 -51.529 1.00 21.43 175 LEU B CA 1
ATOM 3057 C C . LEU B 1 133 ? 30.409 15.198 -50.065 1.00 19.30 175 LEU B C 1
ATOM 3058 O O . LEU B 1 133 ? 31.422 15.096 -49.377 1.00 21.41 175 LEU B O 1
ATOM 3063 N N . TYR B 1 134 ? 29.265 15.661 -49.592 1.00 21.48 176 TYR B N 1
ATOM 3064 C CA . TYR B 1 134 ? 29.162 16.117 -48.206 1.00 21.91 176 TYR B CA 1
ATOM 3065 C C . TYR B 1 134 ? 28.450 15.053 -47.369 1.00 20.58 176 TYR B C 1
ATOM 3066 O O . TYR B 1 134 ? 27.287 14.747 -47.607 1.00 21.09 176 TYR B O 1
ATOM 3075 N N . PHE B 1 135 ? 29.169 14.487 -46.408 1.00 16.77 177 PHE B N 1
ATOM 3076 C CA . PHE B 1 135 ? 28.672 13.346 -45.643 1.00 21.99 177 PHE B CA 1
ATOM 3077 C C . PHE B 1 135 ? 27.849 13.827 -44.465 1.00 26.96 177 PHE B C 1
ATOM 3078 O O . PHE B 1 135 ? 28.315 14.667 -43.675 1.00 22.30 177 PHE B O 1
ATOM 3086 N N . ILE B 1 136 ? 26.645 13.267 -44.347 1.00 24.03 178 ILE B N 1
ATOM 3087 C CA . ILE B 1 136 ? 25.686 13.603 -43.303 1.00 19.07 178 ILE B CA 1
ATOM 3088 C C . ILE B 1 136 ? 25.512 12.378 -42.405 1.00 22.18 178 ILE B C 1
ATOM 3089 O O . ILE B 1 136 ? 25.231 11.295 -42.902 1.00 22.57 178 ILE B O 1
ATOM 3094 N N . SER B 1 137 ? 25.681 12.548 -41.100 1.00 23.57 179 SER B N 1
ATOM 3095 C CA . SER B 1 137 ? 25.525 11.421 -40.186 1.00 21.75 179 SER B CA 1
ATOM 3096 C C . SER B 1 137 ? 24.056 10.994 -40.130 1.00 22.33 179 SER B C 1
ATOM 3097 O O . SER B 1 137 ? 23.176 11.847 -40.059 1.00 24.74 179 SER B O 1
ATOM 3100 N N . PRO B 1 138 ? 23.791 9.674 -40.114 1.00 24.48 180 PRO B N 1
ATOM 3101 C CA . PRO B 1 138 ? 22.417 9.169 -40.093 1.00 26.61 180 PRO B CA 1
ATOM 3102 C C . PRO B 1 138 ? 21.823 9.163 -38.683 1.00 32.12 180 PRO B C 1
ATOM 3103 O O . PRO B 1 138 ? 21.843 8.138 -38.014 1.00 34.80 180 PRO B O 1
ATOM 3107 N N . THR B 1 139 ? 21.290 10.300 -38.255 1.00 27.64 181 THR B N 1
ATOM 3108 C CA . THR B 1 139 ? 20.761 10.454 -36.901 1.00 26.27 181 THR B CA 1
ATOM 3109 C C . THR B 1 139 ? 19.267 10.190 -36.761 1.00 27.92 181 THR B C 1
ATOM 3110 O O . THR B 1 139 ? 18.784 9.948 -35.663 1.00 32.52 181 THR B O 1
ATOM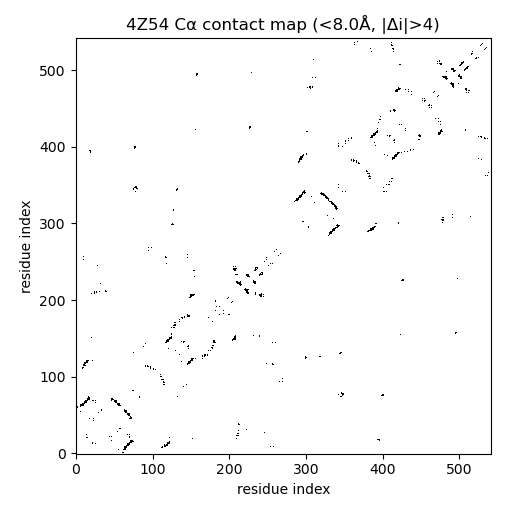 3114 N N . GLY B 1 140 ? 18.525 10.294 -37.857 1.00 28.66 182 GLY B N 1
ATOM 3115 C CA . GLY B 1 140 ? 17.075 10.179 -37.783 1.00 30.12 182 GLY B CA 1
ATOM 3116 C C . GLY B 1 140 ? 16.393 11.507 -37.471 1.00 31.61 182 GLY B C 1
ATOM 3117 O O . GLY B 1 140 ? 15.169 11.614 -37.542 1.00 32.83 182 GLY B O 1
ATOM 3118 N N . HIS B 1 141 ? 17.179 12.531 -37.145 1.00 25.47 183 HIS B N 1
ATOM 3119 C CA . HIS B 1 141 ? 16.610 13.810 -36.703 1.00 24.28 183 HIS B CA 1
ATOM 3120 C C . HIS B 1 141 ? 16.920 14.948 -37.660 1.00 28.34 183 HIS B C 1
ATOM 3121 O O . HIS B 1 141 ? 17.530 14.735 -38.690 1.00 29.97 183 HIS B O 1
ATOM 3128 N N . SER B 1 142 ? 16.489 16.155 -37.308 1.00 34.87 184 SER B N 1
ATOM 3129 C CA . SER B 1 142 ? 16.757 17.335 -38.129 1.00 36.22 184 SER B CA 1
ATOM 3130 C C . SER B 1 142 ? 18.265 17.538 -38.302 1.00 35.25 184 SER B C 1
ATOM 3131 O O . SER B 1 142 ? 19.038 17.217 -37.397 1.00 33.94 184 SER B O 1
ATOM 3134 N N . LEU B 1 143 ? 18.668 18.055 -39.466 1.00 29.15 185 LEU B N 1
ATOM 3135 C CA . LEU B 1 143 ? 20.083 18.264 -39.791 1.00 27.25 185 LEU B CA 1
ATOM 3136 C C . LEU B 1 143 ? 20.750 19.179 -38.752 1.00 27.55 185 LEU B C 1
ATOM 3137 O O . LEU B 1 143 ? 20.116 20.100 -38.241 1.00 28.69 185 LEU B O 1
ATOM 3142 N N . ARG B 1 144 ? 22.020 18.924 -38.437 1.00 25.00 186 ARG B N 1
ATOM 3143 C CA . ARG B 1 144 ? 22.768 19.818 -37.547 1.00 24.23 186 ARG B CA 1
ATOM 3144 C C . ARG B 1 144 ? 22.891 21.206 -38.154 1.00 26.13 186 ARG B C 1
ATOM 3145 O O . ARG B 1 144 ? 23.249 21.332 -39.330 1.00 24.90 186 ARG 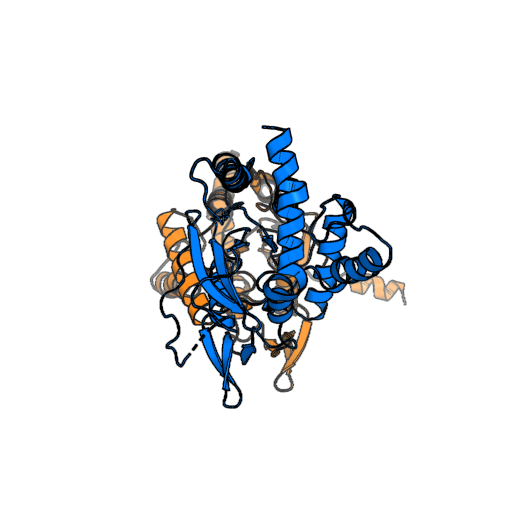B O 1
ATOM 3153 N N . PRO B 1 145 ? 22.605 22.252 -37.362 1.00 26.38 187 PRO B N 1
ATOM 3154 C CA . PRO B 1 145 ? 22.901 23.625 -37.786 1.00 33.29 187 PRO B CA 1
ATOM 3155 C C . PRO B 1 145 ? 24.319 23.779 -38.350 1.00 34.93 187 PRO B C 1
ATOM 3156 O O . PRO B 1 145 ? 24.526 24.496 -39.337 1.00 32.92 187 PRO B O 1
ATOM 3160 N N . LEU B 1 146 ? 25.279 23.088 -37.746 1.00 30.91 188 LEU B N 1
ATOM 3161 C CA . LEU B 1 146 ? 26.651 23.142 -38.235 1.00 29.70 188 LEU B CA 1
ATOM 3162 C C . LEU B 1 146 ? 26.768 22.602 -39.660 1.00 28.57 188 LEU B C 1
ATOM 3163 O O . LEU B 1 146 ? 27.453 23.199 -40.485 1.00 29.54 188 LEU B O 1
ATOM 3168 N N . ASP B 1 147 ? 26.119 21.479 -39.947 1.00 24.86 189 ASP B N 1
ATOM 3169 C CA . ASP B 1 147 ? 26.136 20.939 -41.314 1.00 22.94 189 ASP B CA 1
ATOM 3170 C C . ASP B 1 147 ? 25.470 21.878 -42.306 1.00 24.46 189 ASP B C 1
ATOM 3171 O O . ASP B 1 147 ? 25.936 22.040 -43.441 1.00 24.78 189 ASP B O 1
ATOM 3176 N N . LEU B 1 148 ? 24.362 22.480 -41.894 1.00 23.80 190 LEU B N 1
ATOM 3177 C CA . LEU B 1 148 ? 23.692 23.448 -42.757 1.00 25.31 190 LEU B CA 1
ATOM 3178 C C . LEU B 1 148 ? 24.613 24.624 -43.066 1.00 29.64 190 LEU B C 1
ATOM 3179 O O . LEU B 1 148 ? 24.687 25.084 -44.200 1.00 29.27 190 LEU B O 1
ATOM 3184 N N . GLU B 1 149 ? 25.313 25.108 -42.047 1.00 27.68 191 GLU B N 1
ATOM 3185 C CA . GLU B 1 149 ? 26.207 26.258 -42.228 1.00 31.34 191 GLU B CA 1
ATOM 3186 C C . GLU B 1 149 ? 27.374 25.889 -43.150 1.00 25.24 191 GLU B C 1
ATOM 3187 O O . GLU B 1 149 ? 27.716 26.637 -44.067 1.00 30.92 191 GLU B O 1
ATOM 3193 N N . PHE B 1 150 ? 27.978 24.734 -42.890 1.00 26.94 192 PHE B N 1
ATOM 3194 C CA . PHE B 1 150 ? 29.082 24.194 -43.691 1.00 28.02 192 PHE B CA 1
ATOM 3195 C C . PHE B 1 150 ? 28.699 24.062 -45.170 1.00 29.11 192 PHE B C 1
ATOM 3196 O O . PHE B 1 150 ? 29.418 24.529 -46.064 1.00 29.37 192 PHE B O 1
ATOM 3204 N N . MET B 1 151 ? 27.570 23.412 -45.427 1.00 24.67 193 MET B N 1
ATOM 3205 C CA . MET B 1 151 ? 27.090 23.240 -46.799 1.00 24.72 193 MET B CA 1
ATOM 3206 C C . MET B 1 151 ? 26.814 24.572 -47.478 1.00 28.42 193 MET B C 1
ATOM 3207 O O . MET B 1 151 ? 27.091 24.742 -48.671 1.00 27.80 193 MET B O 1
ATOM 3212 N N . LYS B 1 152 ? 26.255 25.509 -46.717 1.00 27.19 194 LYS B N 1
ATOM 3213 C CA . LYS B 1 152 ? 25.992 26.843 -47.236 1.00 29.79 194 LYS B CA 1
ATOM 3214 C C . LYS B 1 152 ? 27.272 27.508 -47.743 1.00 32.74 194 LYS B C 1
ATOM 3215 O O . LYS B 1 152 ? 27.299 28.034 -48.854 1.00 31.74 194 LYS B O 1
ATOM 3221 N N . HIS B 1 153 ? 28.332 27.479 -46.942 1.00 28.25 195 HIS B N 1
ATOM 3222 C CA . HIS B 1 153 ? 29.579 28.108 -47.366 1.00 27.26 195 HIS B CA 1
ATOM 3223 C C . HIS B 1 153 ? 30.216 27.379 -48.545 1.00 30.43 195 HIS B C 1
ATOM 3224 O O . HIS B 1 153 ? 30.733 28.023 -49.460 1.00 31.37 195 HIS B O 1
ATOM 3231 N N . LEU B 1 154 ? 30.182 26.050 -48.540 1.00 25.47 196 LEU B N 1
ATOM 3232 C CA . LEU B 1 154 ? 30.783 25.295 -49.632 1.00 25.52 196 LEU B CA 1
ATOM 3233 C C . LEU B 1 154 ? 30.054 25.511 -50.949 1.00 27.87 196 LEU B C 1
ATOM 3234 O O . LEU B 1 154 ? 30.687 25.655 -51.994 1.00 28.08 196 LEU B O 1
ATOM 3239 N N . SER B 1 155 ? 28.728 25.554 -50.900 1.00 27.76 197 SER B N 1
ATOM 3240 C CA . SER B 1 155 ? 27.910 25.677 -52.112 1.00 29.00 197 SER B CA 1
ATOM 3241 C C . SER B 1 155 ? 28.195 26.958 -52.911 1.00 33.29 197 SER B C 1
ATOM 3242 O O . SER B 1 155 ? 27.897 27.030 -54.104 1.00 32.53 197 SER B O 1
ATOM 3245 N N . LYS B 1 156 ? 28.767 27.961 -52.247 1.00 29.82 198 LYS B N 1
ATOM 3246 C CA . LYS B 1 156 ? 29.161 29.198 -52.906 1.00 36.54 198 LYS B CA 1
ATOM 3247 C C . LYS B 1 156 ? 30.293 28.965 -53.883 1.00 34.32 198 LYS B C 1
ATOM 3248 O O . LYS B 1 156 ? 30.459 29.719 -54.833 1.00 37.76 198 LYS B O 1
ATOM 3254 N N . VAL B 1 157 ? 31.090 27.931 -53.646 1.00 30.72 199 VAL B N 1
ATOM 3255 C CA . VAL B 1 157 ? 32.318 27.767 -54.418 1.00 33.05 199 VAL B CA 1
ATOM 3256 C C . VAL B 1 157 ? 32.480 26.402 -55.083 1.00 32.67 199 VAL B C 1
ATOM 3257 O O . VAL B 1 157 ? 33.434 26.197 -55.841 1.00 30.17 199 VAL B O 1
ATOM 3261 N N . VAL B 1 158 ? 31.571 25.461 -54.810 1.00 23.49 200 VAL B N 1
ATOM 3262 C CA . VAL B 1 158 ? 31.716 24.140 -55.394 1.00 26.35 200 VAL B CA 1
ATOM 3263 C C . VAL B 1 158 ? 30.359 23.455 -55.529 1.00 27.22 200 VAL B C 1
ATOM 3264 O O . VAL B 1 158 ? 29.411 23.821 -54.840 1.00 25.99 200 VAL B O 1
ATOM 3268 N N . ASN B 1 159 ? 30.257 22.488 -56.444 1.00 23.50 201 ASN B N 1
ATOM 3269 C CA . ASN B 1 159 ? 29.068 21.650 -56.513 1.00 20.32 201 ASN B CA 1
ATOM 3270 C C . ASN B 1 159 ? 29.026 20.745 -55.301 1.00 24.54 201 ASN B C 1
ATOM 3271 O O . ASN B 1 159 ? 29.984 20.010 -55.051 1.00 28.57 201 ASN B O 1
ATOM 3276 N N . ILE B 1 160 ? 27.918 20.800 -54.562 1.00 19.45 202 ILE B N 1
ATOM 3277 C CA . ILE B 1 160 ? 27.733 19.952 -53.381 1.00 23.83 202 ILE B CA 1
ATOM 3278 C C . ILE B 1 160 ? 26.732 18.857 -53.664 1.00 19.94 202 ILE B C 1
ATOM 3279 O O . ILE B 1 160 ? 25.667 19.128 -54.192 1.00 22.44 202 ILE B O 1
ATOM 3284 N N . ILE B 1 161 ? 27.081 17.627 -53.280 1.00 20.91 203 ILE B N 1
ATOM 3285 C CA . ILE B 1 161 ? 26.194 16.477 -53.361 1.00 21.91 203 ILE B CA 1
ATOM 3286 C C . ILE B 1 161 ? 26.053 15.865 -51.952 1.00 19.87 203 ILE B C 1
ATOM 3287 O O . ILE B 1 161 ? 27.026 15.351 -51.410 1.00 23.92 203 ILE B O 1
ATOM 3292 N N . PRO B 1 162 ? 24.853 15.936 -51.355 1.00 24.54 204 PRO B N 1
ATOM 3293 C CA . PRO B 1 162 ? 24.677 15.358 -50.010 1.00 23.70 204 PRO B CA 1
ATOM 3294 C C . PRO B 1 162 ? 24.596 13.844 -50.052 1.00 27.36 204 PRO B C 1
ATOM 3295 O O . PRO B 1 162 ? 23.915 13.265 -50.902 1.00 23.82 204 PRO B O 1
ATOM 3299 N N . VAL B 1 163 ? 25.290 13.215 -49.114 1.00 23.48 205 VAL B N 1
ATOM 3300 C CA . VAL B 1 163 ? 25.385 11.773 -49.046 1.00 21.15 205 VAL B CA 1
ATOM 3301 C C . VAL B 1 163 ? 25.068 11.372 -47.613 1.00 20.78 205 VAL B C 1
ATOM 3302 O O . VAL B 1 163 ? 25.513 12.037 -46.672 1.00 20.92 205 VAL B O 1
ATOM 3306 N N . ILE B 1 164 ? 24.267 10.333 -47.438 1.00 22.86 206 ILE B N 1
ATOM 3307 C CA . ILE B 1 164 ? 24.067 9.816 -46.081 1.00 23.01 206 ILE B CA 1
ATOM 3308 C C . ILE B 1 164 ? 25.103 8.738 -45.818 1.00 22.86 206 ILE B C 1
ATOM 3309 O O . ILE B 1 164 ? 25.126 7.733 -46.507 1.00 20.68 206 ILE B O 1
ATOM 3314 N N . ALA B 1 165 ? 25.943 8.974 -44.808 1.00 21.63 207 ALA B N 1
ATOM 3315 C CA . ALA B 1 165 ? 27.016 8.067 -44.407 1.00 28.42 207 ALA B CA 1
ATOM 3316 C C . ALA B 1 165 ? 26.482 6.824 -43.719 1.00 26.69 207 ALA B C 1
ATOM 3317 O O . ALA B 1 165 ? 25.451 6.894 -43.050 1.00 24.63 207 ALA B O 1
ATOM 3319 N N . LYS B 1 166 ? 27.204 5.711 -43.878 1.00 20.67 208 LYS B N 1
ATOM 3320 C CA . LYS B 1 166 ? 26.922 4.459 -43.160 1.00 23.04 208 LYS B CA 1
ATOM 3321 C C . LYS B 1 166 ? 25.447 4.105 -43.194 1.00 25.09 208 LYS B C 1
ATOM 3322 O O . LYS B 1 166 ? 24.834 3.875 -42.148 1.00 25.99 208 LYS B O 1
ATOM 3328 N N . ALA B 1 167 ? 24.874 4.037 -44.389 1.00 21.51 209 ALA B N 1
ATOM 3329 C CA . ALA B 1 167 ? 23.438 3.862 -44.523 1.00 24.22 209 ALA B CA 1
ATOM 3330 C C . ALA B 1 167 ? 22.961 2.522 -43.961 1.00 27.18 209 ALA B C 1
ATOM 3331 O O . ALA B 1 167 ? 21.774 2.358 -43.694 1.00 25.90 209 ALA B O 1
ATOM 3333 N N . ASP B 1 168 ? 23.876 1.567 -43.780 1.00 22.63 210 ASP B N 1
ATOM 3334 C CA . ASP B 1 168 ? 23.519 0.289 -43.184 1.00 23.32 210 ASP B CA 1
ATOM 3335 C C . ASP B 1 168 ? 23.116 0.435 -41.711 1.00 22.71 210 ASP B C 1
ATOM 3336 O O . ASP B 1 168 ? 22.627 -0.516 -41.103 1.00 27.95 210 ASP B O 1
ATOM 3341 N N . THR B 1 169 ? 23.346 1.615 -41.153 1.00 22.45 211 THR B N 1
ATOM 3342 C CA . THR B 1 169 ? 22.874 2.021 -39.820 1.00 29.85 211 THR B CA 1
ATOM 3343 C C . THR B 1 169 ? 21.351 1.986 -39.708 1.00 27.66 211 THR B C 1
ATOM 3344 O O . THR B 1 169 ? 20.796 1.752 -38.638 1.00 28.05 211 THR B O 1
ATOM 3348 N N . MET B 1 170 ? 20.683 2.212 -40.831 1.00 26.15 212 MET B N 1
ATOM 3349 C CA . MET B 1 170 ? 19.240 2.443 -40.830 1.00 25.74 212 MET B CA 1
ATOM 3350 C C . MET B 1 170 ? 18.428 1.258 -41.329 1.00 26.25 212 MET B C 1
ATOM 3351 O O . MET B 1 170 ? 18.832 0.576 -42.258 1.00 28.73 212 MET B O 1
ATOM 3356 N N . THR B 1 171 ? 17.267 1.033 -40.726 1.00 21.36 213 THR B N 1
ATOM 3357 C CA . THR B 1 171 ? 16.287 0.142 -41.323 1.00 26.08 213 THR B CA 1
ATOM 3358 C C . THR B 1 171 ? 15.759 0.783 -42.602 1.00 24.26 213 THR B C 1
ATOM 3359 O O . THR B 1 171 ? 16.009 1.968 -42.864 1.00 26.08 213 THR B O 1
ATOM 3363 N N . LEU B 1 172 ? 15.020 0.014 -43.394 1.00 25.45 214 LEU B N 1
ATOM 3364 C CA . LEU B 1 172 ? 14.469 0.535 -44.641 1.00 26.31 214 LEU B CA 1
ATOM 3365 C C . LEU B 1 172 ? 13.527 1.698 -44.356 1.00 25.92 214 LEU B C 1
ATOM 3366 O O . LEU B 1 172 ? 13.559 2.717 -45.039 1.00 29.15 214 LEU B O 1
ATOM 3371 N N . GLU B 1 173 ? 12.692 1.542 -43.339 1.00 26.29 215 GLU B N 1
ATOM 3372 C CA . GLU B 1 173 ? 11.778 2.617 -42.956 1.00 33.90 215 GLU B CA 1
ATOM 3373 C C . GLU B 1 173 ? 12.534 3.855 -42.465 1.00 30.61 215 GLU B C 1
ATOM 3374 O O . GLU B 1 173 ? 12.182 4.984 -42.822 1.00 29.69 215 GLU B O 1
ATOM 3376 N N . GLU B 1 174 ? 13.560 3.651 -41.642 1.00 25.13 216 GLU B N 1
ATOM 3377 C CA . GLU B 1 174 ? 14.329 4.776 -41.114 1.00 25.84 216 GLU B CA 1
ATOM 3378 C C . GLU B 1 174 ? 15.008 5.536 -42.249 1.00 27.70 216 GLU B C 1
ATOM 3379 O O . GLU B 1 174 ? 15.114 6.765 -42.222 1.00 27.46 216 GLU B O 1
ATOM 3385 N N . LYS B 1 175 ? 15.490 4.789 -43.233 1.00 24.48 217 LYS B N 1
ATOM 3386 C CA . LYS B 1 175 ? 16.200 5.370 -44.365 1.00 24.19 217 LYS B CA 1
ATOM 3387 C C . LYS B 1 175 ? 15.282 6.224 -45.242 1.00 26.07 217 LYS B C 1
ATOM 3388 O O . LYS B 1 175 ? 15.649 7.330 -45.633 1.00 26.42 217 LYS B O 1
ATOM 3394 N N . SER B 1 176 ? 14.089 5.722 -45.546 1.00 26.68 218 SER B N 1
ATOM 3395 C CA . SER B 1 176 ? 13.132 6.493 -46.354 1.00 32.89 218 SER B CA 1
ATOM 3396 C C . SER B 1 176 ? 12.743 7.785 -45.650 1.00 32.89 218 SER B C 1
ATOM 3397 O O . SER B 1 176 ? 12.703 8.862 -46.264 1.00 30.47 218 SER B O 1
ATOM 3400 N N . GLU B 1 177 ? 12.464 7.657 -44.353 1.00 25.73 219 GLU B N 1
ATOM 3401 C CA . GLU B 1 177 ? 12.063 8.792 -43.530 1.00 25.55 219 GLU B CA 1
ATOM 3402 C C . GLU B 1 177 ? 13.164 9.834 -43.492 1.00 27.53 219 GLU B C 1
ATOM 3403 O O . GLU B 1 177 ? 12.904 11.032 -43.599 1.00 24.56 219 GLU B O 1
ATOM 3405 N N . PHE B 1 178 ? 14.399 9.375 -43.335 1.00 28.69 220 PHE B N 1
ATOM 3406 C CA . PHE B 1 178 ? 15.514 10.307 -43.192 1.00 26.31 220 PHE B CA 1
ATOM 3407 C C . PHE B 1 178 ? 15.899 10.961 -44.514 1.00 26.92 220 PHE B C 1
ATOM 3408 O O . PHE B 1 178 ? 16.276 12.135 -44.536 1.00 29.40 220 PHE B O 1
ATOM 3416 N N . LYS B 1 179 ? 15.820 10.217 -45.613 1.00 20.42 221 LYS B N 1
ATOM 3417 C CA . LYS B 1 179 ? 16.084 10.842 -46.905 1.00 25.16 221 LYS B CA 1
ATOM 3418 C C . LYS B 1 179 ? 15.066 11.954 -47.129 1.00 28.76 221 LYS B C 1
ATOM 3419 O O . LYS B 1 179 ? 15.425 13.043 -47.586 1.00 28.62 221 LYS B O 1
ATOM 3425 N N . GLN B 1 180 ? 13.809 11.716 -46.760 1.00 26.61 222 GLN B N 1
ATOM 3426 C CA . GLN B 1 180 ? 12.787 12.722 -47.027 1.00 27.29 222 GLN B CA 1
ATOM 3427 C C . GLN B 1 180 ? 13.013 13.941 -46.140 1.00 28.93 222 GLN B C 1
ATOM 3428 O O . GLN B 1 180 ? 12.789 15.075 -46.558 1.00 30.14 222 GLN B O 1
ATOM 3434 N N . ARG B 1 181 ? 13.475 13.701 -44.915 1.00 27.69 223 ARG B N 1
ATOM 3435 C CA . ARG B 1 181 ? 13.724 14.785 -43.980 1.00 27.10 223 ARG B CA 1
ATOM 3436 C C . ARG B 1 181 ? 14.859 15.687 -44.471 1.00 27.50 223 ARG B C 1
ATOM 3437 O O . ARG B 1 181 ? 14.753 16.908 -44.405 1.00 26.64 223 ARG B O 1
ATOM 3445 N N . VAL B 1 182 ? 15.935 15.071 -44.947 1.00 27.71 224 VAL B N 1
ATOM 3446 C CA . VAL B 1 182 ? 17.081 15.796 -45.467 1.00 29.22 224 VAL B CA 1
ATOM 3447 C C . VAL B 1 182 ? 16.683 16.656 -46.662 1.00 25.07 224 VAL B C 1
ATOM 3448 O O . VAL B 1 182 ? 17.043 17.825 -46.708 1.00 23.87 224 VAL B O 1
ATOM 3452 N N . ARG B 1 183 ? 15.949 16.087 -47.620 1.00 22.98 225 ARG B N 1
ATOM 3453 C CA . ARG B 1 183 ? 15.471 16.871 -48.764 1.00 27.09 225 ARG B CA 1
ATOM 3454 C C . ARG B 1 183 ? 14.632 18.076 -48.329 1.00 31.82 225 ARG B C 1
ATOM 3455 O O . ARG B 1 183 ? 14.743 19.178 -48.894 1.00 27.27 225 ARG B O 1
ATOM 3463 N N . LYS B 1 184 ? 13.793 17.881 -47.318 1.00 26.79 226 LYS B N 1
ATOM 3464 C CA . LYS B 1 184 ? 12.905 18.943 -46.886 1.00 28.01 226 LYS B CA 1
ATOM 3465 C C . LYS B 1 184 ? 13.701 20.055 -46.201 1.00 30.89 226 LYS B C 1
ATOM 3466 O O . LYS B 1 184 ? 13.436 21.239 -46.406 1.00 32.37 226 LYS B O 1
ATOM 3472 N N . GLU B 1 185 ? 14.690 19.669 -45.405 1.00 28.04 227 GLU B N 1
ATOM 3473 C CA . GLU B 1 185 ? 15.462 20.646 -44.651 1.00 30.27 227 GLU B CA 1
ATOM 3474 C C . GLU B 1 185 ? 16.471 21.392 -45.533 1.00 28.33 227 GLU B C 1
ATOM 3475 O O . GLU B 1 185 ? 16.779 22.551 -45.274 1.00 26.91 227 GLU B O 1
ATOM 3481 N N . LEU B 1 186 ? 16.957 20.744 -46.582 1.00 26.10 228 LEU B N 1
ATOM 3482 C CA . LEU B 1 186 ? 17.781 21.454 -47.559 1.00 27.19 228 LEU B CA 1
ATOM 3483 C C . LEU B 1 186 ? 16.970 22.526 -48.274 1.00 29.70 228 LEU B C 1
ATOM 3484 O O . LEU B 1 186 ? 17.459 23.632 -48.508 1.00 33.77 228 LEU B O 1
ATOM 3489 N N . GLU B 1 187 ? 15.726 22.211 -48.618 1.00 27.89 229 GLU B N 1
ATOM 3490 C CA . GLU B 1 187 ? 14.852 23.192 -49.265 1.00 33.72 229 GLU B CA 1
ATOM 3491 C C . GLU B 1 187 ? 14.535 24.373 -48.344 1.00 37.55 229 GLU B C 1
ATOM 3492 O O . GLU B 1 187 ? 14.742 25.536 -48.697 1.00 36.83 229 GLU B O 1
ATOM 3498 N N . VAL B 1 188 ? 14.024 24.051 -47.165 1.00 36.34 230 VAL B N 1
ATOM 3499 C CA . VAL B 1 188 ? 13.640 25.045 -46.169 1.00 37.03 230 VAL B CA 1
ATOM 3500 C C . VAL B 1 188 ? 14.771 26.006 -45.835 1.00 34.14 230 VAL B C 1
ATOM 3501 O O . VAL B 1 188 ? 14.544 27.198 -45.660 1.00 37.91 230 VAL B O 1
ATOM 3505 N N . ASN B 1 189 ? 15.994 25.485 -45.776 1.00 29.85 231 ASN B N 1
ATOM 3506 C CA . ASN B 1 189 ? 17.152 26.288 -45.402 1.00 33.04 231 ASN B CA 1
ATOM 3507 C C . ASN B 1 189 ? 17.861 26.936 -46.592 1.00 36.19 231 ASN B C 1
ATOM 3508 O O . ASN B 1 189 ? 18.860 27.632 -46.420 1.00 35.27 231 ASN B O 1
ATOM 3513 N N . GLY B 1 190 ? 17.353 26.692 -47.796 1.00 31.47 232 GLY B N 1
ATOM 3514 C CA . GLY B 1 190 ? 17.871 27.348 -48.982 1.00 33.77 232 GLY B CA 1
ATOM 3515 C C . GLY B 1 190 ? 19.259 26.889 -49.393 1.00 33.64 232 GLY B C 1
ATOM 3516 O O . GLY B 1 190 ? 20.049 27.674 -49.926 1.00 35.15 232 GLY B O 1
ATOM 3517 N N . ILE B 1 191 ? 19.547 25.610 -49.177 1.00 27.53 233 ILE B N 1
ATOM 3518 C CA . ILE B 1 191 ? 20.863 25.055 -49.484 1.00 27.20 233 ILE B CA 1
ATOM 3519 C C . ILE B 1 191 ? 20.967 24.707 -50.967 1.00 34.36 233 ILE B C 1
ATOM 3520 O O . ILE B 1 191 ? 20.167 23.932 -51.496 1.00 30.35 233 ILE B O 1
ATOM 3525 N N . GLU B 1 192 ? 21.950 25.300 -51.636 1.00 29.89 234 GLU B N 1
ATOM 3526 C CA . GLU B 1 192 ? 22.186 25.008 -53.033 1.00 30.01 234 GLU B CA 1
ATOM 3527 C C . GLU B 1 192 ? 22.958 23.697 -53.127 1.00 30.66 234 GLU B C 1
ATOM 3528 O O . GLU B 1 192 ? 24.032 23.546 -52.540 1.00 36.18 234 GLU B O 1
ATOM 3534 N N . PHE B 1 193 ? 22.387 22.718 -53.807 1.00 26.03 235 PHE B N 1
ATOM 3535 C CA . PHE B 1 193 ? 23.137 21.507 -54.078 1.00 23.81 235 PHE B CA 1
ATOM 3536 C C . PHE B 1 193 ? 22.913 21.060 -55.521 1.00 27.78 235 PHE B C 1
ATOM 3537 O O . PHE B 1 193 ? 21.956 21.454 -56.179 1.00 25.52 235 PHE B O 1
ATOM 3545 N N . TYR B 1 194 ? 23.845 20.265 -56.013 1.00 23.44 236 TYR B N 1
ATOM 3546 C CA . TYR B 1 194 ? 23.823 19.802 -57.386 1.00 23.30 236 TYR B CA 1
ATOM 3547 C C . TYR B 1 194 ? 22.969 18.530 -57.498 1.00 23.99 236 TYR B C 1
ATOM 3548 O O . TYR B 1 194 ? 23.071 17.662 -56.638 1.0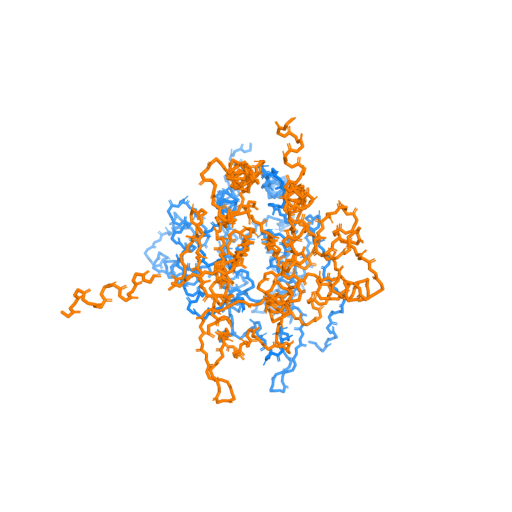0 25.66 236 TYR B O 1
ATOM 3557 N N . PRO B 1 195 ? 22.156 18.396 -58.567 1.00 25.99 237 PRO B N 1
ATOM 3558 C CA . PRO B 1 195 ? 21.981 19.311 -59.708 1.00 26.33 237 PRO B CA 1
ATOM 3559 C C . PRO B 1 195 ? 20.994 20.445 -59.437 1.00 31.39 237 PRO B C 1
ATOM 3560 O O . PRO B 1 195 ? 19.862 20.219 -59.007 1.00 30.26 237 PRO B O 1
ATOM 3564 N N . GLN B 1 196 ? 21.439 21.671 -59.688 1.00 27.21 238 GLN B N 1
ATOM 3565 C CA . GLN B 1 196 ? 20.610 22.837 -59.431 1.00 30.06 238 GLN B CA 1
ATOM 3566 C C . GLN B 1 196 ? 19.556 22.966 -60.528 1.00 32.62 238 GLN B C 1
ATOM 3567 O O . GLN B 1 196 ? 19.884 22.888 -61.713 1.00 28.96 238 GLN B O 1
ATOM 3573 N N . LYS B 1 197 ? 18.296 23.144 -60.138 1.00 25.05 239 LYS B N 1
ATOM 3574 C CA . LYS B 1 197 ? 17.209 23.319 -61.099 1.00 35.64 239 LYS B CA 1
ATOM 3575 C C . LYS B 1 197 ? 17.498 24.449 -62.063 1.00 35.92 239 LYS B C 1
ATOM 3576 O O . LYS B 1 197 ? 17.050 24.432 -63.209 1.00 32.45 239 LYS B O 1
ATOM 3582 N N . GLU B 1 198 ? 18.236 25.438 -61.574 1.00 29.93 240 GLU B N 1
ATOM 3583 C CA . GLU B 1 198 ? 18.581 26.627 -62.353 1.00 32.51 240 GLU B CA 1
ATOM 3584 C C . GLU B 1 198 ? 19.279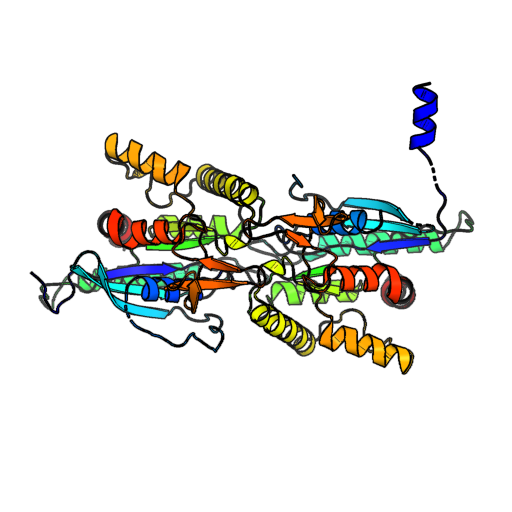 26.241 -63.656 1.00 30.62 240 GLU B C 1
ATOM 3585 O O . GLU B 1 198 ? 19.152 26.935 -64.676 1.00 32.10 240 GLU B O 1
ATOM 3591 N N . PHE B 1 199 ? 19.992 25.114 -63.633 1.00 29.09 241 PHE B N 1
ATOM 3592 C CA . PHE B 1 199 ? 20.818 24.710 -64.766 1.00 35.86 241 PHE B CA 1
ATOM 3593 C C . PHE B 1 199 ? 20.244 23.563 -65.592 1.00 34.35 241 PHE B C 1
ATOM 3594 O O . PHE B 1 199 ? 20.924 23.035 -66.463 1.00 37.73 241 PHE B O 1
ATOM 3602 N N . ASP B 1 200 ? 18.999 23.185 -65.335 1.00 31.16 242 ASP B N 1
ATOM 3603 C CA . ASP B 1 200 ? 18.325 22.236 -66.214 1.00 38.57 242 ASP B CA 1
ATOM 3604 C C . ASP B 1 200 ? 18.124 22.878 -67.585 1.00 44.06 242 ASP B C 1
ATOM 3605 O O . ASP B 1 200 ? 17.567 23.969 -67.693 1.00 47.74 242 ASP B O 1
ATOM 3610 N N . GLU B 1 201 ? 18.589 22.209 -68.630 1.00 45.19 243 GLU B N 1
ATOM 3611 C CA . GLU B 1 201 ? 18.509 22.781 -69.970 1.00 54.55 243 GLU B CA 1
ATOM 3612 C C . GLU B 1 201 ? 17.150 22.578 -70.642 1.00 54.49 243 GLU B C 1
ATOM 3613 O O . GLU B 1 201 ? 16.616 23.501 -71.259 1.00 58.25 243 GLU B O 1
ATOM 3619 N N . ASP B 1 202 ? 16.593 21.375 -70.528 1.00 50.72 244 ASP B N 1
ATOM 3620 C CA . ASP B 1 202 ? 15.370 21.042 -71.256 1.00 47.51 244 ASP B CA 1
ATOM 3621 C C . ASP B 1 202 ? 14.513 20.022 -70.525 1.00 41.84 244 ASP B C 1
ATOM 3622 O O . ASP B 1 202 ? 14.756 19.720 -69.363 1.00 38.74 244 ASP B O 1
ATOM 3627 N N . LEU B 1 203 ? 13.516 19.490 -71.226 1.00 43.30 245 LEU B N 1
ATOM 3628 C CA . LEU B 1 203 ? 12.600 18.519 -70.641 1.00 45.36 245 LEU B CA 1
ATOM 3629 C C . LEU B 1 203 ? 13.319 17.245 -70.213 1.00 45.30 245 LEU B C 1
ATOM 3630 O O . LEU B 1 203 ? 13.043 16.701 -69.142 1.00 45.97 245 LEU B O 1
ATOM 3635 N N . GLU B 1 204 ? 14.239 16.768 -71.046 1.00 40.60 246 GLU B N 1
ATOM 3636 C CA . GLU B 1 204 ? 14.999 15.569 -70.706 1.00 43.77 246 GLU B CA 1
ATOM 3637 C C . GLU B 1 204 ? 15.803 15.774 -69.424 1.00 41.59 246 GLU B C 1
ATOM 3638 O O . GLU B 1 204 ? 15.823 14.906 -68.550 1.00 39.80 246 GLU B O 1
ATOM 3644 N N . ASP B 1 205 ? 16.442 16.931 -69.291 1.00 43.84 247 ASP B N 1
ATOM 3645 C CA . ASP B 1 205 ? 17.208 17.215 -68.079 1.00 41.56 247 ASP B CA 1
ATOM 3646 C C . ASP B 1 205 ? 16.311 17.365 -66.859 1.00 38.55 247 ASP B C 1
ATOM 3647 O O . ASP B 1 205 ? 16.601 16.812 -65.804 1.00 40.19 247 ASP B O 1
ATOM 3652 N N . LYS B 1 206 ? 15.229 18.121 -66.998 1.00 40.57 248 LYS B N 1
ATOM 3653 C CA . LYS B 1 206 ? 14.299 18.319 -65.886 1.00 40.20 248 LYS B CA 1
ATOM 3654 C C . LYS B 1 206 ? 13.709 16.987 -65.419 1.00 41.92 248 LYS B C 1
ATOM 3655 O O . LYS B 1 206 ? 13.571 16.748 -64.223 1.00 39.52 248 LYS B O 1
ATOM 3661 N N . THR B 1 207 ? 13.370 16.120 -66.368 1.00 38.93 249 THR B N 1
ATOM 3662 C CA . THR B 1 207 ? 12.794 14.823 -66.037 1.00 38.37 249 THR B CA 1
ATOM 3663 C C . THR B 1 207 ? 13.765 13.928 -65.277 1.00 31.02 249 THR B C 1
ATOM 3664 O O . THR B 1 207 ? 13.414 13.337 -64.246 1.00 34.90 249 THR B O 1
ATOM 3668 N N . GLU B 1 208 ? 14.985 13.814 -65.791 1.00 32.47 250 GLU B N 1
ATOM 3669 C CA . GLU B 1 208 ? 15.994 12.995 -65.135 1.00 33.36 250 GLU B CA 1
ATOM 3670 C C . GLU B 1 208 ? 16.419 13.605 -63.819 1.00 33.39 250 GLU B C 1
ATOM 3671 O O . GLU B 1 208 ? 16.567 12.896 -62.829 1.00 34.91 250 GLU B O 1
ATOM 3673 N N . ASN B 1 209 ? 16.632 14.920 -63.802 1.00 34.23 251 ASN B N 1
ATOM 3674 C CA . ASN B 1 209 ? 17.173 15.544 -62.602 1.00 26.21 251 ASN B CA 1
ATOM 3675 C C . ASN B 1 209 ? 16.140 15.642 -61.483 1.00 28.40 251 ASN B C 1
ATOM 3676 O O . ASN B 1 209 ? 16.507 15.566 -60.305 1.00 23.84 251 ASN B O 1
ATOM 3681 N N . ASP B 1 210 ? 14.860 15.784 -61.828 1.00 28.63 252 ASP B N 1
ATOM 3682 C CA . ASP B 1 210 ? 13.811 15.769 -60.796 1.00 31.60 252 ASP B CA 1
ATOM 3683 C C . ASP B 1 210 ? 13.789 14.434 -60.055 1.00 33.14 252 ASP B C 1
ATOM 3684 O O . ASP B 1 210 ? 13.625 14.399 -58.836 1.00 35.16 252 ASP B O 1
ATOM 3689 N N . LYS B 1 211 ? 13.935 13.340 -60.800 1.00 35.78 253 LYS B N 1
ATOM 3690 C CA . LYS B 1 211 ? 14.017 12.001 -60.216 1.00 36.59 253 LYS B CA 1
ATOM 3691 C C . LYS B 1 211 ? 15.182 11.903 -59.250 1.00 35.62 253 LYS B C 1
ATOM 3692 O O . LYS B 1 211 ? 15.040 11.393 -58.128 1.00 39.02 253 LYS B O 1
ATOM 3694 N N . ILE B 1 212 ? 16.336 12.391 -59.695 1.00 31.93 254 ILE B N 1
ATOM 3695 C CA . ILE B 1 212 ? 17.526 12.464 -58.856 1.00 32.18 254 ILE B CA 1
ATOM 3696 C C . ILE B 1 212 ? 17.287 13.280 -57.598 1.00 35.40 254 ILE B C 1
ATOM 3697 O O . ILE B 1 212 ? 17.602 12.848 -56.482 1.00 31.81 254 ILE B O 1
ATOM 3702 N N . ARG B 1 213 ? 16.759 14.484 -57.788 1.00 33.47 255 ARG B N 1
ATOM 3703 C CA . ARG B 1 213 ? 16.568 15.408 -56.676 1.00 32.18 255 ARG B CA 1
ATOM 3704 C C . ARG B 1 213 ? 15.551 14.888 -55.659 1.00 28.83 255 ARG B C 1
ATOM 3705 O O . ARG B 1 213 ? 15.751 15.044 -54.458 1.00 33.85 255 ARG B O 1
ATOM 3713 N N . GLN B 1 214 ? 14.466 14.285 -56.142 1.00 28.36 256 GLN B N 1
ATOM 3714 C CA . GLN B 1 214 ? 13.319 13.971 -55.284 1.00 33.34 256 GLN B CA 1
ATOM 3715 C C . GLN B 1 214 ? 13.273 12.528 -54.798 1.00 35.78 256 GLN B C 1
ATOM 3716 O O . GLN B 1 214 ? 12.415 12.182 -53.978 1.00 33.17 256 GLN B O 1
ATOM 3722 N N . GLU B 1 215 ? 14.166 11.682 -55.310 1.00 33.31 257 GLU B N 1
ATOM 3723 C CA . GLU B 1 215 ? 14.156 10.265 -54.938 1.00 37.43 257 GLU B CA 1
ATOM 3724 C C . GLU B 1 215 ? 15.547 9.759 -54.591 1.00 34.57 257 GLU B C 1
ATOM 3725 O O . GLU B 1 215 ? 15.775 9.256 -53.484 1.00 37.50 257 GLU B O 1
ATOM 3731 N N . SER B 1 216 ? 16.473 9.894 -55.534 1.00 31.55 258 SER B N 1
ATOM 3732 C CA . SER B 1 216 ? 17.815 9.352 -55.378 1.00 28.66 258 SER B CA 1
ATOM 3733 C C . SER B 1 216 ? 18.610 10.042 -54.279 1.00 33.33 258 SER B C 1
ATOM 3734 O O . SER B 1 216 ? 19.364 9.398 -53.551 1.00 32.68 258 SER B O 1
ATOM 3737 N N . MET B 1 217 ? 18.448 11.356 -54.167 1.00 33.22 259 MET B N 1
ATOM 3738 C CA . MET B 1 217 ? 19.203 12.139 -53.195 1.00 30.03 259 MET B CA 1
ATOM 3739 C C . MET B 1 217 ? 18.475 12.350 -51.863 1.00 32.63 259 MET B C 1
ATOM 3740 O O . MET B 1 217 ? 17.247 12.359 -51.809 1.00 34.90 259 MET B O 1
ATOM 3745 N N . PRO B 1 218 ? 19.240 12.476 -50.768 1.00 29.55 260 PRO B N 1
ATOM 3746 C CA . PRO B 1 218 ? 20.690 12.269 -50.716 1.00 24.78 260 PRO B CA 1
ATOM 3747 C C . PRO B 1 218 ? 20.999 10.794 -50.860 1.00 29.73 260 PRO B C 1
ATOM 3748 O O . PRO B 1 218 ? 20.190 9.974 -50.406 1.00 28.97 260 PRO B O 1
ATOM 3752 N N . PHE B 1 219 ? 22.139 10.465 -51.456 1.00 25.92 261 PHE B N 1
ATOM 3753 C CA . PHE B 1 219 ? 22.480 9.076 -51.703 1.00 26.70 261 PHE B CA 1
ATOM 3754 C C . PHE B 1 219 ? 22.832 8.396 -50.392 1.00 24.57 261 PHE B C 1
ATOM 3755 O O . PHE B 1 219 ? 23.722 8.841 -49.675 1.00 26.76 261 PHE B O 1
ATOM 3763 N N . ALA B 1 220 ? 22.132 7.314 -50.087 1.00 24.76 262 ALA B N 1
ATOM 3764 C CA . ALA B 1 220 ? 22.395 6.579 -48.859 1.00 26.28 262 ALA B CA 1
ATOM 3765 C C . ALA B 1 220 ? 23.421 5.502 -49.154 1.00 26.79 262 ALA B C 1
ATOM 3766 O O . ALA B 1 220 ? 23.086 4.476 -49.748 1.00 33.13 262 ALA B O 1
ATOM 3768 N N . VAL B 1 221 ? 24.667 5.725 -48.752 1.00 22.25 263 VAL B N 1
ATOM 3769 C CA . VAL B 1 221 ? 25.736 4.832 -49.165 1.00 24.47 263 VAL B CA 1
ATOM 3770 C C . VAL B 1 221 ? 26.337 3.967 -48.062 1.00 25.55 263 VAL B C 1
ATOM 3771 O O . VAL B 1 221 ? 26.265 4.276 -46.870 1.00 22.65 263 VAL B O 1
ATOM 3775 N N . VAL B 1 222 ? 26.939 2.876 -48.515 1.00 21.98 264 VAL B N 1
ATOM 3776 C CA . VAL B 1 222 ? 27.753 2.012 -47.684 1.00 25.98 264 VAL B CA 1
ATOM 3777 C C . VAL B 1 222 ? 29.075 1.898 -48.393 1.00 25.34 264 VAL B C 1
ATOM 3778 O O . VAL B 1 222 ? 29.114 1.738 -49.622 1.00 27.36 264 VAL B O 1
ATOM 3782 N N . GLY B 1 223 ? 30.167 1.986 -47.647 1.00 21.77 265 GLY B N 1
ATOM 3783 C CA . GLY B 1 223 ? 31.470 1.861 -48.274 1.00 20.66 265 GLY B CA 1
ATOM 3784 C C . GLY B 1 223 ? 32.244 0.653 -47.797 1.00 28.79 265 GLY B C 1
ATOM 3785 O O . GLY B 1 223 ? 32.062 0.181 -46.675 1.00 29.05 265 GLY B O 1
ATOM 3786 N N . SER B 1 224 ? 33.110 0.150 -48.665 1.00 22.36 266 SER B N 1
ATOM 3787 C CA . SER B 1 224 ? 34.048 -0.912 -48.306 1.00 23.63 266 SER B CA 1
ATOM 3788 C C . SER B 1 224 ? 35.088 -1.087 -49.398 1.00 33.83 266 SER B C 1
ATOM 3789 O O . SER B 1 224 ? 34.741 -1.132 -50.579 1.00 37.18 266 SER B O 1
ATOM 3792 N N . ASP B 1 225 ? 36.354 -1.224 -49.022 1.00 33.24 267 ASP B N 1
ATOM 3793 C CA . ASP B 1 225 ? 37.366 -1.594 -50.018 1.00 38.83 267 ASP B CA 1
ATOM 3794 C C . ASP B 1 225 ? 37.776 -3.056 -49.854 1.00 38.29 267 ASP B C 1
ATOM 3795 O O . ASP B 1 225 ? 38.845 -3.473 -50.309 1.00 38.07 267 ASP B O 1
ATOM 3800 N N . LYS B 1 226 ? 36.912 -3.832 -49.209 1.00 31.35 268 LYS B N 1
ATOM 3801 C CA . LYS B 1 226 ? 37.123 -5.269 -49.080 1.00 37.42 268 LYS B CA 1
ATOM 3802 C C . LYS B 1 226 ? 36.220 -6.039 -50.035 1.00 30.13 268 LYS B C 1
ATOM 3803 O O . LYS B 1 226 ? 35.077 -5.663 -50.282 1.00 33.63 268 LYS B O 1
ATOM 3809 N N . GLU B 1 227 ? 36.743 -7.134 -50.560 1.00 32.77 269 GLU B N 1
ATOM 3810 C CA . GLU B 1 227 ? 36.042 -7.895 -51.573 1.00 38.00 269 GLU B CA 1
ATOM 3811 C C . GLU B 1 227 ? 35.667 -9.270 -51.059 1.00 37.33 269 GLU B C 1
ATOM 3812 O O . GLU B 1 227 ? 36.435 -9.918 -50.341 1.00 34.15 269 GLU B O 1
ATOM 3818 N N . TYR B 1 228 ? 34.469 -9.702 -51.430 1.00 35.32 270 TYR B N 1
ATOM 3819 C CA . TYR B 1 228 ? 33.952 -11.007 -51.023 1.00 33.02 270 TYR B CA 1
ATOM 3820 C C . TYR B 1 228 ? 33.336 -11.692 -52.221 1.00 34.28 270 TYR B C 1
ATOM 3821 O O . TYR B 1 228 ? 32.916 -11.025 -53.173 1.00 43.16 270 TYR B O 1
ATOM 3830 N N . GLN B 1 229 ? 33.290 -13.018 -52.189 1.00 36.17 271 GLN B N 1
ATOM 3831 C CA . GLN B 1 229 ? 32.624 -13.756 -53.242 1.00 37.82 271 GLN B CA 1
ATOM 3832 C C . GLN B 1 229 ? 31.153 -13.878 -52.911 1.00 48.30 271 GLN B C 1
ATOM 3833 O O . GLN B 1 229 ? 30.769 -14.515 -51.926 1.00 39.05 271 GLN B O 1
ATOM 3839 N N . VAL B 1 230 ? 30.332 -13.246 -53.734 1.00 43.93 272 VAL B N 1
ATOM 3840 C CA . VAL B 1 230 ? 28.890 -13.371 -53.623 1.00 46.44 272 VAL B CA 1
ATOM 3841 C C . VAL B 1 230 ? 28.345 -13.822 -54.969 1.00 51.33 272 VAL B C 1
ATOM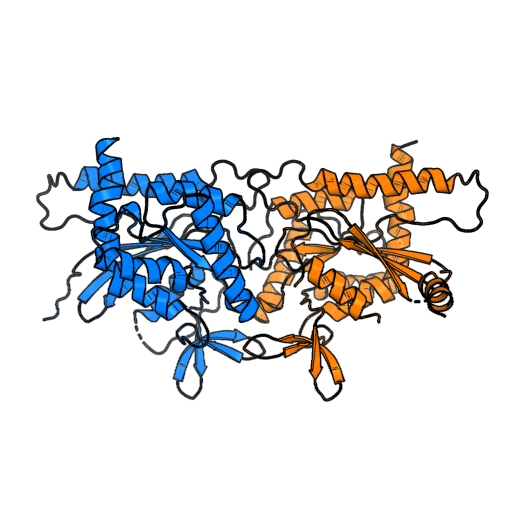 3842 O O . VAL B 1 230 ? 28.637 -13.205 -55.997 1.00 53.66 272 VAL B O 1
ATOM 3846 N N . ASN B 1 231 ? 27.559 -14.894 -54.952 1.00 53.23 273 ASN B N 1
ATOM 3847 C CA . ASN B 1 231 ? 27.060 -15.528 -56.171 1.00 64.04 273 ASN B CA 1
ATOM 3848 C C . ASN B 1 231 ? 28.196 -15.903 -57.124 1.00 64.67 273 ASN B C 1
ATOM 3849 O O . ASN B 1 231 ? 28.083 -15.716 -58.333 1.00 71.59 273 ASN B O 1
ATOM 3854 N N . GLY B 1 232 ? 29.292 -16.414 -56.567 1.00 57.30 274 GLY B N 1
ATOM 3855 C CA . GLY B 1 232 ? 30.440 -16.842 -57.353 1.00 59.16 274 GLY B CA 1
ATOM 3856 C C . GLY B 1 232 ? 31.211 -15.722 -58.040 1.00 57.28 274 GLY B C 1
ATOM 3857 O O . GLY B 1 232 ? 32.016 -15.967 -58.939 1.00 55.12 274 GLY B O 1
ATOM 3858 N N . LYS B 1 233 ? 30.975 -14.492 -57.602 1.00 57.48 275 LYS B N 1
ATOM 3859 C CA . LYS B 1 233 ? 31.598 -13.323 -58.207 1.00 55.76 275 LYS B CA 1
ATOM 3860 C C . LYS B 1 233 ? 32.251 -12.459 -57.137 1.00 48.60 275 LYS B C 1
ATOM 3861 O O . LYS B 1 233 ? 31.719 -12.321 -56.039 1.00 41.71 275 LYS B O 1
ATOM 3867 N N . ARG B 1 234 ? 33.407 -11.886 -57.447 1.00 46.27 276 ARG B N 1
ATOM 3868 C CA . ARG B 1 234 ? 34.085 -11.037 -56.480 1.00 45.55 276 ARG B CA 1
ATOM 3869 C C . ARG B 1 234 ? 33.437 -9.660 -56.463 1.00 44.29 276 ARG B C 1
ATOM 3870 O O . ARG B 1 234 ? 33.345 -8.987 -57.486 1.00 44.80 276 ARG B O 1
ATOM 3878 N N . VAL B 1 235 ? 32.966 -9.247 -55.296 1.00 38.64 277 VAL B N 1
ATOM 3879 C CA . VAL B 1 235 ? 32.286 -7.968 -55.190 1.00 33.75 277 VAL B CA 1
ATOM 3880 C C . VAL B 1 235 ? 32.791 -7.186 -53.989 1.00 34.24 277 VAL B C 1
ATOM 3881 O O . VAL B 1 235 ? 33.347 -7.752 -53.046 1.00 32.20 277 VAL B O 1
ATOM 3885 N N . LEU B 1 236 ? 32.605 -5.875 -54.038 1.00 30.37 278 LEU B N 1
ATOM 3886 C CA . LEU B 1 236 ? 32.883 -5.040 -52.882 1.00 29.23 278 LEU B CA 1
ATOM 3887 C C . LEU B 1 236 ? 31.787 -5.267 -51.859 1.00 27.70 278 LEU B C 1
ATOM 3888 O O . LEU B 1 236 ? 30.597 -5.298 -52.195 1.00 28.60 278 LEU B O 1
ATOM 3893 N N . GLY B 1 237 ? 32.170 -5.424 -50.605 1.00 30.29 279 GLY B N 1
ATOM 3894 C CA . GLY B 1 237 ? 31.167 -5.724 -49.608 1.00 29.06 279 GLY B CA 1
ATOM 3895 C C . GLY B 1 237 ? 31.616 -5.475 -48.196 1.00 30.06 279 GLY B C 1
ATOM 3896 O O . GLY B 1 237 ? 32.812 -5.468 -47.882 1.00 26.99 279 GLY B O 1
ATOM 3897 N N . ARG B 1 238 ? 30.630 -5.305 -47.334 1.00 28.25 280 ARG B N 1
ATOM 3898 C CA . ARG B 1 238 ? 30.897 -5.076 -45.937 1.00 30.27 280 ARG B CA 1
ATOM 3899 C C . ARG B 1 238 ? 30.352 -6.244 -45.152 1.00 30.90 280 ARG B C 1
ATOM 3900 O O . ARG B 1 238 ? 29.141 -6.478 -45.124 1.00 33.68 280 ARG B O 1
ATOM 3908 N N . LYS B 1 239 ? 31.255 -7.000 -44.543 1.00 30.34 281 LYS B N 1
ATOM 3909 C CA . LYS B 1 239 ? 30.866 -8.197 -43.833 1.00 33.84 281 LYS B CA 1
ATOM 3910 C C . LYS B 1 239 ? 30.572 -7.851 -42.396 1.00 38.33 281 LYS B C 1
ATOM 3911 O O . LYS B 1 239 ? 31.477 -7.624 -41.603 1.00 38.30 281 LYS B O 1
ATOM 3917 N N . THR B 1 240 ? 29.289 -7.801 -42.084 1.00 37.54 282 THR B N 1
ATOM 3918 C CA . THR B 1 240 ? 28.829 -7.566 -40.732 1.00 48.34 282 THR B CA 1
ATOM 3919 C C . THR B 1 240 ? 28.620 -8.906 -40.068 1.00 52.71 282 THR B C 1
ATOM 3920 O O . THR B 1 240 ? 28.606 -9.938 -40.748 1.00 52.00 282 THR B O 1
ATOM 3924 N N . PRO B 1 241 ? 28.437 -8.917 -38.738 1.00 56.60 283 PRO B N 1
ATOM 3925 C CA . PRO B 1 241 ? 28.140 -10.218 -38.129 1.00 56.98 283 PRO B CA 1
ATOM 3926 C C . PRO B 1 241 ? 26.784 -10.822 -38.536 1.00 56.86 283 PRO B C 1
ATOM 3927 O O . PRO B 1 241 ? 26.418 -11.870 -38.018 1.00 63.52 283 PRO B O 1
ATOM 3931 N N A TRP B 1 242 ? 26.062 -10.171 -39.445 0.51 54.70 284 TRP B N 1
ATOM 3932 N N B TRP B 1 242 ? 26.065 -10.188 -39.457 0.49 54.73 284 TRP B N 1
ATOM 3933 C CA A TRP B 1 242 ? 24.756 -10.667 -39.865 0.51 56.73 284 TRP B CA 1
ATOM 3934 C CA B TRP B 1 242 ? 24.763 -10.707 -39.859 0.49 56.62 284 TRP B CA 1
ATOM 3935 C C A TRP B 1 242 ? 24.668 -10.994 -41.351 0.51 56.21 284 TRP B C 1
ATOM 3936 C C B TRP B 1 242 ? 24.644 -10.945 -41.362 0.49 56.11 284 TRP B C 1
ATOM 3937 O O A TRP B 1 242 ? 23.672 -11.554 -41.809 0.51 58.25 284 TRP B O 1
ATOM 3938 O O B TRP B 1 242 ? 23.607 -11.406 -41.840 0.49 57.98 284 TRP B O 1
ATOM 3959 N N . GLY B 1 243 ? 25.708 -10.647 -42.101 1.00 52.34 285 GLY B N 1
ATOM 3960 C CA . GLY B 1 243 ? 25.751 -10.956 -43.520 1.00 49.60 285 GLY B CA 1
ATOM 3961 C C . GLY B 1 243 ? 26.682 -10.045 -44.285 1.00 36.53 285 GLY B C 1
ATOM 3962 O O . GLY B 1 243 ? 27.261 -9.125 -43.700 1.00 35.07 285 GLY B O 1
ATOM 3963 N N . ILE B 1 244 ? 26.828 -10.292 -45.586 1.00 35.20 286 ILE B N 1
ATOM 3964 C CA . ILE B 1 244 ? 27.641 -9.413 -46.444 1.00 32.06 286 ILE B CA 1
ATOM 3965 C C . ILE B 1 244 ? 26.791 -8.383 -47.171 1.00 28.18 286 ILE B C 1
ATOM 3966 O O . ILE B 1 244 ? 25.970 -8.733 -48.016 1.00 31.65 286 ILE B O 1
ATOM 3971 N N . ILE B 1 245 ? 27.000 -7.109 -46.850 1.00 25.99 287 ILE B N 1
ATOM 3972 C CA . ILE B 1 245 ? 26.330 -6.027 -47.546 1.00 30.40 287 ILE B CA 1
ATOM 3973 C C . ILE B 1 245 ? 27.082 -5.712 -48.836 1.00 33.06 287 ILE B C 1
ATOM 3974 O O . ILE B 1 245 ? 28.239 -5.319 -48.788 1.00 32.50 287 ILE B O 1
ATOM 3979 N N . GLU B 1 246 ? 26.431 -5.911 -49.980 1.00 32.76 288 GLU B N 1
ATOM 3980 C CA . GLU B 1 246 ? 27.059 -5.697 -51.285 1.00 31.93 288 GLU B CA 1
ATOM 3981 C C . GLU B 1 246 ? 26.941 -4.226 -51.692 1.00 31.09 288 GLU B C 1
ATOM 3982 O O . GLU B 1 246 ? 25.852 -3.729 -51.993 1.00 30.92 288 GLU B O 1
ATOM 3988 N N . VAL B 1 247 ? 28.077 -3.541 -51.675 1.00 25.52 289 VAL B N 1
ATOM 3989 C CA . VAL B 1 247 ? 28.151 -2.105 -51.901 1.00 29.01 289 VAL B CA 1
ATOM 3990 C C . VAL B 1 247 ? 27.537 -1.680 -53.248 1.00 28.69 289 VAL B C 1
ATOM 3991 O O . VAL B 1 247 ? 26.861 -0.650 -53.344 1.00 29.33 289 VAL B O 1
ATOM 3995 N N . GLU B 1 248 ? 27.750 -2.490 -54.278 1.00 26.46 290 GLU B N 1
ATOM 3996 C CA . GLU B 1 248 ? 27.352 -2.093 -55.624 1.00 34.44 290 GLU B CA 1
ATOM 3997 C C . GLU B 1 248 ? 26.030 -2.727 -56.032 1.00 36.16 290 GLU B C 1
ATOM 3998 O O . GLU B 1 248 ? 25.628 -2.686 -57.190 1.00 36.15 290 GLU B O 1
ATOM 4004 N N . ASN B 1 249 ? 25.330 -3.278 -55.051 1.00 33.05 291 ASN B N 1
ATOM 4005 C CA . ASN B 1 249 ? 24.023 -3.859 -55.281 1.00 37.75 291 ASN B CA 1
ATOM 4006 C C . ASN B 1 249 ? 22.947 -2.869 -54.854 1.00 37.21 291 ASN B C 1
ATOM 4007 O O . ASN B 1 249 ? 22.887 -2.477 -53.689 1.00 36.80 291 ASN B O 1
ATOM 4012 N N . LEU B 1 250 ? 22.100 -2.466 -55.797 1.00 35.62 292 LEU B N 1
ATOM 4013 C CA . LEU B 1 250 ? 21.088 -1.446 -55.529 1.00 33.27 292 LEU B CA 1
ATOM 4014 C C . LEU B 1 250 ? 20.014 -1.935 -54.570 1.00 37.23 292 LEU B C 1
ATOM 4015 O O . LEU B 1 250 ? 19.279 -1.133 -53.984 1.00 38.60 292 LEU B O 1
ATOM 4020 N N . ASN B 1 251 ? 19.912 -3.248 -54.405 1.00 34.22 293 ASN B N 1
ATOM 4021 C CA . ASN B 1 251 ? 18.974 -3.781 -53.429 1.00 39.04 293 ASN B CA 1
ATOM 4022 C C . ASN B 1 251 ? 19.490 -3.614 -52.004 1.00 36.86 293 ASN B C 1
ATOM 4023 O O . ASN B 1 251 ? 18.736 -3.783 -51.048 1.00 41.33 293 ASN B O 1
ATOM 4028 N N . HIS B 1 252 ? 20.769 -3.267 -51.869 1.00 33.53 294 HIS B N 1
ATOM 4029 C CA . HIS B 1 252 ? 21.432 -3.188 -50.561 1.00 31.66 294 HIS B CA 1
ATOM 4030 C C . HIS B 1 252 ? 21.761 -1.760 -50.117 1.00 34.60 294 HIS B C 1
ATOM 4031 O O . HIS B 1 252 ? 21.663 -1.436 -48.933 1.00 33.62 294 HIS B O 1
ATOM 4038 N N . CYS B 1 253 ? 22.196 -0.922 -51.059 1.00 25.82 295 CYS B N 1
ATOM 4039 C CA . CYS B 1 253 ? 22.438 0.496 -50.773 1.00 28.17 295 CYS B CA 1
ATOM 4040 C C . CYS B 1 253 ? 22.482 1.277 -52.075 1.00 24.81 295 CYS B C 1
ATOM 4041 O O . CYS B 1 253 ? 22.307 0.706 -53.147 1.00 28.92 295 CYS B O 1
ATOM 4044 N N . GLU B 1 254 ? 22.740 2.575 -51.983 1.00 24.74 296 GLU B N 1
ATOM 4045 C CA . GLU B 1 254 ? 22.672 3.425 -53.166 1.00 24.90 296 GLU B CA 1
ATOM 4046 C C . GLU B 1 254 ? 24.031 3.886 -53.665 1.00 27.62 296 GLU B C 1
ATOM 4047 O O . GLU B 1 254 ? 24.108 4.837 -54.463 1.00 26.01 296 GLU B O 1
ATOM 4053 N N . PHE B 1 255 ? 25.107 3.229 -53.223 1.00 24.05 297 PHE B N 1
ATOM 4054 C CA . PHE B 1 255 ? 26.431 3.590 -53.741 1.00 24.87 297 PHE B CA 1
ATOM 4055 C C . PHE B 1 255 ? 26.477 3.545 -55.270 1.00 29.37 297 PHE B C 1
ATOM 4056 O O . PHE B 1 255 ? 27.067 4.424 -55.894 1.00 24.63 297 PHE B O 1
ATOM 4064 N N . ALA B 1 256 ? 25.856 2.535 -55.876 1.00 28.25 298 ALA B N 1
ATOM 4065 C CA . ALA B 1 256 ? 25.905 2.432 -57.336 1.00 29.19 298 ALA B CA 1
ATOM 4066 C C . ALA B 1 256 ? 25.203 3.620 -58.014 1.00 27.36 298 ALA B C 1
ATOM 4067 O O . ALA B 1 256 ? 25.565 4.005 -59.122 1.00 29.60 298 ALA B O 1
ATOM 4069 N N . LEU B 1 257 ? 24.201 4.188 -57.356 1.00 26.78 299 LEU B N 1
ATOM 4070 C CA . LEU B 1 257 ? 23.505 5.342 -57.915 1.00 26.13 299 LEU B CA 1
ATOM 4071 C C . LEU B 1 257 ? 24.429 6.532 -57.882 1.00 28.85 299 LEU B C 1
ATOM 4072 O O . LEU B 1 257 ? 24.450 7.330 -58.808 1.00 27.40 299 LEU B O 1
ATOM 4077 N N . LEU B 1 258 ? 25.187 6.646 -56.798 1.00 25.78 300 LEU B N 1
ATOM 4078 C CA . LEU B 1 258 ? 26.135 7.736 -56.648 1.00 23.22 300 LEU B CA 1
ATOM 4079 C C . LEU B 1 258 ? 27.271 7.563 -57.651 1.00 26.51 300 LEU B C 1
ATOM 4080 O O . LEU B 1 258 ? 27.650 8.517 -58.333 1.00 24.85 300 LEU B O 1
ATOM 4085 N N . ARG B 1 259 ? 27.804 6.343 -57.734 1.00 25.92 301 ARG B N 1
ATOM 4086 C CA . ARG B 1 259 ? 28.883 6.016 -58.666 1.00 27.17 301 ARG B CA 1
ATOM 4087 C C . ARG B 1 259 ? 28.520 6.436 -60.094 1.00 29.67 301 ARG B C 1
ATOM 4088 O O . ARG B 1 259 ? 29.265 7.165 -60.758 1.00 31.06 301 ARG B O 1
ATOM 4096 N N . ASP B 1 260 ? 27.351 5.998 -60.549 1.00 28.90 302 ASP B N 1
ATOM 4097 C CA . ASP B 1 260 ? 26.947 6.236 -61.932 1.00 32.07 302 ASP B CA 1
ATOM 4098 C C . ASP B 1 260 ? 26.616 7.710 -62.167 1.00 29.02 302 ASP B C 1
ATOM 4099 O O . ASP B 1 260 ? 26.892 8.244 -63.239 1.00 31.04 302 ASP B O 1
ATOM 4104 N N . PHE B 1 261 ? 26.049 8.365 -61.158 1.00 27.46 303 PHE B N 1
ATOM 4105 C CA . PHE B 1 261 ? 25.713 9.783 -61.253 1.00 26.36 303 PHE B CA 1
ATOM 4106 C C . PHE B 1 261 ? 26.961 10.617 -61.510 1.00 31.45 303 PHE B C 1
ATOM 4107 O O . PHE B 1 261 ? 27.007 11.427 -62.438 1.00 28.98 303 PHE B O 1
ATOM 4115 N N . VAL B 1 262 ? 27.988 10.396 -60.697 1.00 26.91 304 VAL B N 1
ATOM 4116 C CA . VAL B 1 262 ? 29.167 11.247 -60.737 1.00 26.85 304 VAL B CA 1
ATOM 4117 C C . VAL B 1 262 ? 30.131 10.873 -61.855 1.00 32.36 304 VAL B C 1
ATOM 4118 O O . VAL B 1 262 ? 30.705 11.755 -62.507 1.00 37.40 304 VAL B O 1
ATOM 4122 N N . ILE B 1 263 ? 30.310 9.576 -62.097 1.00 26.75 305 ILE B N 1
ATOM 4123 C CA . ILE B 1 263 ? 31.306 9.151 -63.065 1.00 32.28 305 ILE B CA 1
ATOM 4124 C C . ILE B 1 263 ? 30.739 8.972 -64.483 1.00 36.69 305 ILE B C 1
ATOM 4125 O O . ILE B 1 263 ? 31.447 9.167 -65.463 1.00 38.13 305 ILE B O 1
ATOM 4130 N N . ARG B 1 264 ? 29.460 8.644 -64.597 1.00 38.16 306 ARG B N 1
ATOM 4131 C CA . ARG B 1 264 ? 28.890 8.364 -65.909 1.00 38.57 306 ARG B CA 1
ATOM 4132 C C . ARG B 1 264 ? 27.950 9.448 -66.418 1.00 43.28 306 ARG B C 1
ATOM 4133 O O . ARG B 1 264 ? 28.222 10.073 -67.438 1.00 47.16 306 ARG B O 1
ATOM 4141 N N . THR B 1 265 ? 26.836 9.668 -65.731 1.00 33.70 307 THR B N 1
ATOM 4142 C CA . THR B 1 265 ? 25.770 10.457 -66.344 1.00 35.54 307 THR B CA 1
ATOM 4143 C C . THR B 1 265 ? 25.938 11.972 -66.193 1.00 29.81 307 THR B C 1
ATOM 4144 O O . THR B 1 265 ? 25.575 12.720 -67.096 1.00 30.62 307 THR B O 1
ATOM 4148 N N . HIS B 1 266 ? 26.490 12.438 -65.075 1.00 29.87 308 HIS B N 1
ATOM 4149 C CA . HIS B 1 266 ? 26.623 13.887 -64.880 1.00 29.48 308 HIS B CA 1
ATOM 4150 C C . HIS B 1 266 ? 28.064 14.382 -64.734 1.00 25.62 308 HIS B C 1
ATOM 4151 O O . HIS B 1 266 ? 28.289 15.507 -64.301 1.00 25.89 308 HIS B O 1
ATOM 4158 N N . LEU B 1 267 ? 29.035 13.565 -65.126 1.00 29.82 309 LEU B N 1
ATOM 4159 C CA . LEU B 1 267 ? 30.434 13.981 -65.049 1.00 28.15 309 LEU B CA 1
ATOM 4160 C C . LEU B 1 267 ? 30.669 15.277 -65.841 1.00 28.70 309 LEU B C 1
ATOM 4161 O O . LEU B 1 267 ? 31.200 16.262 -65.319 1.00 28.44 309 LEU B O 1
ATOM 4166 N N . GLN B 1 268 ? 30.268 15.266 -67.104 1.00 27.04 310 GLN B N 1
ATOM 4167 C CA . GLN B 1 268 ? 30.500 16.402 -67.978 1.00 28.45 310 GLN B CA 1
ATOM 4168 C C . GLN B 1 268 ? 29.718 17.630 -67.510 1.00 32.88 310 GLN B C 1
ATOM 4169 O O . GLN B 1 268 ? 30.206 18.757 -67.598 1.00 28.94 310 GLN B O 1
ATOM 4175 N N . ASP B 1 269 ? 28.507 17.402 -67.013 1.00 28.56 311 ASP B N 1
ATOM 4176 C CA . ASP B 1 269 ? 27.668 18.476 -66.479 1.00 30.94 311 ASP B CA 1
ATOM 4177 C C . ASP B 1 269 ? 28.297 19.120 -65.230 1.00 29.02 311 ASP B C 1
ATOM 4178 O O . ASP B 1 269 ? 28.290 20.346 -65.070 1.00 28.92 311 ASP B O 1
ATOM 4183 N N . LEU B 1 270 ? 28.840 18.292 -64.345 1.00 25.09 312 LEU B N 1
ATOM 4184 C CA . LEU B 1 270 ? 29.514 18.808 -63.157 1.00 24.14 312 LEU B CA 1
ATOM 4185 C C . LEU B 1 270 ? 30.704 19.696 -63.549 1.00 23.23 312 LEU B C 1
ATOM 4186 O O . LEU B 1 270 ? 30.906 20.763 -62.967 1.00 23.58 312 LEU B O 1
ATOM 4191 N N . LYS B 1 271 ? 31.477 19.269 -64.537 1.00 23.79 313 LYS B N 1
ATOM 4192 C CA . LYS B 1 271 ? 32.617 20.075 -64.980 1.00 23.45 313 LYS B CA 1
ATOM 4193 C C . LYS B 1 271 ? 32.184 21.399 -65.594 1.00 24.61 313 LYS B C 1
ATOM 4194 O O . LYS B 1 271 ? 32.880 22.405 -65.437 1.00 24.05 313 LYS B O 1
ATOM 4200 N N . GLU B 1 272 ? 31.045 21.390 -66.290 1.00 26.15 314 GLU B N 1
ATOM 4201 C CA . GLU B 1 272 ? 30.566 22.560 -67.029 1.00 30.07 314 GLU B CA 1
ATOM 4202 C C . GLU B 1 272 ? 30.059 23.612 -66.055 1.00 28.23 314 GLU B C 1
ATOM 4203 O O . GLU B 1 272 ? 30.334 24.808 -66.192 1.00 24.48 314 GLU B O 1
ATOM 4209 N N . VAL B 1 273 ? 29.331 23.163 -65.046 1.00 24.09 315 VAL B N 1
ATOM 4210 C CA . VAL B 1 273 ? 28.894 24.087 -64.006 1.00 23.45 315 VAL B CA 1
ATOM 4211 C C . VAL B 1 273 ? 30.099 24.638 -63.241 1.00 25.10 315 VAL B C 1
ATOM 4212 O O . VAL B 1 273 ? 30.140 25.828 -62.922 1.00 22.52 315 VAL B O 1
ATOM 4216 N N . THR B 1 274 ? 31.078 23.783 -62.957 1.00 21.65 316 THR B N 1
ATOM 4217 C CA . THR B 1 274 ? 32.279 24.226 -62.238 1.00 23.24 316 THR B CA 1
ATOM 4218 C C . THR B 1 274 ? 32.992 25.344 -62.997 1.00 27.25 316 THR B C 1
ATOM 4219 O O . THR B 1 274 ? 33.387 26.363 -62.416 1.00 26.26 316 THR B O 1
ATOM 4223 N N . HIS B 1 275 ? 33.154 25.142 -64.294 1.00 23.43 317 HIS B N 1
ATOM 4224 C CA . HIS B 1 275 ? 33.869 26.106 -65.133 1.00 24.72 317 HIS B CA 1
ATOM 4225 C C . HIS B 1 275 ? 33.054 27.367 -65.395 1.00 34.38 317 HIS B C 1
ATOM 4226 O O . HIS B 1 275 ? 33.544 28.479 -65.197 1.00 33.76 317 HIS B O 1
ATOM 4233 N N . ASN B 1 276 ? 31.814 27.194 -65.833 1.00 25.21 318 ASN B N 1
ATOM 4234 C CA . ASN B 1 276 ? 31.003 28.315 -66.291 1.00 32.46 318 ASN B CA 1
ATOM 4235 C C . ASN B 1 276 ? 30.305 29.116 -65.200 1.00 31.66 318 ASN B C 1
ATOM 4236 O O . ASN B 1 276 ? 29.844 30.238 -65.442 1.00 30.87 318 ASN B O 1
ATOM 4241 N N . ILE B 1 277 ? 30.220 28.539 -64.013 1.00 29.46 319 ILE B N 1
ATOM 4242 C CA . ILE B 1 277 ? 29.547 29.196 -62.905 1.00 29.40 319 ILE B CA 1
ATOM 4243 C C . ILE B 1 277 ? 30.525 29.479 -61.759 1.00 30.74 319 ILE B C 1
ATOM 4244 O O . ILE B 1 277 ? 30.866 30.628 -61.500 1.00 29.53 319 ILE B O 1
ATOM 4249 N N . HIS B 1 278 ? 31.007 28.440 -61.091 1.00 27.32 320 HIS B N 1
ATOM 4250 C CA . HIS B 1 278 ? 31.841 28.640 -59.911 1.00 25.43 320 HIS B CA 1
ATOM 4251 C C . HIS B 1 278 ? 33.180 29.303 -60.215 1.00 28.08 320 HIS B C 1
ATOM 4252 O O . HIS B 1 278 ? 33.597 30.234 -59.524 1.00 26.00 320 HIS B O 1
ATOM 4259 N N . TYR B 1 279 ? 33.866 28.804 -61.234 1.00 28.12 321 TYR B N 1
ATOM 4260 C CA . TYR B 1 279 ? 35.144 29.382 -61.611 1.00 28.83 321 TYR B CA 1
ATOM 4261 C C . TYR B 1 279 ? 34.972 30.789 -62.190 1.00 28.36 321 TYR B C 1
ATOM 4262 O O . TYR B 1 279 ? 35.776 31.687 -61.923 1.00 28.89 321 TYR B O 1
ATOM 4271 N N . GLU B 1 280 ? 33.933 30.991 -62.987 1.00 26.85 322 GLU B N 1
ATOM 4272 C CA . GLU B 1 280 ? 33.706 32.319 -63.545 1.00 29.71 322 GLU B CA 1
ATOM 4273 C C . GLU B 1 280 ? 33.371 33.321 -62.441 1.00 31.37 322 GLU B C 1
ATOM 4274 O O . GLU B 1 280 ? 33.691 34.507 -62.555 1.00 32.25 322 GLU B O 1
ATOM 4280 N N . THR B 1 281 ? 32.733 32.848 -61.372 1.00 32.82 323 THR B N 1
ATOM 4281 C CA . THR B 1 281 ? 32.466 33.708 -60.223 1.00 37.52 323 THR B CA 1
ATOM 4282 C C . THR B 1 281 ? 33.773 34.080 -59.518 1.00 35.78 323 THR B C 1
ATOM 4283 O O . THR B 1 281 ? 34.002 35.246 -59.200 1.00 34.99 323 THR B O 1
ATOM 4287 N N . TYR B 1 282 ? 34.636 33.093 -59.310 1.00 33.19 324 TYR B N 1
ATOM 4288 C CA . TYR B 1 282 ? 35.975 33.338 -58.777 1.00 33.65 324 TYR B CA 1
ATOM 4289 C C . TYR B 1 282 ? 36.744 34.357 -59.623 1.00 38.73 324 TYR B C 1
ATOM 4290 O O . TYR B 1 282 ? 37.352 35.296 -59.095 1.00 34.00 324 TYR B O 1
ATOM 4299 N N . ARG B 1 283 ? 36.717 34.167 -60.941 1.00 31.58 325 ARG B N 1
ATOM 4300 C CA . ARG B 1 283 ? 37.490 35.008 -61.841 1.00 33.50 325 ARG B CA 1
ATOM 4301 C C . ARG B 1 283 ? 36.955 36.433 -61.825 1.00 38.08 325 ARG B C 1
ATOM 4302 O O . ARG B 1 283 ? 37.727 37.391 -61.780 1.00 39.86 325 ARG B O 1
ATOM 4310 N N . ALA B 1 284 ? 35.627 36.552 -61.824 1.00 38.22 326 ALA B N 1
ATOM 4311 C CA . ALA B 1 284 ? 34.952 37.842 -61.750 1.00 40.40 326 ALA B CA 1
ATOM 4312 C C . ALA B 1 284 ? 35.372 38.617 -60.514 1.00 40.09 326 ALA B C 1
ATOM 4313 O O . ALA B 1 284 ? 35.650 39.811 -60.593 1.00 44.28 326 ALA B O 1
ATOM 4315 N N . LYS B 1 285 ? 35.416 37.936 -59.374 1.00 44.06 327 LYS B N 1
ATOM 4316 C CA . LYS B 1 285 ? 35.787 38.589 -58.120 1.00 50.74 327 LYS B CA 1
ATOM 4317 C C . LYS B 1 285 ? 37.280 38.924 -58.099 1.00 53.66 327 LYS B C 1
ATOM 4318 O O . LYS B 1 285 ? 37.694 39.954 -57.570 1.00 57.58 327 LYS B O 1
ATOM 4324 N N . ARG B 1 286 ? 38.075 38.056 -58.710 1.00 54.37 328 ARG B N 1
ATOM 4325 C CA . ARG B 1 286 ? 39.518 38.238 -58.820 1.00 53.93 328 ARG B CA 1
ATOM 4326 C C . ARG B 1 286 ? 39.907 39.425 -59.711 1.00 60.97 328 ARG B C 1
ATOM 4327 O O . ARG B 1 286 ? 40.862 40.150 -59.415 1.00 61.91 328 ARG B O 1
ATOM 4335 N N . LEU B 1 287 ? 39.162 39.618 -60.797 1.00 58.57 329 LEU B N 1
ATOM 4336 C CA . LEU B 1 287 ? 39.485 40.643 -61.788 1.00 61.55 329 LEU B CA 1
ATOM 4337 C C . LEU B 1 287 ? 38.715 41.945 -61.564 1.00 69.09 329 LEU B C 1
ATOM 4338 O O . LEU B 1 287 ? 38.012 42.104 -60.567 1.00 73.17 329 LEU B O 1
#

Solvent-accessible surface area: 26484 Å² total; per-residue (Å²): 170,83,72,184,68,31,40,50,31,0,6,0,0,0,0,0,30,29,8,16,26,13,20,33,1,4,51,0,3,23,67,26,15,128,141,113,47,245,51,74,106,75,93,31,105,70,29,120,62,54,45,64,60,33,98,88,13,59,38,78,62,80,67,4,97,0,15,0,1,11,0,38,22,14,7,25,80,50,69,4,95,75,28,20,94,81,5,37,129,38,2,55,72,7,3,59,95,18,34,75,60,61,108,46,159,87,213,43,195,142,49,75,14,48,10,2,0,0,0,1,0,2,2,28,9,12,40,52,42,12,22,57,4,3,22,45,0,0,66,53,0,12,146,38,0,0,0,0,0,0,0,0,51,6,34,13,11,26,125,77,71,37,72,90,2,17,116,103,0,51,132,41,1,73,100,55,58,7,63,20,2,5,7,130,133,59,31,150,80,137,73,42,88,68,113,15,29,130,18,28,119,60,39,0,0,4,0,2,1,16,6,11,50,32,48,117,34,150,73,136,96,33,6,0,40,125,25,75,72,16,23,16,25,0,79,43,109,138,56,1,30,0,16,78,1,47,37,15,2,2,142,70,36,5,93,62,0,36,96,17,0,65,89,61,13,0,64,87,43,119,89,91,171,112,87,71,52,116,62,124,155,90,84,97,86,92,24,59,91,24,0,6,1,0,2,0,0,14,37,7,9,27,12,19,38,6,6,53,0,11,32,44,22,43,138,146,60,103,51,39,126,128,50,133,54,65,39,84,59,66,82,11,94,0,14,1,1,12,0,19,18,38,0,11,79,42,55,2,100,79,18,14,92,57,0,37,139,40,1,53,76,3,2,36,114,20,20,133,59,54,103,42,146,80,211,87,201,147,53,63,15,62,10,1,0,0,0,6,1,3,4,30,10,34,15,29,44,11,31,55,0,6,28,39,0,1,83,41,0,8,123,25,2,0,1,0,0,0,0,0,51,3,36,13,15,22,107,79,68,30,72,54,4,15,88,88,0,44,124,28,2,128,111,71,65,16,74,34,1,3,16,125,144,51,33,142,75,132,138,40,103,87,51,7,26,46,30,16,103,121,20,1,1,1,0,2,3,16,9,62,135,94,57,131,26,146,63,142,172,33,10,0,41,123,22,82,103,25,49,6,27,0,60,45,101,137,44,2,28,0,4,61,5,39,42,4,3,19,172,98,22,15,120,34,0,34,75,10,0,53,88,62,9,0,53,62,39,68,70,159,120,146